Protein AF-A0A9E1ZLP1-F1 (afdb_monomer)

pLDDT: mean 84.16, std 8.79, range [36.72, 95.31]

Secondary structure (DSSP, 8-state):
------GGGSHHHHHHHHHHHHHHHHHHHHHTTGGG--SPPP-PPPSS-BTTBSSGGGGTT-GGGTPPPTTSS--HHHHHHHH-HHHHHHHH-TTSHHHHHHHS-TT--HHHHS--SS-TTS-S----GGG--GGGGT--SSS-SB-TTSPBP-HHHHHTT-TT---THHHHHHHHHH-HHHHHHHHHHH-S-GGGT--SS-TTSTT--GGGSSS---GGGGG--GGGT-SS--SHHHHHTS--SHHHHHGGG-TTTTTT-S-GGGT-BTTBSSS----GGGSSS---GGGGG--HHHHSGGG--TT----HHHHHGGG-TTTTTT-S-GGGT--SS-SSS----GGGSSS---GGGGG--HHHHSGGG--TT---SHHHHS---TTTTTTSTT-GGGT-BTTBSSS----SPPSS-TTSS--S---HHHH-SS-TT---STTTSSSSHHHHHHHHHHTT----S-HHHH-TTS------

Mean predicted aligned error: 16.93 Å

Foldseek 3Di:
DDDDDDPCPPPVNVVVVVVVVCVVVVCCVPQQCVVVQLAQWAQDADPDFFPNHRGPNVCPSVPVLQCDDPPDPDHSQNSVCNRVVVVVVLCVVCLHPSVLVCVVDVPDDQCVQQPTRPDHHDDRGDDPPVPDQCVSVQAHQQLPQADPVRHGDDCCLQANPDSVDGDLCSVLVRVCVVPVVCSVVCCVFQNSPCSLPHRNNPCVHPVPQPCVDPQHQDAPSVPDDLCLQRGNHHHPVSSNVGDRFPCVNCVVVPPVNQPVHRRLVQFADNNGRPGTDHQCVPDPDHQDAPRPPDDPCLQCPPVNDPPRDPFPCVNCVVVPPVVCPPHRPLVQFADSNDRVRGDHQQVPPPAHQDAPRVPDDPCLQCPPVNPPPGDPQPCVNDPDDPQQHPPPPRPQVCFADSNDSPPTDDPDDDQEPPPPPDPDDDDCCLQRVRHNVHGDPCSPPPNDPVVVCVVCVVVVHDDCPPVCVVCVHVDDDDDD

Structure (mmCIF, N/CA/C/O backbone):
data_AF-A0A9E1ZLP1-F1
#
_entry.id   AF-A0A9E1ZLP1-F1
#
loop_
_atom_site.group_PDB
_atom_site.id
_atom_site.type_symbol
_atom_site.label_atom_id
_atom_site.label_alt_id
_atom_site.label_comp_id
_atom_site.label_asym_id
_atom_site.label_entity_id
_atom_site.label_seq_id
_atom_site.pdbx_PDB_ins_code
_atom_site.Cartn_x
_atom_site.Cartn_y
_atom_site.Cartn_z
_atom_site.occupancy
_atom_site.B_iso_or_equiv
_atom_site.auth_seq_id
_atom_site.auth_comp_id
_atom_site.auth_asym_id
_atom_site.auth_atom_id
_atom_site.pdbx_PDB_model_num
ATOM 1 N N . MET A 1 1 ? -16.311 -53.933 -72.762 1.00 41.81 1 MET A N 1
ATOM 2 C CA . MET A 1 1 ? -14.989 -53.705 -72.139 1.00 41.81 1 MET A CA 1
ATOM 3 C C . MET A 1 1 ? -14.036 -53.140 -73.185 1.00 41.81 1 MET A C 1
ATOM 5 O O . MET A 1 1 ? -13.603 -53.881 -74.055 1.00 41.81 1 MET A O 1
ATOM 9 N N . LYS A 1 2 ? -13.759 -51.832 -73.154 1.00 45.62 2 LYS A N 1
ATOM 10 C CA . LYS A 1 2 ? -12.650 -51.216 -73.899 1.00 45.62 2 LYS A CA 1
ATOM 11 C C . LYS A 1 2 ? -11.618 -50.796 -72.857 1.00 45.62 2 LYS A C 1
ATOM 13 O O . LYS A 1 2 ? -11.904 -49.941 -72.029 1.00 45.62 2 LYS A O 1
ATOM 18 N N . SER A 1 3 ? -10.476 -51.474 -72.835 1.00 52.62 3 SER A N 1
ATOM 19 C CA . SER A 1 3 ? -9.369 -51.171 -71.935 1.00 52.62 3 SER A CA 1
ATOM 20 C C . SER A 1 3 ? -8.649 -49.915 -72.424 1.00 52.62 3 SER A C 1
ATOM 22 O O . SER A 1 3 ? -8.017 -49.912 -73.481 1.00 52.62 3 SER A O 1
ATOM 24 N N . HIS A 1 4 ? -8.745 -48.834 -71.653 1.00 54.66 4 HIS A N 1
ATOM 25 C CA . HIS A 1 4 ? -7.872 -47.680 -71.816 1.00 54.66 4 HIS A CA 1
ATOM 26 C C . HIS A 1 4 ? -6.463 -48.091 -71.381 1.00 54.66 4 HIS A C 1
ATOM 28 O O . HIS A 1 4 ? -6.197 -48.312 -70.202 1.00 54.66 4 HIS A O 1
ATOM 34 N N . ARG A 1 5 ? -5.563 -48.260 -72.351 1.00 57.19 5 ARG A N 1
ATOM 35 C CA . ARG A 1 5 ? -4.137 -48.451 -72.088 1.00 57.19 5 ARG A CA 1
ATOM 36 C C . ARG A 1 5 ? -3.563 -47.114 -71.616 1.00 57.19 5 ARG A C 1
ATOM 38 O O . ARG A 1 5 ? -3.596 -46.144 -72.366 1.00 57.19 5 ARG A O 1
ATOM 45 N N . PHE A 1 6 ? -3.063 -47.074 -70.382 1.00 54.38 6 PHE A N 1
ATOM 46 C CA . PHE A 1 6 ? -2.318 -45.946 -69.821 1.00 54.38 6 PHE A CA 1
ATOM 47 C C . PHE A 1 6 ? -1.164 -45.561 -70.762 1.00 54.38 6 PHE A C 1
ATOM 49 O O . PHE A 1 6 ? -0.212 -46.324 -70.927 1.00 54.38 6 PHE A O 1
ATOM 56 N N . GLY A 1 7 ? -1.255 -44.389 -71.397 1.00 56.44 7 GLY A N 1
ATOM 57 C CA . GLY A 1 7 ? -0.299 -43.925 -72.412 1.00 56.44 7 GLY A CA 1
ATOM 58 C C . GLY A 1 7 ? 1.152 -43.815 -71.920 1.00 56.44 7 GLY A C 1
ATOM 59 O O . GLY A 1 7 ? 2.077 -43.955 -72.719 1.00 56.44 7 GLY A O 1
ATOM 60 N N . CYS A 1 8 ? 1.364 -43.663 -70.609 1.00 58.97 8 CYS A N 1
ATOM 61 C CA . CYS A 1 8 ? 2.685 -43.464 -70.005 1.00 58.97 8 CYS A CA 1
ATOM 62 C C . CYS A 1 8 ? 3.486 -44.759 -69.752 1.00 58.97 8 CYS A C 1
ATOM 64 O O . CYS A 1 8 ? 4.681 -44.681 -69.498 1.00 58.97 8 CYS A O 1
ATOM 66 N N . LEU A 1 9 ? 2.867 -45.945 -69.848 1.00 63.47 9 LEU A N 1
ATOM 67 C CA . LEU A 1 9 ? 3.525 -47.252 -69.632 1.00 63.47 9 LEU A CA 1
ATOM 68 C C . LEU A 1 9 ? 3.616 -48.087 -70.921 1.00 63.47 9 LEU A C 1
ATOM 70 O O . LEU A 1 9 ? 3.747 -49.310 -70.889 1.00 63.47 9 LEU A O 1
ATOM 74 N N . SER A 1 10 ? 3.523 -47.438 -72.083 1.00 77.88 10 SER A N 1
ATOM 75 C CA . SER A 1 10 ? 3.850 -48.095 -73.348 1.00 77.88 10 SER A CA 1
ATOM 76 C C . SER A 1 10 ? 5.354 -48.387 -73.404 1.00 77.88 10 SER A C 1
ATOM 78 O O . SER A 1 10 ? 6.158 -47.601 -72.905 1.00 77.88 10 SER A O 1
ATOM 80 N N . ALA A 1 11 ? 5.758 -49.493 -74.038 1.00 76.62 11 ALA A N 1
ATOM 81 C CA . ALA A 1 11 ? 7.177 -49.816 -74.224 1.00 76.62 11 ALA A CA 1
ATOM 82 C C . ALA A 1 11 ? 7.944 -48.649 -74.878 1.00 76.62 11 ALA A C 1
ATOM 84 O O . ALA A 1 11 ? 9.062 -48.338 -74.487 1.00 76.62 11 ALA A O 1
ATOM 85 N N . THR A 1 12 ? 7.299 -47.932 -75.801 1.00 80.25 12 THR A N 1
ATOM 86 C CA . THR A 1 12 ? 7.811 -46.697 -76.408 1.00 80.25 12 THR A CA 1
ATOM 87 C C . THR A 1 12 ? 7.956 -45.548 -75.410 1.00 80.25 12 THR A C 1
ATOM 89 O O . THR A 1 12 ? 8.957 -44.841 -75.462 1.00 80.25 12 THR A O 1
ATOM 92 N N . GLY A 1 13 ? 7.015 -45.368 -74.478 1.00 79.44 13 GLY A N 1
ATOM 93 C CA . GLY A 1 13 ? 7.112 -44.359 -73.418 1.00 79.44 13 GLY A CA 1
ATOM 94 C C . GLY A 1 13 ? 8.262 -44.639 -72.450 1.00 79.44 13 GLY A C 1
ATOM 95 O O . GLY A 1 13 ? 9.016 -43.729 -72.124 1.00 79.44 13 GLY A O 1
ATOM 96 N N . ILE A 1 14 ? 8.464 -45.908 -72.078 1.00 82.25 14 ILE A N 1
ATOM 97 C CA . ILE A 1 14 ? 9.577 -46.330 -71.213 1.00 82.25 14 ILE A CA 1
ATOM 98 C C . ILE A 1 14 ? 10.919 -46.144 -71.928 1.00 82.25 14 ILE A C 1
ATOM 100 O O . ILE A 1 14 ? 11.838 -45.568 -71.354 1.00 82.25 14 ILE A O 1
ATOM 104 N N . ILE A 1 15 ?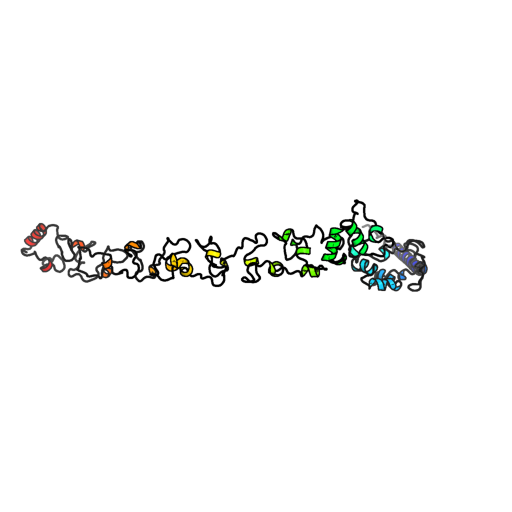 11.030 -46.564 -73.194 1.00 84.81 15 ILE A N 1
ATOM 105 C CA . ILE A 1 15 ? 12.251 -46.369 -73.993 1.00 84.81 15 ILE A CA 1
ATOM 106 C C . ILE A 1 15 ? 12.565 -44.876 -74.142 1.00 84.81 15 ILE A C 1
ATOM 108 O O . ILE A 1 15 ? 13.711 -44.477 -73.961 1.00 84.81 15 ILE A O 1
ATOM 112 N N . THR A 1 16 ? 11.557 -44.043 -74.412 1.00 84.19 16 THR A N 1
ATOM 113 C CA . THR A 1 16 ? 11.743 -42.589 -74.521 1.00 84.19 16 THR A CA 1
ATOM 114 C C . THR A 1 16 ? 12.180 -41.991 -73.185 1.00 84.19 16 THR A C 1
ATOM 116 O O . THR A 1 16 ? 13.126 -41.217 -73.160 1.00 84.19 16 THR A O 1
ATOM 119 N N . ALA A 1 17 ? 11.571 -42.385 -72.063 1.00 84.31 17 ALA A N 1
ATOM 120 C CA . ALA A 1 17 ? 11.978 -41.913 -70.741 1.00 84.31 17 ALA A CA 1
ATOM 121 C C . ALA A 1 17 ? 13.421 -42.316 -70.403 1.00 84.31 17 ALA A C 1
ATOM 123 O O . ALA A 1 17 ? 14.189 -41.481 -69.934 1.00 84.31 17 ALA A O 1
ATOM 124 N N . ILE A 1 18 ? 13.810 -43.563 -70.692 1.00 87.56 18 ILE A N 1
ATOM 125 C CA . ILE A 1 18 ? 15.179 -44.046 -70.476 1.00 87.56 18 ILE A CA 1
ATOM 126 C C . ILE A 1 18 ? 16.162 -43.275 -71.357 1.00 87.56 18 ILE A C 1
ATOM 128 O O . ILE A 1 18 ? 17.185 -42.839 -70.840 1.00 87.56 18 ILE A O 1
ATOM 132 N N . LEU A 1 19 ? 15.856 -43.064 -72.643 1.00 88.50 19 LEU A N 1
ATOM 133 C CA . LEU A 1 19 ? 16.696 -42.294 -73.571 1.00 88.50 19 LEU A CA 1
ATOM 134 C C . LEU A 1 19 ? 16.848 -40.836 -73.135 1.00 88.50 19 LEU A C 1
ATOM 136 O O . LEU A 1 19 ? 17.957 -40.312 -73.131 1.00 88.50 19 LEU A O 1
ATOM 140 N N . THR A 1 20 ? 15.761 -40.187 -72.720 1.00 84.94 20 THR A N 1
ATOM 141 C CA . THR A 1 20 ? 15.807 -38.818 -72.196 1.00 84.94 20 THR A CA 1
ATOM 142 C C . THR A 1 20 ? 16.623 -38.757 -70.908 1.00 84.94 20 THR A C 1
ATOM 144 O O . THR A 1 20 ? 17.462 -37.875 -70.766 1.00 84.94 20 THR A O 1
ATOM 147 N N . LEU A 1 21 ? 16.454 -39.720 -69.995 1.00 85.62 21 LEU A N 1
ATOM 148 C CA . LEU A 1 21 ? 17.241 -39.796 -68.765 1.00 85.62 21 LEU A CA 1
ATOM 149 C C . LEU A 1 21 ? 18.727 -40.034 -69.067 1.00 85.62 21 LEU A C 1
ATOM 151 O O . LEU A 1 21 ? 19.573 -39.376 -68.478 1.00 85.62 21 LEU A O 1
ATOM 155 N N . THR A 1 22 ? 19.060 -40.921 -70.011 1.00 85.25 22 THR A N 1
ATOM 156 C CA . THR A 1 22 ? 20.459 -41.163 -70.411 1.00 85.25 22 THR A CA 1
ATOM 157 C C . THR A 1 22 ? 21.069 -39.964 -71.123 1.00 85.25 22 THR A C 1
ATOM 159 O O . THR A 1 22 ? 22.241 -39.683 -70.897 1.00 85.25 22 THR A O 1
ATOM 162 N N . LEU A 1 23 ? 20.300 -39.222 -71.925 1.00 83.56 23 LEU A N 1
ATOM 163 C CA . LEU A 1 23 ? 20.751 -37.967 -72.527 1.00 83.56 23 LEU A CA 1
ATOM 164 C C . LEU A 1 23 ? 20.983 -36.885 -71.473 1.00 83.56 23 LEU A C 1
ATOM 166 O O . LEU A 1 23 ? 22.025 -36.242 -71.505 1.00 83.56 23 LEU A O 1
ATOM 170 N N . ILE A 1 24 ? 20.063 -36.711 -70.520 1.00 79.56 24 ILE A N 1
ATOM 171 C CA . ILE A 1 24 ? 20.215 -35.741 -69.428 1.00 79.56 24 ILE A CA 1
ATOM 172 C C . ILE A 1 24 ? 21.408 -36.117 -68.548 1.00 79.56 24 ILE A C 1
ATOM 174 O O . ILE A 1 24 ? 22.248 -35.269 -68.278 1.00 79.56 24 ILE A O 1
ATOM 178 N N . VAL A 1 25 ? 21.531 -37.381 -68.135 1.00 79.19 25 VAL A N 1
ATOM 179 C CA . VAL A 1 25 ? 22.658 -37.858 -67.316 1.00 79.19 25 VAL A CA 1
ATOM 180 C C . VAL A 1 25 ? 23.974 -37.746 -68.087 1.00 79.19 25 VAL A C 1
ATOM 182 O O . VAL A 1 25 ? 24.951 -37.240 -67.546 1.00 79.19 25 VAL A O 1
ATOM 185 N N . GLY A 1 26 ? 24.005 -38.144 -69.361 1.00 79.06 26 GLY A N 1
ATOM 186 C CA . GLY A 1 26 ? 25.183 -38.022 -70.220 1.00 79.06 26 GLY A CA 1
ATOM 187 C C . GLY A 1 26 ? 25.609 -36.568 -70.441 1.00 79.06 26 GLY A C 1
ATOM 188 O O . GLY A 1 26 ? 26.796 -36.252 -70.382 1.00 79.06 26 GLY A O 1
ATOM 189 N N . PHE A 1 27 ? 24.649 -35.663 -70.632 1.00 71.75 27 PHE A N 1
ATOM 190 C CA . PHE A 1 27 ? 24.911 -34.230 -70.736 1.00 71.75 27 PHE A CA 1
ATOM 191 C C . PHE A 1 27 ? 25.410 -33.653 -69.406 1.00 71.75 27 PHE A C 1
ATOM 193 O O . PHE A 1 27 ? 26.437 -32.983 -69.378 1.00 71.75 27 PHE A O 1
ATOM 200 N N . SER A 1 28 ? 24.757 -33.975 -68.286 1.00 67.06 28 SER A N 1
ATOM 201 C CA . SER A 1 28 ? 25.177 -33.544 -66.947 1.00 67.06 28 SER A CA 1
ATOM 202 C C . SER A 1 28 ? 26.586 -34.022 -66.584 1.00 67.06 28 SER A C 1
ATOM 204 O O . SER A 1 28 ? 27.339 -33.255 -65.992 1.00 67.06 28 SER A O 1
ATOM 206 N N . LEU A 1 29 ? 26.970 -35.243 -66.978 1.00 67.75 29 LEU A N 1
ATOM 207 C CA . LEU A 1 29 ? 28.311 -35.798 -66.750 1.00 67.75 29 LEU A CA 1
ATOM 208 C C . LEU A 1 29 ? 29.397 -35.177 -67.645 1.00 67.75 29 LEU A C 1
ATOM 210 O O . LEU A 1 29 ? 30.563 -35.188 -67.266 1.00 67.75 29 LEU A O 1
ATOM 214 N N . THR A 1 30 ? 29.045 -34.656 -68.826 1.00 67.44 30 THR A N 1
ATOM 215 C CA . THR A 1 30 ? 30.018 -34.098 -69.791 1.00 67.44 30 THR A CA 1
ATOM 216 C C . THR A 1 30 ? 30.122 -32.575 -69.760 1.00 67.44 30 THR A C 1
ATOM 218 O O . THR A 1 30 ? 31.155 -32.040 -70.146 1.00 67.44 30 THR A O 1
ATOM 221 N N . GLN A 1 31 ? 29.074 -31.878 -69.317 1.00 63.88 31 GLN A N 1
ATOM 222 C CA . GLN A 1 31 ? 28.976 -30.412 -69.321 1.00 63.88 31 GLN A CA 1
ATOM 223 C C . GLN A 1 31 ? 28.779 -29.817 -67.916 1.00 63.88 31 GLN A C 1
ATOM 225 O O . GLN A 1 31 ? 28.519 -28.625 -67.803 1.00 63.88 31 GLN A O 1
ATOM 230 N N . GLY A 1 32 ? 28.872 -30.617 -66.846 1.00 58.94 32 GLY A N 1
ATOM 231 C CA . GLY A 1 32 ? 28.961 -30.117 -65.467 1.00 58.94 32 GLY A CA 1
ATOM 232 C C . GLY A 1 32 ? 27.756 -29.295 -65.001 1.00 58.94 32 GLY A C 1
ATOM 233 O O . GLY A 1 32 ? 27.904 -28.148 -64.600 1.00 58.94 32 GLY A O 1
ATOM 234 N N . GLY A 1 33 ? 26.539 -29.843 -65.094 1.00 61.47 33 GLY A N 1
ATOM 235 C CA . GLY A 1 33 ? 25.326 -29.213 -64.538 1.00 61.47 33 GLY A CA 1
ATOM 236 C C . GLY A 1 33 ? 24.881 -27.881 -65.173 1.00 61.47 33 GLY A C 1
ATOM 237 O O . GLY A 1 33 ? 23.817 -27.377 -64.819 1.00 61.47 33 GLY A O 1
ATOM 238 N N . VAL A 1 34 ? 25.619 -27.341 -66.155 1.00 63.88 34 VAL A N 1
ATOM 239 C CA . VAL A 1 34 ? 25.383 -26.026 -66.792 1.00 63.88 34 VAL A CA 1
ATOM 240 C C . VAL A 1 34 ? 23.977 -25.884 -67.392 1.00 63.88 34 VAL A C 1
ATOM 242 O O . VAL A 1 34 ? 23.460 -24.773 -67.481 1.00 63.88 34 VAL A O 1
ATOM 245 N N . LEU A 1 35 ? 23.315 -26.998 -67.730 1.00 65.56 35 LEU A N 1
ATOM 246 C CA . LEU A 1 35 ? 21.925 -27.024 -68.206 1.00 65.56 35 LEU A CA 1
ATOM 247 C C . LEU A 1 35 ? 20.932 -26.365 -67.229 1.00 65.56 35 LEU A C 1
ATOM 249 O O . LEU A 1 35 ? 19.900 -25.861 -67.663 1.00 65.56 35 LEU A O 1
ATOM 253 N N . PHE A 1 36 ? 21.243 -26.371 -65.930 1.00 69.31 36 PHE A N 1
ATOM 254 C CA . PHE A 1 36 ? 20.402 -25.824 -64.862 1.00 69.31 36 PHE A CA 1
ATOM 255 C C . PHE A 1 36 ? 20.994 -24.558 -64.230 1.00 69.31 36 PHE A C 1
ATOM 257 O O . PHE A 1 36 ? 20.526 -24.123 -63.180 1.00 69.31 36 PHE A O 1
ATOM 264 N N . SER A 1 37 ? 22.025 -23.969 -64.848 1.00 75.00 37 SER A N 1
ATOM 265 C CA . SER A 1 37 ? 22.655 -22.762 -64.322 1.00 75.00 37 SER A CA 1
ATOM 266 C C . SER A 1 37 ? 21.728 -21.549 -64.483 1.00 75.00 37 SER A C 1
ATOM 268 O O . SER A 1 37 ? 21.319 -21.247 -65.608 1.00 75.00 37 SER A O 1
ATOM 270 N N . PRO A 1 38 ? 21.422 -20.812 -63.399 1.00 75.38 38 PRO A N 1
ATOM 271 C CA . PRO A 1 38 ? 20.594 -19.609 -63.466 1.00 75.38 38 PRO A CA 1
ATOM 272 C C . PRO A 1 38 ? 21.308 -18.411 -64.119 1.00 75.38 38 PRO A C 1
ATOM 274 O O . PRO A 1 38 ? 20.663 -17.407 -64.411 1.00 75.38 38 PRO A O 1
ATOM 277 N N . GLY A 1 39 ? 22.615 -18.511 -64.391 1.00 83.56 39 GLY A N 1
ATOM 278 C CA . GLY A 1 39 ? 23.404 -17.467 -65.044 1.00 83.56 39 GLY A CA 1
ATOM 279 C C . GLY A 1 39 ? 24.908 -17.617 -64.803 1.00 83.56 39 GLY A C 1
ATOM 280 O O . GLY A 1 39 ? 25.359 -18.540 -64.121 1.00 83.56 39 GLY A O 1
ATOM 281 N N . LYS A 1 40 ? 25.706 -16.716 -65.391 1.00 88.75 40 LYS A N 1
ATOM 282 C CA . LYS A 1 40 ? 27.167 -16.692 -65.193 1.00 88.75 40 LYS A CA 1
ATOM 283 C C . LYS A 1 40 ? 27.509 -16.235 -63.774 1.00 88.75 40 LYS A C 1
ATOM 285 O O . LYS A 1 40 ? 26.892 -15.287 -63.290 1.00 88.75 40 LYS A O 1
ATOM 290 N N . LEU A 1 41 ? 28.519 -16.872 -63.183 1.00 90.44 41 LEU A N 1
ATOM 291 C CA . LEU A 1 41 ? 29.097 -16.452 -61.909 1.00 90.44 41 LEU A CA 1
ATOM 292 C C . LEU A 1 41 ? 29.825 -15.108 -62.039 1.00 90.44 41 LEU A C 1
ATOM 294 O O . LEU A 1 41 ? 30.311 -14.766 -63.124 1.00 90.44 41 LEU A O 1
ATOM 298 N N . ASN A 1 42 ? 29.897 -14.368 -60.936 1.00 91.88 42 ASN A N 1
ATOM 299 C CA . ASN A 1 42 ? 30.624 -13.103 -60.851 1.00 91.88 42 ASN A CA 1
ATOM 300 C C . ASN A 1 42 ? 32.144 -13.291 -61.083 1.00 91.88 42 ASN A C 1
ATOM 302 O O . ASN A 1 42 ? 32.745 -14.265 -60.632 1.00 91.88 42 ASN A O 1
ATOM 306 N N . ALA A 1 43 ? 32.771 -12.350 -61.797 1.00 92.00 43 ALA A N 1
ATOM 307 C CA . ALA A 1 43 ? 34.192 -12.360 -62.161 1.00 92.00 43 ALA A CA 1
ATOM 308 C C . ALA A 1 43 ? 35.007 -11.229 -61.498 1.00 92.00 43 ALA A C 1
ATOM 310 O O . ALA A 1 43 ? 36.146 -10.970 -61.899 1.00 92.00 43 ALA A O 1
ATOM 311 N N . GLU A 1 44 ? 34.431 -10.546 -60.509 1.00 89.12 44 GLU A N 1
ATOM 312 C CA . GLU A 1 44 ? 35.103 -9.529 -59.707 1.00 89.12 44 GLU A CA 1
ATOM 313 C C . GLU A 1 44 ? 36.243 -10.180 -58.919 1.00 89.12 44 GLU A C 1
ATOM 315 O O . GLU A 1 44 ? 36.064 -11.194 -58.244 1.00 89.12 44 GLU A O 1
ATOM 320 N N . LYS A 1 45 ? 37.452 -9.633 -59.070 1.00 87.56 45 LYS A N 1
ATOM 321 C CA . LYS A 1 45 ? 38.660 -10.211 -58.481 1.00 87.56 45 LYS A CA 1
ATOM 322 C C . LYS A 1 45 ? 38.945 -9.572 -57.135 1.00 87.56 45 LYS A C 1
ATOM 324 O O . LYS A 1 45 ? 39.220 -8.377 -57.079 1.00 87.56 45 LYS A O 1
ATOM 329 N N . GLY A 1 46 ? 38.968 -10.388 -56.088 1.00 80.75 46 GLY A N 1
ATOM 330 C CA . GLY A 1 46 ? 39.496 -9.985 -54.792 1.00 80.75 46 GLY A CA 1
ATOM 331 C C . GLY A 1 46 ? 41.009 -9.752 -54.839 1.00 80.75 46 GLY A C 1
ATOM 332 O O . GLY A 1 46 ? 41.730 -10.340 -55.654 1.00 80.75 46 GLY A O 1
ATOM 333 N N . GLU A 1 47 ? 41.507 -8.904 -53.938 1.00 80.06 47 GLU A N 1
ATOM 334 C CA . GLU A 1 47 ? 42.949 -8.689 -53.752 1.00 80.06 47 GLU A CA 1
ATOM 335 C C . GLU A 1 47 ? 43.650 -9.961 -53.247 1.00 80.06 47 GLU A C 1
ATOM 337 O O . GLU A 1 47 ? 44.773 -10.276 -53.654 1.00 80.06 47 GLU A O 1
ATOM 342 N N . GLN A 1 48 ? 42.946 -10.731 -52.414 1.00 82.62 48 GLN A N 1
ATOM 343 C CA . GLN A 1 48 ? 43.382 -12.007 -51.861 1.00 82.62 48 GLN A CA 1
ATOM 344 C C . GLN A 1 48 ? 42.651 -13.179 -52.528 1.00 82.62 48 GLN A C 1
ATOM 346 O O . GLN A 1 48 ? 41.479 -13.082 -52.887 1.00 82.62 48 GLN A O 1
ATOM 351 N N . ALA A 1 49 ? 43.362 -14.299 -52.691 1.00 85.00 49 ALA A N 1
ATOM 352 C CA . ALA A 1 49 ? 42.750 -15.558 -53.093 1.00 85.00 49 ALA A CA 1
ATOM 353 C C . ALA A 1 49 ? 42.169 -16.263 -51.862 1.00 85.00 49 ALA A C 1
ATOM 355 O O . ALA A 1 49 ? 42.894 -16.531 -50.903 1.00 85.00 49 ALA A O 1
ATOM 356 N N . TRP A 1 50 ? 40.887 -16.596 -51.925 1.00 82.31 50 TRP A N 1
ATOM 357 C CA . TRP A 1 50 ? 40.137 -17.275 -50.874 1.00 82.31 50 TRP A CA 1
ATOM 358 C C . TRP A 1 50 ? 39.759 -18.665 -51.385 1.00 82.31 50 TRP A C 1
ATOM 360 O O . TRP A 1 50 ? 39.309 -18.806 -52.520 1.00 82.31 50 TRP A O 1
ATOM 370 N N . GLY A 1 51 ? 40.045 -19.721 -50.615 1.00 82.50 51 GLY A N 1
ATOM 371 C CA . GLY A 1 51 ? 39.810 -21.103 -51.068 1.00 82.50 51 GLY A CA 1
ATOM 372 C C . GLY A 1 51 ? 40.552 -21.508 -52.354 1.00 82.50 51 GLY A C 1
ATOM 373 O O . GLY A 1 51 ? 40.162 -22.463 -53.017 1.00 82.50 51 GLY A O 1
ATOM 374 N N . GLY A 1 52 ? 41.615 -20.785 -52.728 1.00 86.81 52 GLY A N 1
ATOM 375 C CA . GLY A 1 52 ? 42.407 -21.053 -53.933 1.00 86.81 52 GLY A CA 1
ATOM 376 C C . GLY A 1 52 ? 41.938 -20.343 -55.208 1.00 86.81 52 GLY A C 1
ATOM 377 O O . GLY A 1 52 ? 42.596 -20.500 -56.235 1.00 86.81 52 GLY A O 1
ATOM 378 N N . VAL A 1 53 ? 40.879 -19.526 -55.150 1.00 89.38 53 VAL A N 1
ATOM 379 C CA . VAL A 1 53 ? 40.386 -18.722 -56.284 1.00 89.38 53 VAL A CA 1
ATOM 380 C C . VAL A 1 53 ? 40.320 -17.235 -55.950 1.00 89.38 53 VAL A C 1
ATOM 382 O O . VAL A 1 53 ? 40.267 -16.854 -54.782 1.00 89.38 53 VAL A O 1
ATOM 385 N N . ARG A 1 54 ? 40.361 -16.370 -56.971 1.00 89.94 54 ARG A N 1
ATOM 386 C CA . ARG A 1 54 ? 40.251 -14.905 -56.793 1.00 89.94 54 ARG A CA 1
ATOM 387 C C . ARG A 1 54 ? 38.897 -14.330 -57.194 1.00 89.94 54 ARG A C 1
ATOM 389 O O . ARG A 1 54 ? 38.639 -13.167 -56.904 1.00 89.94 54 ARG A O 1
ATOM 396 N N . SER A 1 55 ? 38.062 -15.117 -57.862 1.00 91.56 55 SER A N 1
ATOM 397 C CA . SER A 1 55 ? 36.704 -14.755 -58.276 1.00 91.56 55 SER A CA 1
ATOM 398 C C . SER A 1 55 ? 35.842 -16.012 -58.392 1.00 91.56 55 SER A C 1
ATOM 400 O O . SER A 1 55 ? 36.360 -17.091 -58.692 1.00 91.56 55 SER A O 1
ATOM 402 N N . HIS A 1 56 ? 34.526 -15.895 -58.207 1.00 91.88 56 HIS A N 1
ATOM 403 C CA . HIS A 1 56 ? 33.620 -17.044 -58.340 1.00 91.88 56 HIS A CA 1
ATOM 404 C C . HIS A 1 56 ? 33.580 -17.604 -59.776 1.00 91.88 56 HIS A C 1
ATOM 406 O O . HIS A 1 56 ? 33.347 -18.792 -59.982 1.00 91.88 56 HIS A O 1
ATOM 412 N N . ALA A 1 57 ? 33.903 -16.802 -60.792 1.00 91.38 57 ALA A N 1
ATOM 413 C CA . ALA A 1 57 ? 34.017 -17.257 -62.176 1.00 91.38 57 ALA A CA 1
ATOM 414 C C . ALA A 1 57 ? 35.103 -18.332 -62.396 1.00 91.38 57 ALA A C 1
ATOM 416 O O . ALA A 1 57 ? 34.991 -19.109 -63.345 1.00 91.38 57 ALA A O 1
ATOM 417 N N . GLU A 1 58 ? 36.127 -18.412 -61.537 1.00 91.25 58 GLU A N 1
ATOM 418 C CA . GLU A 1 58 ? 37.205 -19.413 -61.633 1.00 91.25 58 GLU A CA 1
ATOM 419 C C . GLU A 1 58 ? 36.745 -20.833 -61.266 1.00 91.25 58 GLU A C 1
ATOM 421 O O . GLU A 1 58 ? 37.340 -21.800 -61.737 1.00 91.25 58 GLU A O 1
ATOM 426 N N . ILE A 1 59 ? 35.654 -20.961 -60.502 1.00 88.62 59 ILE A N 1
ATOM 427 C CA . ILE A 1 59 ? 35.001 -22.239 -60.160 1.00 88.62 59 ILE A CA 1
ATOM 428 C C . ILE A 1 59 ? 33.749 -22.510 -61.011 1.00 88.62 59 ILE A C 1
ATOM 430 O O . ILE A 1 59 ? 32.927 -23.368 -60.689 1.00 88.62 59 ILE A O 1
ATOM 434 N N . SER A 1 60 ? 33.580 -21.790 -62.125 1.00 83.94 60 SER A N 1
ATOM 435 C CA . SER A 1 60 ? 32.451 -21.992 -63.037 1.00 83.94 60 SER A CA 1
ATOM 436 C C . SER A 1 60 ? 32.389 -23.438 -63.547 1.00 83.94 60 SER A C 1
ATOM 438 O O . SER A 1 60 ? 33.334 -23.940 -64.154 1.00 83.94 60 SER A O 1
ATOM 440 N N . GLY A 1 61 ? 31.249 -24.098 -63.324 1.00 79.12 61 GLY A N 1
ATOM 441 C CA . GLY A 1 61 ? 31.026 -25.509 -63.661 1.00 79.12 61 GLY A CA 1
ATOM 442 C C . GLY A 1 61 ? 31.227 -26.481 -62.494 1.00 79.12 61 GLY A C 1
ATOM 443 O O . GLY A 1 61 ? 30.766 -27.617 -62.585 1.00 79.12 61 GLY A O 1
ATOM 444 N N . ASP A 1 62 ? 31.820 -26.042 -61.380 1.00 86.75 62 ASP A N 1
ATOM 445 C CA . ASP A 1 62 ? 31.850 -26.798 -60.126 1.00 86.75 62 ASP A CA 1
ATOM 446 C C . ASP A 1 62 ? 30.714 -26.346 -59.196 1.00 86.75 62 ASP A C 1
ATOM 448 O O . ASP A 1 62 ? 30.907 -25.633 -58.214 1.00 86.75 62 ASP A O 1
ATOM 452 N N . CYS A 1 63 ? 29.481 -26.750 -59.517 1.00 85.44 63 CYS A N 1
ATOM 453 C CA . CYS A 1 63 ? 28.301 -26.376 -58.728 1.00 85.44 63 CYS A CA 1
ATOM 454 C C . CYS A 1 63 ? 28.408 -26.833 -57.265 1.00 85.44 63 CYS A C 1
ATOM 456 O O . CYS A 1 63 ? 27.835 -26.199 -56.378 1.00 85.44 63 CYS A O 1
ATOM 458 N N . ALA A 1 64 ? 29.125 -27.936 -57.022 1.00 87.38 64 ALA A N 1
ATOM 459 C CA . ALA A 1 64 ? 29.303 -28.488 -55.691 1.00 87.38 64 ALA A CA 1
ATOM 460 C C . ALA A 1 64 ? 30.164 -27.575 -54.811 1.00 87.38 64 ALA A C 1
ATOM 462 O O . ALA A 1 64 ? 30.015 -27.632 -53.599 1.00 87.38 64 ALA A O 1
ATOM 463 N N . ALA A 1 65 ? 30.995 -26.689 -55.363 1.00 88.50 65 ALA A N 1
ATOM 464 C CA . ALA A 1 65 ? 31.773 -25.748 -54.557 1.00 88.50 65 ALA A CA 1
ATOM 465 C C . ALA A 1 65 ? 30.890 -24.889 -53.626 1.00 88.50 65 ALA A C 1
ATOM 467 O O . ALA A 1 65 ? 31.265 -24.653 -52.482 1.00 88.50 65 ALA A O 1
ATOM 468 N N . CYS A 1 66 ? 29.686 -24.503 -54.069 1.00 88.38 66 CYS A N 1
ATOM 469 C CA . CYS A 1 66 ? 28.759 -23.673 -53.285 1.00 88.38 66 CYS A CA 1
ATOM 470 C C . CYS A 1 66 ? 27.464 -24.404 -52.896 1.00 88.38 66 CYS A C 1
ATOM 472 O O . CYS A 1 66 ? 26.909 -24.163 -51.826 1.00 88.38 66 CYS A O 1
ATOM 474 N N . HIS A 1 67 ? 26.954 -25.310 -53.735 1.00 88.94 67 HIS A N 1
ATOM 475 C CA . HIS A 1 67 ? 25.701 -26.010 -53.459 1.00 88.94 67 HIS A CA 1
ATOM 476 C C . HIS A 1 67 ? 25.940 -27.316 -52.708 1.00 88.94 67 HIS A C 1
ATOM 478 O O . HIS A 1 67 ? 26.543 -28.258 -53.226 1.00 88.94 67 HIS A O 1
ATOM 484 N N . ALA A 1 68 ? 25.389 -27.396 -51.499 1.00 88.25 68 ALA A N 1
ATOM 485 C CA . ALA A 1 68 ? 25.347 -28.639 -50.753 1.00 88.25 68 ALA A CA 1
ATOM 486 C C . ALA A 1 68 ? 24.326 -29.625 -51.356 1.00 88.25 68 ALA A C 1
ATOM 488 O O . ALA A 1 68 ? 23.278 -29.211 -51.866 1.00 88.25 68 ALA A O 1
ATOM 489 N N . PRO A 1 69 ? 24.608 -30.939 -51.313 1.00 84.69 69 PRO A N 1
ATOM 490 C CA . PRO A 1 69 ? 23.662 -31.947 -51.768 1.00 84.69 69 PRO A CA 1
ATOM 491 C C . PRO A 1 69 ? 22.409 -31.960 -50.874 1.00 84.69 69 PRO A C 1
ATOM 493 O O . PRO A 1 69 ? 22.538 -31.866 -49.655 1.00 84.69 69 PRO A O 1
ATOM 496 N N . PRO A 1 70 ? 21.200 -32.180 -51.425 1.00 79.88 70 PRO A N 1
ATOM 497 C CA . PRO A 1 70 ? 19.950 -32.105 -50.657 1.00 79.88 70 PRO A CA 1
ATOM 498 C C . PRO A 1 70 ? 19.784 -33.209 -49.596 1.00 79.88 70 PRO A C 1
ATOM 500 O O . PRO A 1 70 ? 18.877 -33.141 -48.775 1.00 79.88 70 PRO A O 1
ATOM 503 N N . TRP A 1 71 ? 20.639 -34.234 -49.609 1.00 84.00 71 TRP A N 1
ATOM 504 C CA . TRP A 1 71 ? 20.712 -35.297 -48.596 1.00 84.00 71 TRP A CA 1
ATOM 505 C C . TRP A 1 71 ? 21.843 -35.086 -47.572 1.00 84.00 71 TRP A C 1
ATOM 507 O O . TRP A 1 71 ? 22.044 -35.929 -46.698 1.00 84.00 71 TRP A O 1
ATOM 517 N N . GLY A 1 72 ? 22.621 -34.008 -47.707 1.00 84.69 72 GLY A N 1
ATOM 518 C CA . GLY A 1 72 ? 23.677 -33.627 -46.773 1.00 84.69 72 GLY A CA 1
ATOM 519 C C . GLY A 1 72 ? 23.146 -32.803 -45.600 1.00 84.69 72 GLY A C 1
ATOM 520 O O . GLY A 1 72 ? 22.036 -32.282 -45.644 1.00 84.69 72 GLY A O 1
ATOM 521 N N . ARG A 1 73 ? 23.953 -32.692 -44.538 1.00 86.06 73 ARG A N 1
ATOM 522 C CA . ARG A 1 73 ? 23.678 -31.790 -43.402 1.00 86.06 73 ARG A CA 1
ATOM 523 C C . ARG A 1 73 ? 24.242 -30.382 -43.598 1.00 86.06 73 ARG A C 1
ATOM 525 O O . ARG A 1 73 ? 23.859 -29.486 -42.862 1.00 86.06 73 ARG A O 1
ATOM 532 N N . GLU A 1 74 ? 25.151 -30.216 -44.554 1.00 88.94 74 GLU A N 1
ATOM 533 C CA . GLU A 1 74 ? 25.738 -28.923 -44.897 1.00 88.94 74 GLU A CA 1
ATOM 534 C C . GLU A 1 74 ? 24.742 -28.069 -45.679 1.00 88.94 74 GLU A C 1
ATOM 536 O O . GLU A 1 74 ? 23.984 -28.564 -46.516 1.00 88.94 74 GLU A O 1
ATOM 541 N N . THR A 1 75 ? 24.799 -26.771 -45.443 1.00 89.88 75 THR A N 1
ATOM 542 C CA . THR A 1 75 ? 24.087 -25.738 -46.180 1.00 89.88 75 THR A CA 1
ATOM 543 C C . THR A 1 75 ? 25.017 -25.058 -47.186 1.00 89.88 75 THR A C 1
ATOM 545 O O . THR A 1 75 ? 26.230 -25.269 -47.210 1.00 89.88 75 THR A O 1
ATOM 548 N N . MET A 1 76 ? 24.450 -24.210 -48.044 1.00 89.69 76 MET A N 1
ATOM 549 C CA . MET A 1 76 ? 25.249 -23.326 -48.898 1.00 89.69 76 MET A CA 1
ATOM 550 C C . MET A 1 76 ? 26.096 -22.349 -48.066 1.00 89.69 76 MET A C 1
ATOM 552 O O . MET A 1 76 ? 27.236 -22.085 -48.431 1.00 89.69 76 MET A O 1
ATOM 556 N N . GLY A 1 77 ? 25.568 -21.856 -46.937 1.00 90.44 77 GLY A N 1
ATOM 557 C CA . GLY A 1 77 ? 26.298 -20.960 -46.036 1.00 90.44 77 GLY A CA 1
ATOM 558 C C . GLY A 1 77 ? 27.552 -21.617 -45.461 1.00 90.44 77 GLY A C 1
ATOM 559 O O . GLY A 1 77 ? 28.626 -21.022 -45.520 1.00 90.44 77 GLY A O 1
ATOM 560 N N . ASP A 1 78 ? 27.439 -22.881 -45.036 1.00 90.81 78 ASP A N 1
ATOM 561 C CA . ASP A 1 78 ? 28.576 -23.667 -44.534 1.00 90.81 78 ASP A CA 1
ATOM 562 C C . ASP A 1 78 ? 29.693 -23.783 -45.579 1.00 90.81 78 ASP A C 1
ATOM 564 O O . ASP A 1 78 ? 30.870 -23.754 -45.236 1.00 90.81 78 ASP A O 1
ATOM 568 N N . ARG A 1 79 ? 29.343 -23.867 -46.871 1.00 91.81 79 ARG A N 1
ATOM 569 C CA . ARG A 1 79 ? 30.318 -23.926 -47.973 1.00 91.81 79 ARG A CA 1
ATOM 570 C C 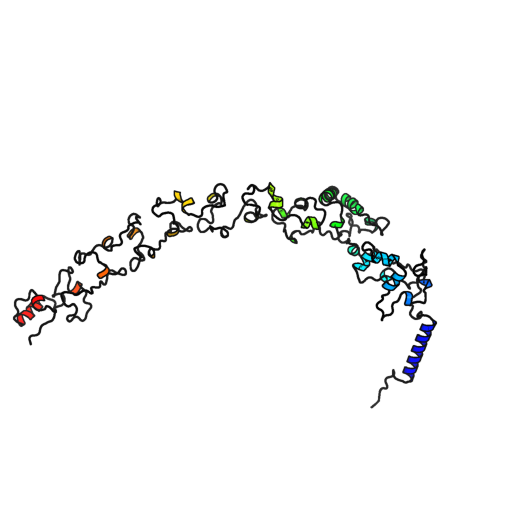. ARG A 1 79 ? 30.947 -22.569 -48.278 1.00 91.81 79 ARG A C 1
ATOM 572 O O . ARG A 1 79 ? 32.144 -22.517 -48.557 1.00 91.81 79 ARG A O 1
ATOM 579 N N . CYS A 1 80 ? 30.186 -21.477 -48.190 1.00 91.81 80 CYS A N 1
ATOM 580 C CA . CYS A 1 80 ? 30.712 -20.125 -48.398 1.00 91.81 80 CYS A CA 1
ATOM 581 C C . CYS A 1 80 ? 31.862 -19.811 -47.427 1.00 91.81 80 CYS A C 1
ATOM 583 O O . CYS A 1 80 ? 32.921 -19.337 -47.844 1.00 91.81 80 CYS A O 1
ATOM 585 N N . VAL A 1 81 ? 31.689 -20.128 -46.141 1.00 92.12 81 VAL A N 1
ATOM 586 C CA . VAL A 1 81 ? 32.664 -19.784 -45.090 1.00 92.12 81 VAL A CA 1
ATOM 587 C C . VAL A 1 81 ? 33.932 -20.648 -45.102 1.00 92.12 81 VAL A C 1
ATOM 589 O O . VAL A 1 81 ? 34.928 -20.268 -44.495 1.00 92.12 81 VAL A O 1
ATOM 592 N N . VAL A 1 82 ? 33.954 -21.763 -45.849 1.00 92.00 82 VAL A N 1
ATOM 593 C CA . VAL A 1 82 ? 35.184 -22.550 -46.082 1.00 92.00 82 VAL A CA 1
ATOM 594 C C . VAL A 1 82 ? 36.226 -21.731 -46.844 1.00 92.00 82 VAL A C 1
ATOM 596 O O . VAL A 1 82 ? 37.420 -21.835 -46.568 1.00 92.00 82 VAL A O 1
ATOM 599 N N . CYS A 1 83 ? 35.785 -20.920 -47.808 1.00 91.75 83 CYS A N 1
ATOM 600 C CA . CYS A 1 83 ? 36.669 -20.029 -48.557 1.00 91.75 83 CYS A CA 1
ATOM 601 C C . CYS A 1 83 ? 36.763 -18.659 -47.876 1.00 91.75 83 CYS A C 1
ATOM 603 O O . CYS A 1 83 ? 37.860 -18.125 -47.738 1.00 91.75 83 CYS A O 1
ATOM 605 N N . HIS A 1 84 ? 35.633 -18.122 -47.408 1.00 91.69 84 HIS A N 1
ATOM 606 C CA . HIS A 1 84 ? 35.542 -16.842 -46.702 1.00 91.69 84 HIS A CA 1
ATOM 607 C C . HIS A 1 84 ? 35.809 -16.999 -45.199 1.00 91.69 84 HIS A C 1
ATOM 609 O O . HIS A 1 84 ? 34.935 -16.757 -44.366 1.00 91.69 84 HIS A O 1
ATOM 615 N N . THR A 1 85 ? 37.026 -17.417 -44.846 1.00 89.81 85 THR A N 1
ATOM 616 C CA . THR A 1 85 ? 37.393 -17.709 -43.450 1.00 89.81 85 THR A CA 1
ATOM 617 C C . THR A 1 85 ? 37.335 -16.476 -42.549 1.00 89.81 85 THR A C 1
ATOM 619 O O . THR A 1 85 ? 37.021 -16.607 -41.374 1.00 89.81 85 THR A O 1
ATOM 622 N N . ASN A 1 86 ? 37.555 -15.276 -43.093 1.00 89.12 86 ASN A N 1
ATOM 623 C CA . ASN A 1 86 ? 37.377 -14.018 -42.364 1.00 89.12 86 ASN A CA 1
ATOM 624 C C . ASN A 1 86 ? 35.917 -13.815 -41.920 1.00 89.12 86 ASN A C 1
ATOM 626 O O . ASN A 1 86 ? 35.665 -13.395 -40.800 1.00 89.12 86 ASN A O 1
ATOM 630 N N . ILE A 1 87 ? 34.948 -14.178 -42.766 1.00 89.31 87 ILE A N 1
ATOM 631 C CA . ILE A 1 87 ? 33.527 -14.125 -42.403 1.00 89.31 87 ILE A CA 1
ATOM 632 C C . ILE A 1 87 ? 33.191 -15.239 -41.407 1.00 89.31 87 ILE A C 1
ATOM 634 O O . ILE A 1 87 ? 32.385 -15.034 -40.507 1.00 89.31 87 ILE A O 1
ATOM 638 N N . ALA A 1 88 ? 33.842 -16.402 -41.515 1.00 89.81 88 ALA A N 1
ATOM 639 C CA . ALA A 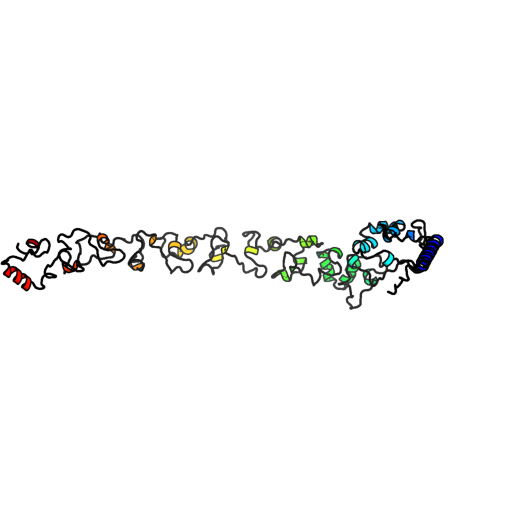1 88 ? 33.721 -17.466 -40.517 1.00 89.81 88 ALA A CA 1
ATOM 640 C C . ALA A 1 88 ? 34.171 -17.004 -39.117 1.00 89.81 88 ALA A C 1
ATOM 642 O O . ALA A 1 88 ? 33.576 -17.406 -38.117 1.00 89.81 88 ALA A O 1
ATOM 643 N N . GLU A 1 89 ? 35.219 -16.178 -39.048 1.00 89.31 89 GLU A N 1
ATOM 644 C CA . GLU A 1 89 ? 35.696 -15.538 -37.818 1.00 89.31 89 GLU A CA 1
ATOM 645 C C . GLU A 1 89 ? 34.727 -14.448 -37.342 1.00 89.31 89 GLU A C 1
ATOM 647 O O . GLU A 1 89 ? 34.362 -14.432 -36.169 1.00 89.31 89 GLU A O 1
ATOM 652 N N . GLU A 1 90 ? 34.240 -13.587 -38.243 1.00 88.31 90 GLU A N 1
ATOM 653 C CA . GLU A 1 90 ? 33.243 -12.563 -37.910 1.00 88.31 90 GLU A CA 1
ATOM 654 C C . GLU A 1 90 ? 31.971 -13.180 -37.320 1.00 88.31 90 GLU A C 1
ATOM 656 O O . GLU A 1 90 ? 31.510 -12.729 -36.279 1.00 88.31 90 GLU A O 1
ATOM 661 N N . LEU A 1 91 ? 31.440 -14.259 -37.897 1.00 86.56 91 LEU A N 1
ATOM 662 C CA . LEU A 1 91 ? 30.244 -14.931 -37.377 1.00 86.56 91 LEU A CA 1
ATOM 663 C C . LEU A 1 91 ? 30.411 -15.455 -35.938 1.00 86.56 91 LEU A C 1
ATOM 665 O O . LEU A 1 91 ? 29.416 -15.586 -35.226 1.00 86.56 91 LEU A O 1
ATOM 669 N N . GLN A 1 92 ? 31.646 -15.720 -35.497 1.00 86.00 92 GLN A N 1
ATOM 670 C CA . GLN A 1 92 ? 31.963 -16.114 -34.118 1.00 86.00 92 GLN A CA 1
ATOM 671 C C . GLN A 1 92 ? 32.148 -14.913 -33.179 1.00 86.00 92 GLN A C 1
ATOM 673 O O . GLN A 1 92 ? 32.051 -15.075 -31.964 1.00 86.00 92 GLN A O 1
ATOM 678 N N . ASN A 1 93 ? 32.415 -13.723 -33.721 1.00 84.56 93 ASN A N 1
ATOM 679 C CA . ASN A 1 93 ? 32.502 -12.482 -32.964 1.00 84.56 93 ASN A CA 1
ATOM 680 C C . ASN A 1 93 ? 31.121 -11.821 -32.881 1.00 84.56 93 ASN A C 1
ATOM 682 O O . ASN A 1 93 ? 30.650 -11.252 -33.863 1.00 84.56 93 ASN A O 1
ATOM 686 N N . THR A 1 94 ? 30.510 -11.848 -31.697 1.00 78.25 94 THR A N 1
ATOM 687 C CA . THR A 1 94 ? 29.174 -11.291 -31.423 1.00 78.25 94 THR A CA 1
ATOM 688 C C . THR A 1 94 ? 29.044 -9.794 -31.697 1.00 78.25 94 THR A C 1
ATOM 690 O O . THR A 1 94 ? 27.929 -9.308 -31.833 1.00 78.25 94 THR A O 1
ATOM 693 N N . GLU A 1 95 ? 30.156 -9.067 -31.800 1.00 74.94 95 GLU A N 1
ATOM 694 C CA . GLU A 1 95 ? 30.179 -7.636 -32.125 1.00 74.94 95 GLU A CA 1
ATOM 695 C C . GLU A 1 95 ? 30.265 -7.369 -33.637 1.00 74.94 95 GLU A C 1
ATOM 697 O O . GLU A 1 95 ? 30.150 -6.227 -34.080 1.00 74.94 95 GLU A O 1
ATOM 702 N N . SER A 1 96 ? 30.489 -8.400 -34.460 1.00 81.94 96 SER A N 1
ATOM 703 C CA . SER A 1 96 ? 30.566 -8.217 -35.908 1.00 81.94 96 SER A CA 1
ATOM 704 C C . SER A 1 96 ? 29.177 -8.041 -36.522 1.00 81.94 96 SER A C 1
ATOM 706 O O . SER A 1 96 ? 28.207 -8.686 -36.121 1.00 81.94 96 SER A O 1
ATOM 708 N N . LEU A 1 97 ? 29.096 -7.235 -37.584 1.00 79.19 97 LEU A N 1
ATOM 709 C CA . LEU A 1 97 ? 27.856 -7.015 -38.331 1.00 79.19 97 LEU A CA 1
ATOM 710 C C . LEU A 1 97 ? 27.223 -8.333 -38.810 1.00 79.19 97 LEU A C 1
ATOM 712 O O . LEU A 1 97 ? 26.010 -8.511 -38.721 1.00 79.19 97 LEU A O 1
ATOM 716 N N . HIS A 1 98 ? 28.038 -9.270 -39.305 1.00 84.81 98 HIS A N 1
ATOM 717 C CA . HIS A 1 98 ? 27.541 -10.568 -39.751 1.00 84.81 98 HIS A CA 1
ATOM 718 C C . HIS A 1 98 ? 27.018 -11.402 -38.576 1.00 84.81 98 HIS A C 1
ATOM 720 O O . HIS A 1 98 ? 25.966 -12.018 -38.696 1.00 84.81 98 HIS A O 1
ATOM 726 N N . SER A 1 99 ? 27.683 -11.412 -37.422 1.00 82.75 99 SER A N 1
ATOM 727 C CA . SER A 1 99 ? 27.148 -12.137 -36.265 1.00 82.75 99 SER A CA 1
ATOM 728 C C . SER A 1 99 ? 25.813 -11.539 -35.819 1.00 82.75 99 SER A C 1
ATOM 730 O O . SER A 1 99 ? 24.818 -12.250 -35.741 1.00 82.75 99 SER A O 1
ATOM 732 N N . VAL A 1 100 ? 25.740 -10.219 -35.665 1.00 77.31 100 VAL A N 1
ATOM 733 C CA . VAL A 1 100 ? 24.533 -9.501 -35.234 1.00 77.31 100 VAL A CA 1
ATOM 734 C C . VAL A 1 100 ? 23.327 -9.775 -36.151 1.00 77.31 100 VAL A C 1
ATOM 736 O O . VAL A 1 100 ? 22.248 -10.130 -35.676 1.00 77.31 100 VAL A O 1
ATOM 739 N N . LEU A 1 101 ? 23.516 -9.714 -37.474 1.00 77.88 101 LEU A N 1
ATOM 740 C CA . LEU A 1 101 ? 22.439 -9.932 -38.450 1.00 77.88 101 LEU A CA 1
ATOM 741 C C . LEU A 1 101 ? 21.967 -11.391 -38.552 1.00 77.88 101 LEU A C 1
ATOM 743 O O . LEU A 1 101 ? 20.795 -11.629 -38.848 1.00 77.88 101 LEU A O 1
ATOM 747 N N . PHE A 1 102 ? 22.857 -12.366 -38.340 1.00 76.06 102 PHE A N 1
ATOM 748 C CA . PHE A 1 102 ? 22.550 -13.790 -38.530 1.00 76.06 102 PHE A CA 1
ATOM 749 C C . PHE A 1 102 ? 22.252 -14.541 -37.217 1.00 76.06 102 PHE A C 1
ATOM 751 O O . PHE A 1 102 ? 21.548 -15.550 -37.247 1.00 76.06 102 PHE A O 1
ATOM 758 N N . VAL A 1 103 ? 22.731 -14.061 -36.061 1.00 64.69 103 VAL A N 1
ATOM 759 C CA . VAL A 1 103 ? 22.477 -14.672 -34.741 1.00 64.69 103 VAL A CA 1
ATOM 760 C C . VAL A 1 103 ? 21.073 -14.344 -34.241 1.00 64.69 103 VAL A C 1
ATOM 762 O O . VAL A 1 103 ? 20.385 -15.232 -33.739 1.00 64.69 103 VAL A O 1
ATOM 765 N N . GLN A 1 104 ? 20.612 -13.101 -34.411 1.00 57.22 104 GLN A N 1
ATOM 766 C CA . GLN A 1 104 ? 19.276 -12.694 -33.962 1.00 57.22 104 GLN A CA 1
ATOM 767 C C . GLN A 1 104 ? 18.164 -13.008 -34.978 1.00 57.22 104 GLN A C 1
ATOM 769 O O . GLN A 1 104 ? 16.986 -13.012 -34.622 1.00 57.22 104 GLN A O 1
ATOM 774 N N . ASN A 1 105 ? 18.508 -13.324 -36.235 1.00 60.19 105 ASN A N 1
ATOM 775 C CA . ASN A 1 105 ? 17.535 -13.617 -37.286 1.00 60.19 105 ASN A CA 1
ATOM 776 C C . ASN A 1 105 ? 17.945 -14.823 -38.151 1.00 60.19 105 ASN A C 1
ATOM 778 O O . ASN A 1 105 ? 18.713 -14.717 -39.105 1.00 60.19 105 ASN A O 1
ATOM 782 N N . THR A 1 106 ? 17.345 -15.980 -37.863 1.00 63.19 106 THR A N 1
ATOM 783 C CA . THR A 1 106 ? 17.633 -17.259 -38.544 1.00 63.19 106 THR A CA 1
ATOM 784 C C . THR A 1 106 ? 17.071 -17.367 -39.967 1.00 63.19 106 THR A C 1
ATOM 786 O O . THR A 1 106 ? 17.242 -18.400 -40.617 1.00 63.19 106 THR A O 1
ATOM 789 N N . THR A 1 107 ? 16.383 -16.336 -40.468 1.00 69.50 107 THR A N 1
ATOM 790 C CA . THR A 1 107 ? 15.751 -16.370 -41.798 1.00 69.50 107 THR A CA 1
ATOM 791 C C . THR A 1 107 ? 16.637 -15.828 -42.916 1.00 69.50 107 THR A C 1
ATOM 793 O O . THR A 1 107 ? 16.413 -16.179 -44.077 1.00 69.50 107 THR A O 1
ATOM 796 N N . PHE A 1 108 ? 17.655 -15.024 -42.592 1.00 77.56 108 PHE A N 1
ATOM 797 C CA . PHE A 1 108 ? 18.586 -14.498 -43.585 1.00 77.56 108 PHE A CA 1
ATOM 798 C C . PHE A 1 108 ? 19.614 -15.547 -44.009 1.00 77.56 108 PHE A C 1
ATOM 800 O O . PHE A 1 108 ? 20.120 -16.334 -43.210 1.00 77.56 108 PHE A O 1
ATOM 807 N N . THR A 1 109 ? 19.972 -15.529 -45.291 1.00 84.38 109 THR A N 1
ATOM 808 C CA . THR A 1 109 ? 21.044 -16.343 -45.868 1.00 84.38 109 THR A CA 1
ATOM 809 C C . THR A 1 109 ? 22.056 -15.457 -46.589 1.00 84.38 109 THR A C 1
ATOM 811 O O . THR A 1 109 ? 21.723 -14.371 -47.060 1.00 84.38 109 THR A O 1
ATOM 814 N N . CYS A 1 110 ? 23.302 -15.922 -46.736 1.00 87.50 110 CYS A N 1
ATOM 815 C CA . CYS A 1 110 ? 24.370 -15.137 -47.369 1.00 87.50 110 CYS A CA 1
ATOM 816 C C . CYS A 1 110 ? 23.955 -14.588 -48.746 1.00 87.50 110 CYS A C 1
ATOM 818 O O . CYS A 1 110 ? 24.268 -13.450 -49.065 1.00 87.50 110 CYS A O 1
ATOM 820 N N . LYS A 1 111 ? 23.202 -15.367 -49.538 1.00 86.94 111 LYS A N 1
ATOM 821 C CA . LYS A 1 111 ? 22.753 -15.005 -50.896 1.00 86.94 111 LYS A CA 1
ATOM 822 C C . LYS A 1 111 ? 21.735 -13.860 -50.953 1.00 86.94 111 LYS A C 1
ATOM 824 O O . LYS A 1 111 ? 21.520 -13.319 -52.037 1.00 86.94 111 LYS A O 1
ATOM 829 N N . ASP A 1 112 ? 21.080 -13.532 -49.841 1.00 83.00 112 ASP A N 1
ATOM 830 C CA . ASP A 1 112 ? 20.062 -12.480 -49.815 1.00 83.00 112 ASP A CA 1
ATOM 831 C C . ASP A 1 112 ? 20.722 -11.101 -49.942 1.00 83.00 112 ASP A C 1
ATOM 833 O O . ASP A 1 112 ? 20.225 -10.245 -50.675 1.00 83.00 112 ASP A O 1
ATOM 837 N N . CYS A 1 113 ? 21.905 -10.947 -49.339 1.00 83.19 113 CYS A N 1
ATOM 838 C CA . CYS A 1 113 ? 22.769 -9.776 -49.489 1.00 83.19 113 CYS A CA 1
ATOM 839 C C . CYS A 1 113 ? 23.884 -9.998 -50.518 1.00 83.19 113 CYS A C 1
ATOM 841 O O . CYS A 1 113 ? 24.307 -9.040 -51.160 1.00 83.19 113 CYS A O 1
ATOM 843 N N . HIS A 1 114 ? 24.337 -11.243 -50.707 1.00 89.44 114 HIS A N 1
ATOM 844 C CA . HIS A 1 114 ? 25.419 -11.607 -51.623 1.00 89.44 114 HIS A CA 1
ATOM 845 C C . HIS A 1 114 ? 24.970 -12.476 -52.813 1.00 89.44 114 HIS A C 1
ATOM 847 O O . HIS A 1 114 ? 25.370 -13.642 -52.911 1.00 89.44 114 HIS A O 1
ATOM 853 N N . PRO A 1 115 ? 24.092 -11.988 -53.710 1.00 88.19 115 PRO A N 1
ATOM 854 C CA . PRO A 1 115 ? 23.575 -12.812 -54.792 1.00 88.19 115 PRO A CA 1
ATOM 855 C C . PRO A 1 115 ? 24.596 -13.032 -55.914 1.00 88.19 115 PRO A C 1
ATOM 857 O O . PRO A 1 115 ? 25.063 -12.089 -56.550 1.00 88.19 115 PRO A O 1
ATOM 860 N N . ASP A 1 116 ? 24.827 -14.300 -56.252 1.00 88.69 116 ASP A N 1
ATOM 861 C CA . ASP A 1 116 ? 25.585 -14.704 -57.440 1.00 88.69 116 ASP A CA 1
ATOM 862 C C . ASP A 1 116 ? 24.660 -15.101 -58.614 1.00 88.69 116 ASP A C 1
ATOM 864 O O . ASP A 1 116 ? 23.434 -14.985 -58.542 1.00 88.69 116 ASP A O 1
ATOM 868 N N . HIS A 1 117 ? 25.246 -15.554 -59.725 1.00 90.19 117 HIS A N 1
ATOM 869 C CA . HIS A 1 117 ? 24.608 -15.934 -60.987 1.00 90.19 117 HIS A CA 1
ATOM 870 C C . HIS A 1 117 ? 23.940 -14.791 -61.760 1.00 90.19 117 HIS A C 1
ATOM 872 O O . HIS A 1 117 ? 23.203 -15.028 -62.717 1.00 90.19 117 HIS A O 1
ATOM 878 N N . ARG A 1 118 ? 24.212 -13.535 -61.396 1.00 90.00 118 ARG A N 1
ATOM 879 C CA . ARG A 1 118 ? 23.633 -12.351 -62.057 1.00 90.00 118 ARG A CA 1
ATOM 880 C C . ARG A 1 118 ? 24.488 -11.798 -63.200 1.00 90.00 118 ARG A C 1
ATOM 882 O O . ARG A 1 118 ? 24.111 -10.802 -63.812 1.00 90.00 118 ARG A O 1
ATOM 889 N N . GLY A 1 119 ? 25.599 -12.457 -63.527 1.00 88.19 119 GLY A N 1
ATOM 890 C CA . GLY A 1 119 ? 26.535 -12.040 -64.567 1.00 88.19 119 GLY A CA 1
ATOM 891 C C . GLY A 1 119 ? 27.932 -11.754 -64.022 1.00 88.19 119 GLY A C 1
ATOM 892 O O . GLY A 1 119 ? 28.114 -11.523 -62.832 1.00 88.19 119 GLY A O 1
ATOM 893 N N . ALA A 1 120 ? 28.915 -11.744 -64.924 1.00 89.19 120 ALA A N 1
ATOM 894 C CA . ALA A 1 120 ? 30.327 -11.569 -64.578 1.00 89.19 120 ALA A CA 1
ATOM 895 C C . ALA A 1 120 ? 30.622 -10.217 -63.900 1.00 89.19 120 ALA A C 1
ATOM 897 O O . ALA A 1 120 ? 31.489 -10.155 -63.038 1.00 89.19 120 ALA A O 1
ATOM 898 N N . ASP A 1 121 ? 29.871 -9.173 -64.254 1.00 90.19 121 ASP A N 1
ATOM 899 C CA . ASP A 1 121 ? 30.076 -7.802 -63.769 1.00 90.19 121 ASP A CA 1
ATOM 900 C C . ASP A 1 121 ? 29.018 -7.369 -62.731 1.00 90.19 121 ASP A C 1
ATOM 902 O O . ASP A 1 121 ? 28.922 -6.193 -62.380 1.00 90.19 121 ASP A O 1
ATOM 906 N N . ALA A 1 122 ? 28.155 -8.288 -62.280 1.00 87.56 122 ALA A N 1
ATOM 907 C CA . ALA A 1 122 ? 27.107 -7.964 -61.315 1.00 87.56 122 ALA A CA 1
ATOM 908 C C . ALA A 1 122 ? 27.706 -7.764 -59.919 1.00 87.56 122 ALA A C 1
ATOM 910 O O . ALA A 1 122 ? 28.486 -8.599 -59.480 1.00 87.56 122 ALA A O 1
ATOM 911 N N . LYS A 1 123 ? 27.308 -6.709 -59.198 1.00 85.00 123 LYS A N 1
ATOM 912 C CA . LYS A 1 123 ? 27.764 -6.491 -57.816 1.00 85.00 123 LYS A CA 1
ATOM 913 C C . LYS A 1 123 ? 27.411 -7.689 -56.941 1.00 85.00 123 LYS A C 1
ATOM 915 O O . LYS A 1 123 ? 26.241 -8.072 -56.895 1.00 85.00 123 LYS A O 1
ATOM 920 N N . LEU A 1 124 ? 28.409 -8.220 -56.236 1.00 84.19 124 LEU A N 1
ATOM 921 C CA . LEU A 1 124 ? 28.201 -9.323 -55.306 1.00 84.19 124 LEU A CA 1
ATOM 922 C C . LEU A 1 124 ? 27.400 -8.881 -54.093 1.00 84.19 124 LEU A C 1
ATOM 924 O O . LEU A 1 124 ? 26.496 -9.601 -53.728 1.00 84.19 124 LEU A O 1
ATOM 928 N N . THR A 1 125 ? 27.655 -7.706 -53.517 1.00 85.62 125 THR A N 1
ATOM 929 C CA . THR A 1 125 ? 26.926 -7.226 -52.331 1.00 85.62 125 THR A CA 1
ATOM 930 C C . THR A 1 125 ? 25.834 -6.230 -52.711 1.00 85.62 125 THR A C 1
ATOM 932 O O . THR A 1 125 ? 26.110 -5.181 -53.299 1.00 85.62 125 THR A O 1
ATOM 935 N N . LEU A 1 126 ? 24.594 -6.539 -52.341 1.00 80.19 126 LEU A N 1
ATOM 936 C CA . LEU A 1 126 ? 23.422 -5.680 -52.459 1.00 80.19 126 LEU A CA 1
ATOM 937 C C . LEU A 1 126 ? 22.803 -5.496 -51.072 1.00 80.19 126 LEU A C 1
ATOM 939 O O . LEU A 1 126 ? 22.032 -6.333 -50.614 1.00 80.19 126 LEU A O 1
ATOM 943 N N . LEU A 1 127 ? 23.136 -4.385 -50.421 1.00 72.19 127 LEU A N 1
ATOM 944 C CA . LEU A 1 127 ? 22.508 -3.973 -49.171 1.00 72.19 127 LEU A CA 1
ATOM 945 C C . LEU A 1 127 ? 21.413 -2.951 -49.494 1.00 72.19 127 LEU A C 1
ATOM 947 O O . LEU A 1 127 ? 21.710 -1.867 -50.001 1.00 72.19 127 LEU A O 1
ATOM 951 N N . ASP A 1 128 ? 20.148 -3.298 -49.249 1.00 72.81 128 ASP A N 1
ATOM 952 C CA . ASP A 1 128 ? 19.057 -2.322 -49.314 1.00 72.81 128 ASP A CA 1
ATOM 953 C C . ASP A 1 128 ? 19.092 -1.464 -48.048 1.00 72.81 128 ASP A C 1
ATOM 955 O O . ASP A 1 128 ? 18.509 -1.806 -47.020 1.00 72.81 128 ASP A O 1
ATOM 959 N N . LEU A 1 129 ? 19.811 -0.347 -48.133 1.00 68.62 129 LEU A N 1
ATOM 960 C CA . LEU A 1 129 ? 20.004 0.588 -47.025 1.00 68.62 129 LEU A CA 1
ATOM 961 C C . LEU A 1 129 ? 18.687 1.190 -46.510 1.00 68.62 129 LEU A C 1
ATOM 963 O O . LEU A 1 129 ? 18.632 1.623 -45.367 1.00 68.62 129 LEU A O 1
ATOM 967 N N . ASN A 1 130 ? 17.615 1.173 -47.311 1.00 66.19 130 ASN A N 1
ATOM 968 C CA . ASN A 1 130 ? 16.301 1.662 -46.882 1.00 66.19 130 ASN A CA 1
ATOM 969 C C . ASN A 1 130 ? 15.509 0.626 -46.072 1.00 66.19 130 ASN A C 1
ATOM 971 O O . ASN A 1 130 ? 14.436 0.938 -45.561 1.00 66.19 130 ASN A O 1
ATOM 975 N N . ARG A 1 131 ? 15.983 -0.622 -46.007 1.00 72.69 131 ARG A N 1
ATOM 976 C CA . ARG A 1 131 ? 15.324 -1.735 -45.308 1.00 72.69 131 ARG A CA 1
ATOM 977 C C . ARG A 1 131 ? 16.243 -2.416 -44.300 1.00 72.69 131 ARG A C 1
ATOM 979 O O . ARG A 1 131 ? 15.990 -3.556 -43.919 1.00 72.69 131 ARG A O 1
ATOM 986 N N . PHE A 1 132 ? 17.321 -1.746 -43.908 1.00 78.06 132 PHE A N 1
ATOM 987 C CA . PHE A 1 132 ? 18.254 -2.282 -42.931 1.00 78.06 132 PHE A CA 1
ATOM 988 C C . PHE A 1 132 ? 17.586 -2.371 -41.540 1.00 78.06 132 PHE A C 1
ATOM 990 O O . PHE A 1 132 ? 17.077 -1.350 -41.065 1.00 78.06 132 PHE A O 1
ATOM 997 N N . PRO A 1 133 ? 17.566 -3.555 -40.895 1.00 78.00 133 PRO A N 1
ATOM 998 C CA . PRO A 1 133 ? 16.896 -3.762 -39.611 1.00 78.00 133 PRO A CA 1
ATOM 999 C C . PRO A 1 133 ? 17.785 -3.279 -38.457 1.00 78.00 133 PRO A C 1
ATOM 1001 O O . PRO A 1 133 ? 18.577 -4.045 -37.910 1.00 78.00 133 PRO A O 1
ATOM 1004 N N . HIS A 1 134 ? 17.687 -1.999 -38.100 1.00 83.88 134 HIS A N 1
ATOM 1005 C CA . HIS A 1 134 ? 18.519 -1.395 -37.049 1.00 83.88 134 HIS A CA 1
ATOM 1006 C C . HIS A 1 134 ? 18.235 -1.999 -35.660 1.00 83.88 134 HIS A C 1
ATOM 1008 O O . HIS A 1 134 ? 19.134 -2.110 -34.826 1.00 83.88 134 HIS A O 1
ATOM 1014 N N . GLU A 1 135 ? 17.022 -2.506 -35.441 1.00 81.88 135 GLU A N 1
ATOM 1015 C CA . GLU A 1 135 ? 16.657 -3.257 -34.242 1.00 81.88 135 GLU A CA 1
ATOM 1016 C C . GLU A 1 135 ? 17.539 -4.497 -34.038 1.00 81.88 135 GLU A C 1
ATOM 1018 O O . GLU A 1 135 ? 17.884 -4.822 -32.905 1.00 81.88 135 GLU A O 1
ATOM 1023 N N . ALA A 1 136 ? 17.991 -5.141 -35.123 1.00 77.62 136 ALA A N 1
ATOM 1024 C CA . ALA A 1 136 ? 18.910 -6.272 -35.031 1.00 77.62 136 ALA A CA 1
ATOM 1025 C C . ALA A 1 136 ? 20.279 -5.841 -34.494 1.00 77.62 136 ALA A C 1
ATOM 1027 O O . ALA A 1 136 ? 20.974 -6.649 -33.895 1.00 77.62 136 ALA A O 1
ATOM 1028 N N . THR A 1 137 ? 20.653 -4.570 -34.679 1.00 78.62 137 THR A N 1
ATOM 1029 C CA . THR A 1 137 ? 21.895 -3.978 -34.162 1.00 78.62 137 THR A CA 1
ATOM 1030 C C . THR A 1 137 ? 21.758 -3.376 -32.762 1.00 78.62 137 THR A C 1
ATOM 1032 O O . THR A 1 137 ? 22.696 -2.746 -32.286 1.00 78.62 137 THR A O 1
ATOM 1035 N N . GLY A 1 138 ? 20.621 -3.587 -32.089 1.00 79.88 138 GLY A N 1
ATOM 1036 C CA . GLY A 1 138 ? 20.386 -3.131 -30.716 1.00 79.88 138 GLY A CA 1
ATOM 1037 C C . GLY A 1 138 ? 19.877 -1.692 -30.587 1.00 79.88 138 GLY A C 1
ATOM 1038 O O . GLY A 1 138 ? 19.763 -1.203 -29.470 1.00 79.88 138 GLY A O 1
ATOM 1039 N N . PHE A 1 139 ? 19.552 -1.020 -31.697 1.00 87.44 139 PHE A N 1
ATOM 1040 C CA . PHE A 1 139 ? 18.971 0.324 -31.675 1.00 87.44 139 PHE A CA 1
ATOM 1041 C C . PHE A 1 139 ? 17.896 0.470 -32.753 1.00 87.44 139 PHE A C 1
ATOM 1043 O O . PHE A 1 139 ? 18.188 0.502 -33.943 1.00 87.44 139 PHE A O 1
ATOM 1050 N N . ALA A 1 140 ? 16.634 0.553 -32.359 1.00 89.06 140 ALA A N 1
ATOM 1051 C CA . ALA A 1 140 ? 15.511 0.699 -33.267 1.00 89.06 140 ALA A CA 1
ATOM 1052 C C . ALA A 1 140 ? 15.305 2.166 -33.690 1.00 89.06 140 ALA A C 1
ATOM 1054 O O . ALA A 1 140 ? 15.588 3.101 -32.953 1.00 89.06 140 ALA A O 1
ATOM 1055 N N . LEU A 1 141 ? 14.753 2.405 -34.881 1.00 88.81 141 LEU A N 1
ATOM 1056 C CA . LEU A 1 141 ? 14.503 3.771 -35.373 1.00 88.81 141 LEU A CA 1
ATOM 1057 C C . LEU A 1 141 ? 13.093 4.290 -35.045 1.00 88.81 141 LEU A C 1
ATOM 1059 O O . LEU A 1 141 ? 12.616 5.233 -35.672 1.00 88.81 141 LEU A O 1
ATOM 1063 N N . ASN A 1 142 ? 12.396 3.678 -34.084 1.00 89.06 142 ASN A N 1
ATOM 1064 C CA . ASN A 1 142 ? 10.999 3.981 -33.761 1.00 89.06 142 ASN A CA 1
ATOM 1065 C C . ASN A 1 142 ? 10.810 5.435 -33.309 1.00 89.06 142 ASN A C 1
ATOM 1067 O O . ASN A 1 142 ? 9.956 6.128 -33.861 1.00 89.06 142 ASN A O 1
ATOM 1071 N N . ALA A 1 143 ? 11.634 5.902 -32.368 1.00 88.75 143 ALA A N 1
ATOM 1072 C CA . ALA A 1 143 ? 11.647 7.294 -31.915 1.00 88.75 143 ALA A CA 1
ATOM 1073 C C . ALA A 1 143 ? 12.455 8.221 -32.850 1.00 88.75 143 ALA A C 1
ATOM 1075 O O . ALA A 1 143 ? 12.331 9.441 -32.789 1.00 88.75 143 ALA A O 1
ATOM 1076 N N . HIS A 1 144 ? 13.230 7.652 -33.779 1.00 90.56 144 HIS A N 1
ATOM 1077 C CA . HIS A 1 144 ? 14.173 8.363 -34.651 1.00 90.56 144 HIS A CA 1
ATOM 1078 C C . HIS A 1 144 ? 13.734 8.346 -36.123 1.00 90.56 144 HIS A C 1
ATOM 1080 O O . HIS A 1 144 ? 14.523 8.107 -37.035 1.00 90.56 144 HIS A O 1
ATOM 1086 N N . GLN A 1 145 ? 12.448 8.610 -36.379 1.00 88.88 145 GLN A N 1
ATOM 1087 C CA . GLN A 1 145 ? 11.905 8.651 -37.746 1.00 88.88 145 GLN A CA 1
ATOM 1088 C C . GLN A 1 145 ? 12.043 10.022 -38.415 1.00 88.88 145 GLN A C 1
ATOM 1090 O O . GLN A 1 145 ? 12.108 10.108 -39.644 1.00 88.88 145 GLN A O 1
ATOM 1095 N N . LYS A 1 146 ? 12.047 11.103 -37.626 1.00 90.94 146 LYS A N 1
ATOM 1096 C CA . LYS A 1 146 ? 12.064 12.485 -38.120 1.00 90.94 146 LYS A CA 1
ATOM 1097 C C . LYS A 1 146 ? 12.915 13.388 -37.241 1.00 90.94 146 LYS A C 1
ATOM 1099 O O . LYS A 1 146 ? 12.896 13.261 -36.024 1.00 90.94 146 LYS A O 1
ATOM 1104 N N . MET A 1 147 ? 13.579 14.342 -37.876 1.00 88.81 147 MET A N 1
ATOM 1105 C CA . MET A 1 147 ? 14.272 15.444 -37.220 1.00 88.81 147 MET A CA 1
ATOM 1106 C C . MET A 1 147 ? 13.267 16.444 -36.619 1.00 88.81 147 MET A C 1
ATOM 1108 O O . MET A 1 147 ? 12.075 16.431 -36.940 1.00 88.81 147 MET A O 1
ATOM 1112 N N . ASN A 1 148 ? 13.754 17.365 -35.785 1.00 85.75 148 ASN A N 1
ATOM 1113 C CA . ASN A 1 148 ? 12.942 18.407 -35.136 1.00 85.75 148 ASN A CA 1
ATOM 1114 C C . ASN A 1 148 ? 12.174 19.322 -36.112 1.00 85.75 148 ASN A C 1
ATOM 1116 O O . ASN A 1 148 ? 11.129 19.870 -35.770 1.00 85.75 148 ASN A O 1
ATOM 1120 N N . ASN A 1 149 ? 12.671 19.470 -37.338 1.00 87.25 149 ASN A N 1
ATOM 1121 C CA . ASN A 1 149 ? 12.054 20.236 -38.417 1.00 87.25 149 ASN A CA 1
ATOM 1122 C C . ASN A 1 149 ? 10.968 19.440 -39.177 1.00 87.25 149 ASN A C 1
ATOM 1124 O O . ASN A 1 149 ? 10.345 19.973 -40.097 1.00 87.25 149 ASN A O 1
ATOM 1128 N N . GLY A 1 150 ? 10.732 18.179 -38.799 1.00 88.56 150 GLY A N 1
ATOM 1129 C CA . GLY A 1 150 ? 9.749 17.277 -39.396 1.00 88.56 150 GLY A CA 1
ATOM 1130 C C . GLY A 1 150 ? 10.230 16.523 -40.640 1.00 88.56 150 GLY A C 1
ATOM 1131 O O . GLY A 1 150 ? 9.468 15.712 -41.176 1.00 88.56 150 GLY A O 1
ATOM 1132 N N . GLU A 1 151 ? 11.460 16.757 -41.103 1.00 91.50 151 GLU A N 1
ATOM 1133 C CA . GLU A 1 151 ? 12.061 16.010 -42.210 1.00 91.50 151 GLU A CA 1
ATOM 1134 C C . GLU A 1 151 ? 12.502 14.609 -41.753 1.00 91.50 151 GLU A C 1
ATOM 1136 O O . GLU A 1 151 ? 12.898 14.432 -40.600 1.00 91.50 151 GLU A O 1
ATOM 1141 N N . PRO A 1 152 ? 12.427 13.586 -42.624 1.00 89.19 152 PRO A N 1
ATOM 1142 C CA . PRO A 1 152 ? 12.871 12.240 -42.279 1.00 89.19 152 PRO A CA 1
ATOM 1143 C C . PRO A 1 152 ? 14.389 12.194 -42.075 1.00 89.19 152 PRO A C 1
ATOM 1145 O O . PRO A 1 152 ? 15.134 12.865 -42.791 1.00 89.19 152 PRO A O 1
ATOM 1148 N N . PHE A 1 153 ? 14.845 11.360 -41.140 1.00 88.75 153 PHE A N 1
ATOM 1149 C CA . PHE A 1 153 ? 16.274 11.098 -40.979 1.00 88.75 153 PHE A CA 1
ATOM 1150 C C . PHE A 1 153 ? 16.861 10.419 -42.225 1.00 88.75 153 PHE A C 1
ATOM 1152 O O . PHE A 1 153 ? 16.249 9.536 -42.830 1.00 88.75 153 PHE A O 1
ATOM 1159 N N . SER A 1 154 ? 18.076 10.824 -42.590 1.00 86.94 154 SER A N 1
ATOM 1160 C CA . SER A 1 154 ? 18.928 10.130 -43.556 1.00 86.94 154 SER A CA 1
ATOM 1161 C C . SER A 1 154 ? 20.076 9.418 -42.837 1.00 86.94 154 SER A C 1
ATOM 1163 O O . SER A 1 154 ? 20.449 9.801 -41.730 1.00 86.94 154 SER A O 1
ATOM 1165 N N . CYS A 1 155 ? 20.683 8.411 -43.471 1.00 85.75 155 CYS A N 1
ATOM 1166 C CA . CYS A 1 155 ? 21.771 7.635 -42.862 1.00 85.75 155 CYS A CA 1
ATOM 1167 C C . CYS A 1 155 ? 22.947 8.524 -42.413 1.00 85.75 155 CYS A C 1
ATOM 1169 O O . CYS A 1 155 ? 23.563 8.274 -41.379 1.00 85.75 155 CYS A O 1
ATOM 1171 N N . GLU A 1 156 ? 23.239 9.582 -43.177 1.00 86.69 156 GLU A N 1
ATOM 1172 C CA . GLU A 1 156 ? 24.345 10.505 -42.899 1.00 86.69 156 GLU A CA 1
ATOM 1173 C C . GLU A 1 156 ? 24.117 11.341 -41.635 1.00 86.69 156 GLU A C 1
ATOM 1175 O O . GLU A 1 156 ? 25.083 11.815 -41.042 1.00 86.69 156 GLU A O 1
ATOM 1180 N N . ASN A 1 157 ? 22.866 11.503 -41.193 1.00 88.19 157 ASN A N 1
ATOM 1181 C CA . ASN A 1 157 ? 22.561 12.252 -39.977 1.00 88.19 157 ASN A CA 1
ATOM 1182 C C . ASN A 1 157 ? 23.026 11.532 -38.705 1.00 88.19 157 ASN A C 1
ATOM 1184 O O . ASN A 1 157 ? 23.279 12.202 -37.712 1.00 88.19 157 ASN A O 1
ATOM 1188 N N . CYS A 1 158 ? 23.156 10.202 -38.744 1.00 87.81 158 CYS A N 1
ATOM 1189 C CA . CYS A 1 158 ? 23.585 9.397 -37.596 1.00 87.81 158 CYS A CA 1
ATOM 1190 C C . CYS A 1 158 ? 24.981 8.789 -37.799 1.00 87.81 158 CYS A C 1
ATOM 1192 O O . CYS A 1 158 ? 25.759 8.706 -36.857 1.00 87.81 158 CYS A O 1
ATOM 1194 N N . HIS A 1 159 ? 25.324 8.382 -39.025 1.00 87.19 159 HIS A N 1
ATOM 1195 C CA . HIS A 1 159 ? 26.599 7.717 -39.323 1.00 87.19 159 HIS A CA 1
ATOM 1196 C C . HIS A 1 159 ? 27.645 8.622 -39.997 1.00 87.19 159 HIS A C 1
ATOM 1198 O O . HIS A 1 159 ? 28.789 8.218 -40.228 1.00 87.19 159 HIS A O 1
ATOM 1204 N N . GLY A 1 160 ? 27.278 9.847 -40.380 1.00 84.56 160 GLY A N 1
ATOM 1205 C CA . GLY A 1 160 ? 28.148 10.706 -41.178 1.00 84.56 160 GLY A CA 1
ATOM 1206 C C . GLY A 1 160 ? 28.470 10.090 -42.547 1.00 84.56 160 GLY A C 1
ATOM 1207 O O . GLY A 1 160 ? 27.602 9.561 -43.234 1.00 84.56 160 GLY A O 1
ATOM 1208 N N . LYS A 1 161 ? 29.735 10.175 -42.977 1.00 80.19 161 LYS A N 1
ATOM 1209 C CA . LYS A 1 161 ? 30.162 9.739 -44.325 1.00 80.19 161 LYS A CA 1
ATOM 1210 C C . LYS A 1 161 ? 30.418 8.236 -44.454 1.00 80.19 161 LYS A C 1
ATOM 1212 O O . LYS A 1 161 ? 30.481 7.738 -45.575 1.00 80.19 161 LYS A O 1
ATOM 1217 N N . ASP A 1 162 ? 30.641 7.546 -43.339 1.00 80.88 162 ASP A N 1
ATOM 1218 C CA . ASP A 1 162 ? 30.977 6.123 -43.306 1.00 80.88 162 ASP A CA 1
ATOM 1219 C C . ASP A 1 162 ? 29.912 5.369 -42.510 1.00 80.88 162 ASP A C 1
ATOM 1221 O O . ASP A 1 162 ? 30.006 5.225 -41.297 1.00 80.88 162 ASP A O 1
ATOM 1225 N N . ILE A 1 163 ? 28.908 4.864 -43.229 1.00 76.88 163 ILE A N 1
ATOM 1226 C CA . ILE A 1 163 ? 27.770 4.116 -42.674 1.00 76.88 163 ILE A CA 1
ATOM 1227 C C . ILE A 1 163 ? 28.157 2.818 -41.956 1.00 76.88 163 ILE A C 1
ATOM 1229 O O . ILE A 1 163 ? 27.319 2.210 -41.302 1.00 76.88 163 ILE A O 1
ATOM 1233 N N . THR A 1 164 ? 29.408 2.369 -42.085 1.00 73.31 164 THR A N 1
ATOM 1234 C CA . THR A 1 164 ? 29.899 1.168 -41.395 1.00 73.31 164 THR A CA 1
ATOM 1235 C C . THR A 1 164 ? 30.436 1.466 -39.997 1.00 73.31 164 THR A C 1
ATOM 1237 O O . THR A 1 164 ? 30.796 0.545 -39.267 1.00 73.31 164 THR A O 1
ATOM 1240 N N . LYS A 1 165 ? 30.492 2.745 -39.617 1.00 74.25 165 LYS A N 1
ATOM 1241 C CA . LYS A 1 165 ? 30.918 3.207 -38.298 1.00 74.25 165 LYS A CA 1
ATOM 1242 C C . LYS A 1 165 ? 29.813 4.029 -37.658 1.00 74.25 165 LYS A C 1
ATOM 1244 O O . LYS A 1 165 ? 28.992 4.641 -38.338 1.00 74.25 165 LYS A O 1
ATOM 1249 N N . PHE A 1 166 ? 29.807 4.036 -36.336 1.00 83.62 166 PHE A N 1
ATOM 1250 C CA . PHE A 1 166 ? 28.884 4.829 -35.546 1.00 83.62 166 PHE A CA 1
ATOM 1251 C C . PHE A 1 166 ? 29.642 5.437 -34.368 1.00 83.62 166 PHE A C 1
ATOM 1253 O O . PHE A 1 166 ? 30.377 4.730 -33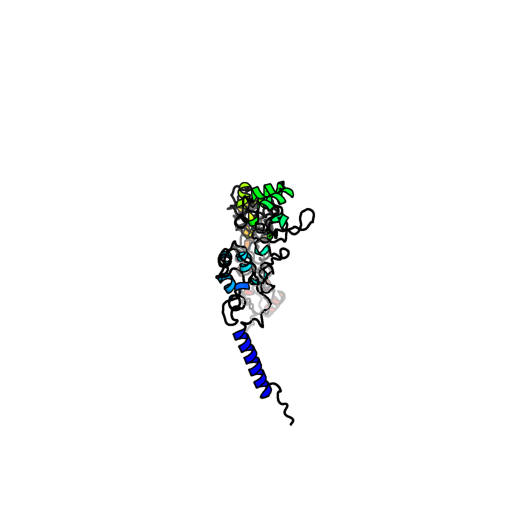.680 1.00 83.62 166 PHE A O 1
ATOM 1260 N N . ASP A 1 167 ? 29.501 6.749 -34.188 1.00 87.12 167 ASP A N 1
ATOM 1261 C CA . ASP A 1 167 ? 30.020 7.477 -33.032 1.00 87.12 167 ASP A CA 1
ATOM 1262 C C . ASP A 1 167 ? 28.837 7.894 -32.162 1.00 87.12 167 ASP A C 1
ATOM 1264 O O . ASP A 1 167 ? 28.005 8.710 -32.574 1.00 87.12 167 ASP A O 1
ATOM 1268 N N . VAL A 1 168 ? 28.775 7.327 -30.957 1.00 85.94 168 VAL A N 1
ATOM 1269 C CA . VAL A 1 168 ? 27.703 7.577 -29.990 1.00 85.94 168 VAL A CA 1
ATOM 1270 C C . VAL A 1 168 ? 27.618 9.052 -29.583 1.00 85.94 168 VAL A C 1
ATOM 1272 O O . VAL A 1 168 ? 26.524 9.522 -29.276 1.00 85.94 168 VAL A O 1
ATOM 1275 N N . ASN A 1 169 ? 28.713 9.823 -29.679 1.00 89.25 169 ASN A N 1
ATOM 1276 C CA . ASN A 1 169 ? 28.706 11.261 -29.382 1.00 89.25 169 ASN A CA 1
ATOM 1277 C C . ASN A 1 169 ? 27.758 12.060 -30.287 1.00 89.25 169 ASN A C 1
ATOM 1279 O O . ASN A 1 169 ? 27.295 13.128 -29.890 1.00 89.25 169 ASN A O 1
ATOM 1283 N N . THR A 1 170 ? 27.410 11.531 -31.466 1.00 91.06 170 THR A N 1
ATOM 1284 C CA . THR A 1 170 ? 26.392 12.124 -32.348 1.00 91.06 170 THR A CA 1
ATOM 1285 C C . THR A 1 170 ? 25.055 12.313 -31.622 1.00 91.06 170 THR A C 1
ATOM 1287 O O . THR A 1 170 ? 24.354 13.296 -31.866 1.00 91.06 170 THR A O 1
ATOM 1290 N N . CYS A 1 171 ? 24.717 11.403 -30.699 1.00 91.44 171 CYS A N 1
ATOM 1291 C CA . CYS A 1 171 ? 23.512 11.501 -29.879 1.00 91.44 171 CYS A CA 1
ATOM 1292 C C . CYS A 1 171 ? 23.580 12.740 -28.975 1.00 91.44 171 CYS A C 1
ATOM 1294 O O . CYS A 1 171 ? 22.665 13.558 -28.993 1.00 91.44 171 CYS A O 1
ATOM 1296 N N . GLU A 1 172 ? 24.683 12.917 -28.237 1.00 92.38 172 GLU A N 1
ATOM 1297 C CA . GLU A 1 172 ? 24.877 14.063 -27.338 1.00 92.38 172 GLU A CA 1
ATOM 1298 C C . GLU A 1 172 ? 24.804 15.387 -28.098 1.00 92.38 172 GLU A C 1
ATOM 1300 O O . GLU A 1 172 ? 24.064 16.277 -27.690 1.00 92.38 172 GLU A O 1
ATOM 1305 N N . GLU A 1 173 ? 25.548 15.528 -29.198 1.00 91.38 173 GLU A N 1
ATOM 1306 C CA . GLU A 1 173 ? 25.594 16.782 -29.957 1.00 91.38 173 GLU A CA 1
ATOM 1307 C C . GLU A 1 173 ? 24.204 17.180 -30.466 1.00 91.38 173 GLU A C 1
ATOM 1309 O O . GLU A 1 173 ? 23.772 18.315 -30.267 1.00 91.38 173 GLU A O 1
ATOM 1314 N N . CYS A 1 174 ? 23.467 16.231 -31.051 1.00 92.00 174 CYS A N 1
ATOM 1315 C CA . CYS A 1 174 ? 22.137 16.500 -31.582 1.00 92.00 174 CYS A CA 1
ATOM 1316 C C . CYS A 1 174 ? 21.107 16.767 -30.473 1.00 92.00 174 CYS A C 1
ATOM 1318 O O . CYS A 1 174 ? 20.381 17.757 -30.545 1.00 92.00 174 CYS A O 1
ATOM 1320 N N . HIS A 1 175 ? 21.052 15.939 -29.424 1.00 93.12 175 HIS A N 1
ATOM 1321 C CA . HIS A 1 175 ? 20.087 16.127 -28.333 1.00 93.12 175 HIS A CA 1
ATOM 1322 C C . HIS A 1 175 ? 20.364 17.395 -27.520 1.00 93.12 175 HIS A C 1
ATOM 1324 O O . HIS A 1 175 ? 19.428 18.081 -27.108 1.00 93.12 175 HIS A O 1
ATOM 1330 N N . ARG A 1 176 ? 21.633 17.783 -27.371 1.00 93.81 176 ARG A N 1
ATOM 1331 C CA . ARG A 1 176 ? 22.014 19.048 -26.740 1.00 93.81 176 ARG A CA 1
ATOM 1332 C C . ARG A 1 176 ? 21.566 20.268 -27.548 1.00 93.81 176 ARG A C 1
ATOM 1334 O O . ARG A 1 176 ? 21.250 21.292 -26.947 1.00 93.81 176 ARG A O 1
ATOM 1341 N N . ASP A 1 177 ? 21.517 20.173 -28.875 1.00 93.38 177 ASP A N 1
ATOM 1342 C CA . ASP A 1 177 ? 20.959 21.231 -29.726 1.00 93.38 177 ASP A CA 1
ATOM 1343 C C . ASP A 1 177 ? 19.425 21.328 -29.611 1.00 93.38 177 ASP A C 1
ATOM 1345 O O . ASP A 1 177 ? 18.861 22.402 -29.834 1.00 93.38 177 ASP A O 1
ATOM 1349 N N . LEU A 1 178 ? 18.744 20.232 -29.248 1.00 92.31 178 LEU A N 1
ATOM 1350 C CA . LEU A 1 178 ? 17.301 20.222 -28.982 1.00 92.31 178 LEU A CA 1
ATOM 1351 C C . LEU A 1 178 ? 16.973 20.820 -27.615 1.00 92.31 178 LEU A C 1
ATOM 1353 O O . LEU A 1 178 ? 16.131 21.712 -27.519 1.00 92.31 178 LEU A O 1
ATOM 1357 N N . ASP A 1 179 ? 17.648 20.337 -26.574 1.00 94.62 179 ASP A N 1
ATOM 1358 C CA . ASP A 1 179 ? 17.521 20.846 -25.215 1.00 94.62 179 ASP A CA 1
ATOM 1359 C C . ASP A 1 179 ? 18.844 20.689 -24.461 1.00 94.62 179 ASP A C 1
ATOM 1361 O O . ASP A 1 179 ? 19.175 19.639 -23.899 1.00 94.62 179 ASP A O 1
ATOM 1365 N N . GLN A 1 180 ? 19.617 21.773 -24.444 1.00 95.31 180 GLN A N 1
ATOM 1366 C CA . GLN A 1 180 ? 20.921 21.801 -23.796 1.00 95.31 180 GLN A CA 1
ATOM 1367 C C . GLN A 1 180 ? 20.819 21.610 -22.281 1.00 95.31 180 GLN A C 1
ATOM 1369 O O . GLN A 1 180 ? 21.687 20.966 -21.692 1.00 95.31 180 GLN A O 1
ATOM 1374 N N . VAL A 1 181 ? 19.800 22.198 -21.648 1.00 95.19 181 VAL A N 1
ATOM 1375 C CA . VAL A 1 181 ? 19.665 22.188 -20.187 1.00 95.19 181 VAL A CA 1
ATOM 1376 C C . VAL A 1 181 ? 19.291 20.789 -19.726 1.00 95.19 181 VAL A C 1
ATOM 1378 O O . VAL A 1 181 ? 19.948 20.251 -18.835 1.00 95.19 181 VAL A O 1
ATOM 1381 N N . PHE A 1 182 ? 18.294 20.184 -20.372 1.00 92.25 182 PHE A N 1
ATOM 1382 C CA . PHE A 1 182 ? 17.884 18.818 -20.084 1.00 92.25 182 PHE A CA 1
ATOM 1383 C C . PHE A 1 182 ? 19.021 17.828 -20.334 1.00 92.25 182 PHE A C 1
ATOM 1385 O O . PHE A 1 182 ? 19.349 17.052 -19.444 1.00 92.25 182 PHE A O 1
ATOM 1392 N N . THR A 1 183 ? 19.668 17.886 -21.503 1.00 92.81 183 THR A N 1
ATOM 1393 C CA . THR A 1 183 ? 20.692 16.899 -21.884 1.00 92.81 183 THR A CA 1
ATOM 1394 C C . THR A 1 183 ? 21.871 16.899 -20.912 1.00 92.81 183 THR A C 1
ATOM 1396 O O . THR A 1 183 ? 22.302 15.834 -20.479 1.00 92.81 183 THR A O 1
ATOM 1399 N N . ILE A 1 184 ? 22.366 18.076 -20.511 1.00 92.88 184 ILE A N 1
ATOM 1400 C CA . ILE A 1 184 ? 23.478 18.171 -19.552 1.00 92.88 184 ILE A CA 1
ATOM 1401 C C . ILE A 1 184 ? 23.064 17.614 -18.185 1.00 92.88 184 ILE A C 1
ATOM 1403 O O . ILE A 1 184 ? 23.781 16.788 -17.629 1.00 92.88 184 ILE A O 1
ATOM 1407 N N . ALA A 1 185 ? 21.899 18.012 -17.664 1.00 91.50 185 ALA A N 1
ATOM 1408 C CA . ALA A 1 185 ? 21.423 17.537 -16.365 1.00 91.50 185 ALA A CA 1
ATOM 1409 C C . ALA A 1 185 ? 21.154 16.021 -16.363 1.00 91.50 185 ALA A C 1
ATOM 1411 O O . ALA A 1 185 ? 21.481 15.329 -15.400 1.00 91.50 185 ALA A O 1
ATOM 1412 N N . HIS A 1 186 ? 20.594 15.498 -17.455 1.00 91.19 186 HIS A N 1
ATOM 1413 C CA . HIS A 1 186 ? 20.330 14.076 -17.630 1.00 91.19 186 HIS A CA 1
ATOM 1414 C C . HIS A 1 186 ? 21.635 13.269 -17.645 1.00 91.19 186 HIS A C 1
ATOM 1416 O O . HIS A 1 186 ? 21.751 12.301 -16.901 1.00 91.19 186 HIS A O 1
ATOM 1422 N N . GLN A 1 187 ? 22.650 13.716 -18.392 1.00 91.81 187 GLN A N 1
ATOM 1423 C CA . GLN A 1 187 ? 23.962 13.059 -18.438 1.00 91.81 187 GLN A CA 1
ATOM 1424 C C . GLN A 1 187 ? 24.725 13.118 -17.108 1.00 91.81 187 GLN A C 1
ATOM 1426 O O . GLN A 1 187 ? 25.421 12.168 -16.754 1.00 91.81 187 GLN A O 1
ATOM 1431 N N . GLU A 1 188 ? 24.623 14.226 -16.371 1.00 90.69 188 GLU A N 1
ATOM 1432 C CA . GLU A 1 188 ? 25.225 14.337 -15.036 1.00 90.69 188 GLU A CA 1
ATOM 1433 C C . GLU A 1 188 ? 24.550 13.408 -14.020 1.00 90.69 188 GLU A C 1
ATOM 1435 O O . GLU A 1 188 ? 25.207 12.955 -13.086 1.00 90.69 188 GLU A O 1
ATOM 1440 N N . THR A 1 189 ? 23.264 13.101 -14.219 1.00 89.25 189 THR A N 1
ATOM 1441 C CA . THR A 1 189 ? 22.489 12.231 -13.325 1.00 89.25 189 THR A CA 1
ATOM 1442 C C . THR A 1 189 ? 22.638 10.746 -13.673 1.00 89.25 189 THR A C 1
ATOM 1444 O O . THR A 1 189 ? 22.856 9.944 -12.773 1.00 89.25 189 THR A O 1
ATOM 1447 N N . PHE A 1 190 ? 22.541 10.385 -14.959 1.00 90.25 190 PHE A N 1
ATOM 1448 C CA . PHE A 1 190 ? 22.402 8.999 -15.443 1.00 90.25 190 PHE A CA 1
ATOM 1449 C C . PHE A 1 190 ? 23.573 8.517 -16.319 1.00 90.25 190 PHE A C 1
ATOM 1451 O O . PHE A 1 190 ? 23.500 7.457 -16.937 1.00 90.25 190 PHE A O 1
ATOM 1458 N N . SER A 1 191 ? 24.684 9.261 -16.350 1.00 89.88 191 SER A N 1
ATOM 1459 C CA . SER A 1 191 ? 25.864 9.000 -17.190 1.00 89.88 191 SER A CA 1
ATOM 1460 C C . SER A 1 191 ? 25.704 9.359 -18.681 1.00 89.88 191 SER A C 1
ATOM 1462 O O . SER A 1 191 ? 24.644 9.754 -19.165 1.00 89.88 191 SER A O 1
ATOM 1464 N N . LYS A 1 192 ? 26.819 9.285 -19.422 1.00 89.94 192 LYS A N 1
ATOM 1465 C CA . LYS A 1 192 ? 26.894 9.543 -20.871 1.00 89.94 192 LYS A CA 1
ATOM 1466 C C . LYS A 1 192 ? 26.685 8.296 -21.734 1.00 89.94 192 LYS A C 1
ATOM 1468 O O . LYS A 1 192 ? 26.664 8.407 -22.957 1.00 89.94 192 LYS A O 1
ATOM 1473 N N . GLU A 1 193 ? 26.538 7.126 -21.125 1.00 89.88 193 GLU A N 1
ATOM 1474 C CA . GLU A 1 193 ? 26.378 5.852 -21.829 1.00 89.88 193 GLU A CA 1
ATOM 1475 C C . GLU A 1 193 ? 24.935 5.679 -22.337 1.00 89.88 193 GLU A C 1
ATOM 1477 O O . GLU A 1 193 ? 24.151 4.897 -21.803 1.00 89.88 193 GLU A O 1
ATOM 1482 N N . CYS A 1 194 ? 24.563 6.424 -23.386 1.00 89.12 194 CYS A N 1
ATOM 1483 C CA . CYS A 1 194 ? 23.180 6.524 -23.874 1.00 89.12 194 CYS A CA 1
ATOM 1484 C C . CYS A 1 194 ? 22.525 5.161 -24.150 1.00 89.12 194 CYS A C 1
ATOM 1486 O O . CYS A 1 194 ? 21.354 4.958 -23.838 1.00 89.12 194 CYS A O 1
ATOM 1488 N N . LEU A 1 195 ? 23.285 4.225 -24.729 1.00 87.88 195 LEU A N 1
ATOM 1489 C CA . LEU A 1 195 ? 22.787 2.923 -25.185 1.00 87.88 195 LEU A CA 1
ATOM 1490 C C . LEU A 1 195 ? 22.538 1.919 -24.050 1.00 87.88 195 LEU A C 1
ATOM 1492 O O . LEU A 1 195 ? 22.035 0.830 -24.311 1.00 87.88 195 LEU A O 1
ATOM 1496 N N . VAL A 1 196 ? 22.868 2.263 -22.800 1.00 87.44 196 VAL A N 1
ATOM 1497 C CA . VAL A 1 196 ? 22.521 1.434 -21.634 1.00 87.44 196 VAL A CA 1
ATOM 1498 C C . VAL A 1 196 ? 21.009 1.439 -21.392 1.00 87.44 196 VAL A C 1
ATOM 1500 O O . VAL A 1 196 ? 20.452 0.424 -20.977 1.00 87.44 196 VAL A O 1
ATOM 1503 N N . CYS A 1 197 ? 20.345 2.557 -21.703 1.00 87.06 197 CYS A N 1
ATOM 1504 C CA . CYS A 1 197 ? 18.903 2.728 -21.515 1.00 87.06 197 CYS A CA 1
ATOM 1505 C C . CYS A 1 197 ? 18.168 3.002 -22.835 1.00 87.06 197 CYS A C 1
ATOM 1507 O O . CYS A 1 197 ? 17.065 2.499 -23.041 1.00 87.06 197 CYS A O 1
ATOM 1509 N N . HIS A 1 198 ? 18.753 3.779 -23.750 1.00 89.12 198 HIS A N 1
ATOM 1510 C CA . HIS A 1 198 ? 18.097 4.144 -25.004 1.00 89.12 198 HIS A CA 1
ATOM 1511 C C . HIS A 1 198 ? 18.385 3.126 -26.109 1.00 89.12 198 HIS A C 1
ATOM 1513 O O . HIS A 1 198 ? 19.444 3.124 -26.732 1.00 89.12 198 HIS A O 1
ATOM 1519 N N . ASP A 1 199 ? 17.370 2.325 -26.409 1.00 87.44 199 ASP A N 1
ATOM 1520 C CA . ASP A 1 199 ? 17.328 1.355 -27.506 1.00 87.44 199 ASP A CA 1
ATOM 1521 C C . ASP A 1 199 ? 16.668 1.920 -28.777 1.00 87.44 199 ASP A C 1
ATOM 1523 O O . ASP A 1 199 ? 16.368 1.181 -29.712 1.00 87.44 199 ASP A O 1
ATOM 1527 N N . GLY A 1 200 ? 16.369 3.222 -28.797 1.00 88.31 200 GLY A N 1
ATOM 1528 C CA . GLY A 1 200 ? 15.705 3.907 -29.904 1.00 88.31 200 GLY A CA 1
ATOM 1529 C C . GLY A 1 200 ? 14.193 3.645 -30.037 1.00 88.31 200 GLY A C 1
ATOM 1530 O O . GLY A 1 200 ? 13.541 4.242 -30.902 1.00 88.31 200 GLY A O 1
ATOM 1531 N N . VAL A 1 201 ? 13.610 2.831 -29.148 1.00 86.62 201 VAL A N 1
ATOM 1532 C CA . VAL A 1 201 ? 12.158 2.767 -28.897 1.00 86.62 201 VAL A CA 1
ATOM 1533 C C . VAL A 1 201 ? 11.714 3.878 -27.939 1.00 86.62 201 VAL A C 1
ATOM 1535 O O . VAL A 1 201 ? 10.574 4.322 -28.035 1.00 86.62 201 VAL A O 1
ATOM 1538 N N . ASP A 1 202 ? 12.639 4.372 -27.106 1.00 76.81 202 ASP A N 1
ATOM 1539 C CA . ASP A 1 202 ? 12.442 5.435 -26.103 1.00 76.81 202 ASP A CA 1
ATOM 1540 C C . ASP A 1 202 ? 11.511 5.037 -24.944 1.00 76.81 202 ASP A C 1
ATOM 1542 O O . ASP A 1 202 ? 10.697 5.813 -24.451 1.00 76.81 202 ASP A O 1
ATOM 1546 N N . ILE A 1 203 ? 11.638 3.788 -24.482 1.00 78.56 203 ILE A N 1
ATOM 1547 C CA . ILE A 1 203 ? 10.798 3.230 -23.407 1.00 78.56 203 ILE A CA 1
ATOM 1548 C C . ILE A 1 203 ? 10.996 3.918 -22.048 1.00 78.56 203 ILE A C 1
ATOM 1550 O O . ILE A 1 203 ? 10.094 3.859 -21.222 1.00 78.56 203 ILE A O 1
ATOM 1554 N N . TYR A 1 204 ? 12.144 4.569 -21.832 1.00 79.94 204 TYR A N 1
ATOM 1555 C CA . TYR A 1 204 ? 12.475 5.350 -20.630 1.00 79.94 204 TYR A CA 1
ATOM 1556 C C . TYR A 1 204 ? 12.207 6.857 -20.807 1.00 79.94 204 TYR A C 1
ATOM 1558 O O . TYR A 1 204 ? 12.651 7.667 -19.996 1.00 79.94 204 TYR A O 1
ATOM 1566 N N . GLY A 1 205 ? 11.515 7.238 -21.886 1.00 76.69 205 GLY A N 1
ATOM 1567 C CA . GLY A 1 205 ? 11.106 8.608 -22.179 1.00 76.69 205 GLY A CA 1
ATOM 1568 C C . GLY A 1 205 ? 9.751 8.974 -21.564 1.00 76.69 205 GLY A C 1
ATOM 1569 O O . GLY A 1 205 ? 9.339 8.450 -20.532 1.00 76.69 205 GLY A O 1
ATOM 1570 N N . GLY A 1 206 ? 9.018 9.879 -22.218 1.00 72.75 206 GLY A N 1
ATOM 1571 C CA . GLY A 1 206 ? 7.755 10.431 -21.695 1.00 72.75 206 GLY A CA 1
ATOM 1572 C C . GLY A 1 206 ? 6.592 9.437 -21.562 1.00 72.75 206 GLY A C 1
ATOM 1573 O O . GLY A 1 206 ? 5.600 9.754 -20.916 1.00 72.75 206 GLY A O 1
ATOM 1574 N N . GLU A 1 207 ? 6.714 8.250 -22.157 1.00 78.38 207 GLU A N 1
ATOM 1575 C CA . GLU A 1 207 ? 5.721 7.167 -22.086 1.00 78.38 207 GLU A CA 1
ATOM 1576 C C . GLU A 1 207 ? 6.117 6.079 -21.068 1.00 78.38 207 GLU A C 1
ATOM 1578 O O . GLU A 1 207 ? 5.487 5.019 -21.010 1.00 78.38 207 GLU A O 1
ATOM 1583 N N . PHE A 1 208 ? 7.180 6.302 -20.286 1.00 86.25 208 PHE A N 1
ATOM 1584 C CA . PHE A 1 208 ? 7.589 5.371 -19.244 1.00 86.25 208 PHE A CA 1
ATOM 1585 C C . PHE A 1 208 ? 6.517 5.282 -18.151 1.00 86.25 208 PHE A C 1
ATOM 1587 O O . PHE A 1 208 ? 6.142 6.282 -17.541 1.00 86.25 208 PHE A O 1
ATOM 1594 N N . ASP A 1 209 ? 6.048 4.063 -17.886 1.00 87.31 209 ASP A N 1
ATOM 1595 C CA . ASP A 1 209 ? 5.043 3.776 -16.864 1.00 87.31 209 ASP A CA 1
ATOM 1596 C C . ASP A 1 209 ? 5.676 3.015 -15.694 1.00 87.31 209 ASP A C 1
ATOM 1598 O O . ASP A 1 209 ? 5.937 1.809 -15.781 1.00 87.31 209 ASP A O 1
ATOM 1602 N N . HIS A 1 210 ? 5.909 3.735 -14.594 1.00 90.44 210 HIS A N 1
ATOM 1603 C CA . HIS A 1 210 ? 6.493 3.183 -13.372 1.00 90.44 210 HIS A CA 1
ATOM 1604 C C . HIS A 1 210 ? 5.541 2.212 -12.650 1.00 90.44 210 HIS A C 1
ATOM 1606 O O . HIS A 1 210 ? 5.992 1.297 -11.965 1.00 90.44 210 HIS A O 1
ATOM 1612 N N . ASN A 1 211 ? 4.223 2.321 -12.859 1.00 89.56 211 ASN A N 1
ATOM 1613 C CA . ASN A 1 211 ? 3.229 1.471 -12.188 1.00 89.56 211 ASN A CA 1
ATOM 1614 C C . ASN A 1 211 ? 3.213 0.026 -12.713 1.00 89.56 211 ASN A C 1
ATOM 1616 O O . ASN A 1 211 ? 2.418 -0.805 -12.276 1.00 89.56 211 ASN A O 1
ATOM 1620 N N . ARG A 1 212 ? 4.100 -0.291 -13.659 1.00 88.31 212 ARG A N 1
ATOM 1621 C CA . ARG A 1 212 ? 4.363 -1.652 -14.135 1.00 88.31 212 ARG A CA 1
ATOM 1622 C C . ARG A 1 212 ? 5.362 -2.412 -13.259 1.00 88.31 212 ARG A C 1
ATOM 1624 O O . ARG A 1 212 ? 5.563 -3.602 -13.506 1.00 88.31 212 ARG A O 1
ATOM 1631 N N . PHE A 1 213 ? 5.994 -1.742 -12.299 1.00 88.44 213 PHE A N 1
ATOM 1632 C CA . PHE A 1 213 ? 7.014 -2.294 -11.408 1.00 88.44 213 PHE A CA 1
ATOM 1633 C C . PHE A 1 213 ? 6.502 -2.410 -9.965 1.00 88.44 213 PHE A C 1
ATOM 1635 O O . PHE A 1 213 ? 5.364 -2.057 -9.670 1.00 88.44 213 PHE A O 1
ATOM 1642 N N . GLU A 1 214 ? 7.337 -2.963 -9.082 1.00 86.75 214 GLU A N 1
ATOM 1643 C CA . GLU A 1 214 ? 6.963 -3.321 -7.704 1.00 86.75 214 GLU A CA 1
ATOM 1644 C C . GLU A 1 214 ? 6.596 -2.118 -6.829 1.00 86.75 214 GLU A C 1
ATOM 1646 O O . GLU A 1 214 ? 5.719 -2.245 -5.980 1.00 86.75 214 GLU A O 1
ATOM 1651 N N . PHE A 1 215 ? 7.209 -0.958 -7.074 1.00 88.50 215 PHE A N 1
ATOM 1652 C CA . PHE A 1 215 ? 6.889 0.290 -6.387 1.00 88.50 215 PHE A CA 1
ATOM 1653 C C . PHE A 1 215 ? 6.009 1.178 -7.285 1.00 88.50 215 PHE A C 1
ATOM 1655 O O . PHE A 1 215 ? 6.538 1.870 -8.161 1.00 88.50 215 PHE A O 1
ATOM 1662 N N . PRO A 1 216 ? 4.671 1.154 -7.148 1.00 89.81 216 PRO A N 1
ATOM 1663 C CA . PRO A 1 216 ? 3.801 2.069 -7.876 1.00 89.81 216 PRO A CA 1
ATOM 1664 C C . PRO A 1 216 ? 3.959 3.497 -7.338 1.00 89.81 216 PRO A C 1
ATOM 1666 O O . PRO A 1 216 ? 4.044 3.722 -6.132 1.00 89.81 216 PRO A O 1
ATOM 1669 N N . LEU A 1 217 ? 3.986 4.482 -8.238 1.00 90.56 217 LEU A N 1
ATOM 1670 C CA . LEU A 1 217 ? 4.069 5.887 -7.849 1.00 90.56 217 LEU A CA 1
ATOM 1671 C C . LEU A 1 217 ? 2.664 6.402 -7.522 1.00 90.56 217 LEU A C 1
ATOM 1673 O O . LEU A 1 217 ? 1.882 6.743 -8.412 1.00 90.56 217 LEU A O 1
ATOM 1677 N N . GLU A 1 218 ? 2.356 6.456 -6.230 1.00 89.25 218 GLU A N 1
ATOM 1678 C CA . GLU A 1 218 ? 1.076 6.919 -5.693 1.00 89.25 218 GLU A CA 1
ATOM 1679 C C . GLU A 1 218 ? 1.234 8.198 -4.858 1.00 89.25 218 GLU A C 1
ATOM 1681 O O . GLU A 1 218 ? 2.320 8.524 -4.368 1.00 89.25 218 GLU A O 1
ATOM 1686 N N . GLY A 1 219 ? 0.132 8.935 -4.691 1.00 89.88 219 GLY A N 1
ATOM 1687 C CA . GLY A 1 219 ? 0.119 10.183 -3.926 1.00 89.88 219 GLY A CA 1
ATOM 1688 C C . GLY A 1 219 ? 1.103 11.216 -4.481 1.00 89.88 219 GLY A C 1
ATOM 1689 O O . GLY A 1 219 ? 1.175 11.436 -5.692 1.00 89.88 219 GLY A O 1
ATOM 1690 N N . GLU A 1 220 ? 1.882 11.830 -3.593 1.00 88.62 220 GLU A N 1
ATOM 1691 C CA . GLU A 1 220 ? 2.872 12.851 -3.960 1.00 88.62 220 GLU A CA 1
ATOM 1692 C C . GLU A 1 220 ? 4.059 12.294 -4.776 1.00 88.62 220 GLU A C 1
ATOM 1694 O O . GLU A 1 220 ? 4.718 13.045 -5.499 1.00 88.62 220 GLU A O 1
ATOM 1699 N N . HIS A 1 221 ? 4.298 10.974 -4.766 1.00 91.75 221 HIS A N 1
ATOM 1700 C CA . HIS A 1 221 ? 5.356 10.354 -5.576 1.00 91.75 221 HIS A CA 1
ATOM 1701 C C . HIS A 1 221 ? 5.039 10.342 -7.080 1.00 91.75 221 HIS A C 1
ATOM 1703 O O . HIS A 1 221 ? 5.956 10.295 -7.900 1.00 91.75 221 HIS A O 1
ATOM 1709 N N . ALA A 1 222 ? 3.760 10.432 -7.464 1.00 90.81 222 ALA A N 1
ATOM 1710 C CA . ALA A 1 222 ? 3.305 10.304 -8.853 1.00 90.81 222 ALA A CA 1
ATOM 1711 C C . ALA A 1 222 ? 3.865 11.375 -9.808 1.00 90.81 222 ALA A C 1
ATOM 1713 O O . ALA A 1 222 ? 3.936 11.150 -11.014 1.00 90.81 222 ALA A O 1
ATOM 1714 N N . ASN A 1 223 ? 4.261 12.540 -9.283 1.00 86.81 223 ASN A N 1
ATOM 1715 C CA . ASN A 1 223 ? 4.743 13.672 -10.082 1.00 86.81 223 ASN A CA 1
ATOM 1716 C C . ASN A 1 223 ? 6.258 13.910 -9.957 1.00 86.81 223 ASN A C 1
ATOM 1718 O O . ASN A 1 223 ? 6.761 14.941 -10.415 1.00 86.81 223 ASN A O 1
ATOM 1722 N N . LEU A 1 224 ? 6.993 12.996 -9.319 1.00 89.38 224 LEU A N 1
ATOM 1723 C CA . LEU A 1 224 ? 8.436 13.129 -9.152 1.00 89.38 224 LEU A CA 1
ATOM 1724 C C . LEU A 1 224 ? 9.186 12.805 -10.448 1.00 89.38 224 LEU A C 1
ATOM 1726 O O . LEU A 1 224 ? 8.810 11.935 -11.229 1.00 89.38 224 LEU A O 1
ATOM 1730 N N . THR A 1 225 ? 10.295 13.509 -10.671 1.00 89.06 225 THR A N 1
ATOM 1731 C CA . THR A 1 225 ? 11.248 13.154 -11.727 1.00 89.06 225 THR A CA 1
ATOM 1732 C C . THR A 1 225 ? 12.111 11.982 -11.272 1.00 89.06 225 THR A C 1
ATOM 1734 O O . THR A 1 225 ? 12.460 11.919 -10.097 1.00 89.06 225 THR A O 1
ATOM 1737 N N . CYS A 1 226 ? 12.565 11.129 -12.195 1.00 88.81 226 CYS A N 1
ATOM 1738 C CA . CYS A 1 226 ? 13.387 9.944 -11.898 1.00 88.81 226 CYS A CA 1
ATOM 1739 C C . CYS A 1 226 ? 14.559 10.243 -10.940 1.00 88.81 226 CYS A C 1
ATOM 1741 O O . CYS A 1 226 ? 14.791 9.514 -9.984 1.00 88.81 226 CYS A O 1
ATOM 1743 N N . SER A 1 227 ? 15.241 11.376 -11.140 1.00 88.44 227 SER A N 1
ATOM 1744 C CA . SER A 1 227 ? 16.390 11.827 -10.336 1.00 88.44 227 SER A CA 1
ATOM 1745 C C . SER A 1 227 ? 16.083 12.149 -8.868 1.00 88.44 227 SER A C 1
ATOM 1747 O O . SER A 1 227 ? 17.003 12.384 -8.088 1.00 88.44 227 SER A O 1
ATOM 1749 N N . LYS A 1 228 ? 14.803 12.222 -8.486 1.00 89.06 228 LYS A N 1
ATOM 1750 C CA . LYS A 1 228 ? 14.377 12.414 -7.093 1.00 89.06 228 LYS A CA 1
ATOM 1751 C C . LYS A 1 228 ? 14.417 11.127 -6.282 1.00 89.06 228 LYS A C 1
ATOM 1753 O O . LYS A 1 228 ? 14.448 11.224 -5.063 1.00 89.06 228 LYS A O 1
ATOM 1758 N N . CYS A 1 229 ? 14.430 9.977 -6.948 1.00 89.69 229 CYS A N 1
ATOM 1759 C CA . CYS A 1 229 ? 14.488 8.660 -6.318 1.00 89.69 229 CYS A CA 1
ATOM 1760 C C . CYS A 1 229 ? 15.789 7.931 -6.688 1.00 89.69 229 CYS A C 1
ATOM 1762 O O . CYS A 1 229 ? 16.411 7.296 -5.844 1.00 89.69 229 CYS A O 1
ATOM 1764 N N . HIS A 1 230 ? 16.227 8.079 -7.938 1.00 90.31 230 HIS A N 1
ATOM 1765 C CA . HIS A 1 230 ? 17.398 7.412 -8.497 1.00 90.31 230 HIS A CA 1
ATOM 1766 C C . HIS A 1 230 ? 18.633 8.314 -8.427 1.00 90.31 230 HIS A C 1
ATOM 1768 O O . HIS A 1 230 ? 18.815 9.225 -9.244 1.00 90.31 230 HIS A O 1
ATOM 1774 N N . PHE A 1 231 ? 19.476 8.087 -7.417 1.00 84.44 231 PHE A N 1
ATOM 1775 C CA . PHE A 1 231 ? 20.602 8.959 -7.078 1.00 84.44 231 PHE A CA 1
ATOM 1776 C C . PHE A 1 231 ? 21.923 8.447 -7.653 1.00 84.44 231 PHE A C 1
ATOM 1778 O O . PHE A 1 231 ? 22.709 7.798 -6.967 1.00 84.44 231 PHE A O 1
ATOM 1785 N N . GLY A 1 232 ? 22.200 8.817 -8.904 1.00 81.44 232 GLY A N 1
ATOM 1786 C CA . GLY A 1 232 ? 23.444 8.433 -9.577 1.00 81.44 232 GLY A CA 1
ATOM 1787 C C . GLY A 1 232 ? 23.427 7.011 -10.133 1.00 81.44 232 GLY A C 1
ATOM 1788 O O . GLY A 1 232 ? 24.494 6.461 -10.398 1.00 81.44 232 GLY A O 1
ATOM 1789 N N . ASP A 1 233 ? 22.237 6.437 -10.312 1.00 89.69 233 ASP A N 1
ATOM 1790 C CA . ASP A 1 233 ? 22.049 5.174 -11.015 1.00 89.69 233 ASP A CA 1
ATOM 1791 C C . ASP A 1 233 ? 22.377 5.377 -12.501 1.00 89.69 233 ASP A C 1
ATOM 1793 O O . ASP A 1 233 ? 21.860 6.277 -13.159 1.00 89.69 233 ASP A O 1
ATOM 1797 N N . THR A 1 234 ? 23.263 4.550 -13.041 1.00 88.81 234 THR A N 1
ATOM 1798 C CA . THR A 1 234 ? 23.785 4.651 -14.414 1.00 88.81 234 THR A CA 1
ATOM 1799 C C . THR A 1 234 ? 23.380 3.479 -15.299 1.00 88.81 234 THR A C 1
ATOM 1801 O O . THR A 1 234 ? 23.708 3.446 -16.486 1.00 88.81 234 THR A O 1
ATOM 1804 N N . SER A 1 235 ? 22.660 2.510 -14.735 1.00 88.38 235 SER A N 1
ATOM 1805 C CA . SER A 1 235 ? 22.176 1.328 -15.438 1.00 88.38 235 SER A CA 1
ATOM 1806 C C . SER A 1 235 ? 20.769 0.943 -15.001 1.00 88.38 235 SER A C 1
ATOM 1808 O O . SER A 1 235 ? 20.308 1.289 -13.916 1.00 88.38 235 SER A O 1
ATOM 1810 N N . THR A 1 236 ? 20.083 0.178 -15.847 1.00 86.88 236 THR A N 1
ATOM 1811 C CA . THR A 1 236 ? 18.743 -0.343 -15.545 1.00 86.88 236 THR A CA 1
ATOM 1812 C C . THR A 1 236 ? 18.734 -1.280 -14.337 1.00 86.88 236 THR A C 1
ATOM 1814 O O . THR A 1 236 ? 17.750 -1.305 -13.605 1.00 86.88 236 THR A O 1
ATOM 1817 N N . GLU A 1 237 ? 19.828 -2.007 -14.098 1.00 89.44 237 GLU A N 1
ATOM 1818 C CA . GLU A 1 237 ? 20.006 -2.856 -12.915 1.00 89.44 237 GLU A CA 1
ATOM 1819 C C . GLU A 1 237 ? 20.106 -2.019 -11.632 1.00 89.44 237 GLU A C 1
ATOM 1821 O O . GLU A 1 237 ? 19.453 -2.340 -10.643 1.00 89.44 237 GLU A O 1
ATOM 1826 N N . GLU A 1 238 ? 20.856 -0.914 -11.660 1.00 90.44 238 GLU A N 1
ATOM 1827 C CA . GLU A 1 238 ? 20.966 0.012 -10.523 1.00 90.44 238 GLU A CA 1
ATOM 1828 C C . GLU A 1 238 ? 19.621 0.686 -10.209 1.00 90.44 238 GLU A C 1
ATOM 1830 O O . GLU A 1 238 ? 19.204 0.684 -9.052 1.00 90.44 238 GLU A O 1
ATOM 1835 N N . LEU A 1 239 ? 18.885 1.143 -11.233 1.00 88.69 239 LEU A N 1
ATOM 1836 C CA . LEU A 1 239 ? 17.534 1.706 -11.069 1.00 88.69 239 LEU A CA 1
ATOM 1837 C C . LEU A 1 239 ? 16.559 0.710 -10.419 1.00 88.69 239 LEU A C 1
ATOM 1839 O O . LEU A 1 239 ? 15.715 1.086 -9.613 1.00 88.69 239 LEU A O 1
ATOM 1843 N N . GLN A 1 240 ? 16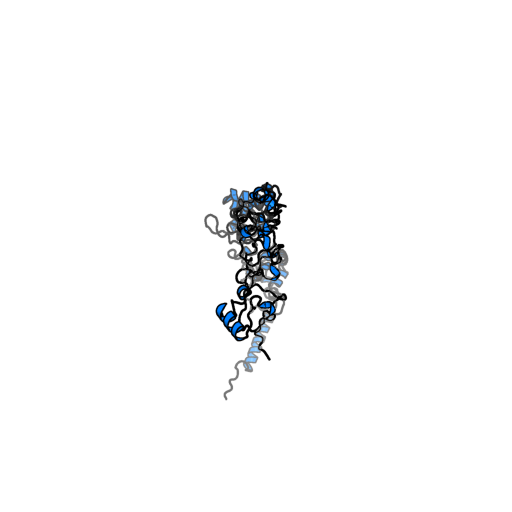.655 -0.575 -10.770 1.00 89.00 240 GLN A N 1
ATOM 1844 C CA . GLN A 1 240 ? 15.814 -1.624 -10.184 1.00 89.00 240 GLN A CA 1
ATOM 1845 C C . GLN A 1 240 ? 16.219 -1.983 -8.752 1.00 89.00 240 GLN A C 1
ATOM 1847 O O . GLN A 1 240 ? 15.400 -2.508 -8.000 1.00 89.00 240 GLN A O 1
ATOM 1852 N N . ALA A 1 241 ? 17.467 -1.712 -8.375 1.00 90.31 241 ALA A N 1
ATOM 1853 C CA . ALA A 1 241 ? 17.991 -1.966 -7.041 1.00 90.31 241 ALA A CA 1
ATOM 1854 C C . ALA A 1 241 ? 17.734 -0.810 -6.057 1.00 90.31 241 ALA A C 1
ATOM 1856 O O . ALA A 1 241 ? 18.106 -0.923 -4.885 1.00 90.31 241 ALA A O 1
ATOM 1857 N N . THR A 1 242 ? 17.119 0.292 -6.504 1.00 90.38 242 THR A N 1
ATOM 1858 C CA . THR A 1 242 ? 16.772 1.420 -5.636 1.00 90.38 242 THR A CA 1
ATOM 1859 C C . THR A 1 242 ? 15.875 0.950 -4.478 1.00 90.38 242 THR A C 1
ATOM 1861 O O . THR A 1 242 ? 14.871 0.275 -4.722 1.00 90.38 242 THR A O 1
ATOM 1864 N N . PRO A 1 243 ? 16.216 1.276 -3.214 1.00 90.00 243 PRO A N 1
ATOM 1865 C CA . PRO A 1 243 ? 15.419 0.881 -2.057 1.00 90.00 243 PRO A CA 1
ATOM 1866 C C . PRO A 1 243 ? 13.973 1.375 -2.148 1.00 90.00 243 PRO A C 1
ATOM 1868 O O . PRO A 1 243 ? 13.732 2.533 -2.475 1.00 90.00 243 PRO A O 1
ATOM 1871 N N . GLN A 1 244 ? 13.030 0.494 -1.820 1.00 88.94 244 GLN A N 1
ATOM 1872 C CA . GLN A 1 244 ? 11.588 0.763 -1.894 1.00 88.94 244 GLN A CA 1
ATOM 1873 C C . GLN A 1 244 ? 10.961 1.049 -0.523 1.00 88.94 244 GLN A C 1
ATOM 1875 O O . GLN A 1 244 ? 9.808 1.464 -0.437 1.00 88.94 244 GLN A O 1
ATOM 1880 N N . GLU A 1 245 ? 11.714 0.840 0.555 1.00 90.69 245 GLU A N 1
ATOM 1881 C CA . GLU A 1 245 ? 11.201 1.038 1.906 1.00 90.69 245 GLU A CA 1
ATOM 1882 C C . GLU A 1 245 ? 11.146 2.522 2.249 1.00 90.69 245 GLU A C 1
ATOM 1884 O O . GLU A 1 245 ? 12.142 3.230 2.082 1.00 90.69 245 GLU A O 1
ATOM 1889 N N . CYS A 1 246 ? 10.015 2.981 2.795 1.00 91.62 246 CYS A N 1
ATOM 1890 C CA . CYS A 1 246 ? 9.784 4.394 3.110 1.00 91.62 246 CYS A CA 1
ATOM 1891 C C . CYS A 1 246 ? 10.956 5.001 3.892 1.00 91.62 246 CYS A C 1
ATOM 1893 O O . CYS A 1 246 ? 11.479 6.049 3.522 1.00 91.62 246 CYS A O 1
ATOM 1895 N N . TYR A 1 247 ? 11.422 4.298 4.929 1.0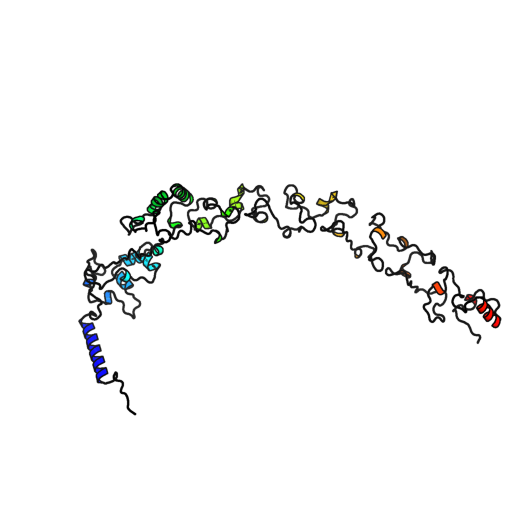0 92.56 247 TYR A N 1
ATOM 1896 C CA . TYR A 1 247 ? 12.508 4.758 5.792 1.00 92.56 247 TYR A CA 1
ATOM 1897 C C . TYR A 1 247 ? 13.848 4.928 5.062 1.00 92.56 247 TYR A C 1
ATOM 1899 O O . TYR A 1 247 ? 14.647 5.779 5.441 1.00 92.56 247 TYR A O 1
ATOM 1907 N N . ALA A 1 248 ? 14.110 4.174 3.988 1.00 91.56 248 ALA A N 1
ATOM 1908 C CA . ALA A 1 248 ? 15.357 4.301 3.235 1.00 91.56 248 ALA A CA 1
ATOM 1909 C C . ALA A 1 248 ? 15.500 5.681 2.566 1.00 91.56 248 ALA A C 1
ATOM 1911 O O . ALA A 1 248 ? 16.621 6.168 2.410 1.00 91.56 248 ALA A O 1
ATOM 1912 N N . CYS A 1 249 ? 14.378 6.318 2.215 1.00 90.75 249 CYS A N 1
ATOM 1913 C CA . CYS A 1 249 ? 14.336 7.653 1.618 1.00 90.75 249 CYS A CA 1
ATOM 1914 C C . CYS A 1 249 ? 13.944 8.743 2.626 1.00 90.75 249 CYS A C 1
ATOM 1916 O O . CYS A 1 249 ? 14.518 9.827 2.596 1.00 90.75 249 CYS A O 1
ATOM 1918 N N . HIS A 1 250 ? 13.022 8.440 3.541 1.00 92.50 250 HIS A N 1
ATOM 1919 C CA . HIS A 1 250 ? 12.409 9.399 4.467 1.00 92.50 250 HIS A CA 1
ATOM 1920 C C . HIS A 1 250 ? 12.990 9.361 5.883 1.00 92.50 250 HIS A C 1
ATOM 1922 O O . HIS A 1 250 ? 12.379 9.858 6.823 1.00 92.50 250 HIS A O 1
ATOM 1928 N N . LYS A 1 251 ? 14.185 8.792 6.069 1.00 92.50 251 LYS A N 1
ATOM 1929 C CA . LYS A 1 251 ? 14.841 8.734 7.383 1.00 92.50 251 LYS A CA 1
ATOM 1930 C C . LYS A 1 251 ? 14.965 10.100 8.064 1.00 92.50 251 LYS A C 1
ATOM 1932 O O . LYS A 1 251 ? 14.801 10.196 9.274 1.00 92.50 251 LYS A O 1
ATOM 1937 N N . GLU A 1 252 ? 15.320 11.128 7.301 1.00 92.00 252 GLU A N 1
ATOM 1938 C CA . GLU A 1 252 ? 15.507 12.486 7.828 1.00 92.00 252 GLU A CA 1
ATOM 1939 C C . GLU A 1 252 ? 14.178 13.249 7.968 1.00 92.00 252 GLU A C 1
ATOM 1941 O O . GLU A 1 252 ? 14.156 14.304 8.596 1.00 92.00 252 GLU A O 1
ATOM 1946 N N . ASP A 1 253 ? 13.089 12.709 7.409 1.00 91.19 253 ASP A N 1
ATOM 1947 C CA . ASP A 1 253 ? 11.733 13.260 7.504 1.00 91.19 253 ASP A CA 1
ATOM 1948 C C . ASP A 1 253 ? 10.943 12.644 8.682 1.00 91.19 253 ASP A C 1
ATOM 1950 O O . ASP A 1 253 ? 9.789 13.002 8.913 1.00 91.19 253 ASP A O 1
ATOM 1954 N N . ASP A 1 254 ? 11.532 11.695 9.423 1.00 91.44 254 ASP A N 1
ATOM 1955 C CA . ASP A 1 254 ? 10.874 11.029 10.548 1.00 91.44 254 ASP A CA 1
ATOM 1956 C C . ASP A 1 254 ? 10.806 11.927 11.794 1.00 91.44 254 ASP A C 1
ATOM 1958 O O . ASP A 1 254 ? 11.712 11.961 12.633 1.00 91.44 254 ASP A O 1
ATOM 1962 N N . GLU A 1 255 ? 9.674 12.611 11.946 1.00 89.19 255 GLU A N 1
ATOM 1963 C CA . GLU A 1 255 ? 9.342 13.446 13.107 1.00 89.19 255 GLU A CA 1
ATOM 1964 C C . GLU A 1 255 ? 9.294 12.656 14.432 1.00 89.19 255 GLU A C 1
ATOM 1966 O O . GLU A 1 255 ? 9.432 13.235 15.514 1.00 89.19 255 GLU A O 1
ATOM 1971 N N . HIS A 1 256 ? 9.156 11.327 14.377 1.00 86.00 256 HIS A N 1
ATOM 1972 C CA . HIS A 1 256 ? 9.098 10.462 15.558 1.00 86.00 256 HIS A CA 1
ATOM 1973 C C . HIS A 1 256 ? 10.479 10.030 16.058 1.00 86.00 256 HIS A C 1
ATOM 1975 O O . HIS A 1 256 ? 10.574 9.310 17.049 1.00 86.00 256 HIS A O 1
ATOM 1981 N N . ASN A 1 257 ? 11.565 10.448 15.398 1.00 85.50 257 ASN A N 1
ATOM 1982 C CA . ASN A 1 257 ? 12.938 10.131 15.799 1.00 85.50 257 ASN A CA 1
ATOM 1983 C C . ASN A 1 257 ? 13.204 8.617 15.982 1.00 85.50 257 ASN A C 1
ATOM 1985 O O . ASN A 1 257 ? 14.011 8.217 16.827 1.00 85.50 257 ASN A O 1
ATOM 1989 N N . GLY A 1 258 ? 12.537 7.768 15.198 1.00 85.50 258 GLY A N 1
ATOM 1990 C CA . GLY A 1 258 ? 12.672 6.314 15.218 1.00 85.50 258 GLY A CA 1
ATOM 1991 C C . GLY A 1 258 ? 11.887 5.587 16.312 1.00 85.50 258 GLY A C 1
ATOM 1992 O O . GLY A 1 258 ? 12.068 4.377 16.459 1.00 85.50 258 GLY A O 1
ATOM 1993 N N . GLU A 1 259 ? 11.024 6.268 17.075 1.00 82.31 259 GLU A N 1
ATOM 1994 C CA . GLU A 1 259 ? 10.253 5.654 18.172 1.00 82.31 259 GLU A CA 1
ATOM 1995 C C . GLU A 1 259 ? 9.311 4.530 17.699 1.00 82.31 259 GLU A C 1
ATOM 1997 O O . GLU A 1 259 ? 9.128 3.547 18.417 1.00 82.31 259 GLU A O 1
ATOM 2002 N N . PHE A 1 260 ? 8.789 4.614 16.469 1.00 80.56 260 PHE A N 1
ATOM 2003 C CA . PHE A 1 260 ? 7.869 3.622 15.883 1.00 80.56 260 PHE A CA 1
ATOM 2004 C C . PHE A 1 260 ? 8.535 2.635 14.913 1.00 80.56 260 PHE A C 1
ATOM 2006 O O . PHE A 1 260 ? 7.859 1.859 14.234 1.00 80.56 260 PHE A O 1
ATOM 2013 N N . GLY A 1 261 ? 9.868 2.631 14.849 1.00 87.19 261 GLY A N 1
ATOM 2014 C CA . GLY A 1 261 ? 10.613 1.836 13.877 1.00 87.19 261 GLY A CA 1
ATOM 2015 C C . GLY A 1 261 ? 10.456 2.345 12.439 1.00 87.19 261 GLY A C 1
ATOM 2016 O O . GLY A 1 261 ? 10.108 3.492 12.194 1.00 87.19 261 GLY A O 1
ATOM 2017 N N . GLU A 1 262 ? 10.755 1.482 11.469 1.00 92.38 262 GLU A N 1
ATOM 2018 C CA . GLU A 1 262 ? 10.922 1.873 10.056 1.00 92.38 262 GLU A CA 1
ATOM 2019 C C . GLU A 1 262 ? 9.667 1.609 9.198 1.00 92.38 262 GLU A C 1
ATOM 2021 O O . GLU A 1 262 ? 9.631 1.901 8.004 1.00 92.38 262 GLU A O 1
ATOM 2026 N N . SER A 1 263 ? 8.618 1.033 9.793 1.00 90.38 263 SER A N 1
ATOM 2027 C CA . SER A 1 263 ? 7.391 0.618 9.100 1.00 90.38 263 SER A CA 1
ATOM 2028 C C . SER A 1 263 ? 6.329 1.719 9.097 1.00 90.38 263 SER A C 1
ATOM 2030 O O . SER A 1 263 ? 5.228 1.538 9.612 1.00 90.38 263 SER A O 1
ATOM 2032 N N . CYS A 1 264 ? 6.648 2.860 8.481 1.00 90.75 264 CYS A N 1
ATOM 2033 C CA . CYS A 1 264 ? 5.772 4.039 8.433 1.00 90.75 264 CYS A CA 1
ATOM 2034 C C . CYS A 1 264 ? 4.375 3.721 7.864 1.00 90.75 264 CYS A C 1
ATOM 2036 O O . CYS A 1 264 ? 3.377 4.267 8.326 1.00 90.75 264 CYS A O 1
ATOM 2038 N N . GLY A 1 265 ? 4.308 2.794 6.897 1.00 89.62 265 GLY A N 1
ATOM 2039 C CA . GLY A 1 265 ? 3.081 2.372 6.208 1.00 89.62 265 GLY A CA 1
ATOM 2040 C C . GLY A 1 265 ? 2.037 1.662 7.078 1.00 89.62 265 GLY A C 1
ATOM 2041 O O . GLY A 1 265 ? 0.956 1.346 6.593 1.00 89.62 265 GLY A O 1
ATOM 2042 N N . ILE A 1 266 ? 2.349 1.393 8.350 1.00 87.69 266 ILE A N 1
ATOM 2043 C CA . ILE A 1 266 ? 1.366 0.911 9.330 1.00 87.69 266 ILE A CA 1
ATOM 2044 C C . ILE A 1 266 ? 0.379 2.026 9.698 1.00 87.69 266 ILE A C 1
ATOM 2046 O O . ILE A 1 266 ? -0.787 1.734 9.958 1.00 87.69 266 ILE A O 1
ATOM 2050 N N . CYS A 1 267 ? 0.849 3.278 9.703 1.00 88.56 267 CYS A N 1
ATOM 2051 C CA . CYS A 1 267 ? 0.065 4.440 10.113 1.00 88.56 267 CYS A CA 1
ATOM 2052 C C . CYS A 1 267 ? -0.155 5.440 8.972 1.00 88.56 267 CYS A C 1
ATOM 2054 O O . CYS A 1 267 ? -1.224 6.030 8.866 1.00 88.56 267 CYS A O 1
ATOM 2056 N N . HIS A 1 268 ? 0.842 5.640 8.113 1.00 91.50 268 HIS A N 1
ATOM 2057 C CA . HIS A 1 268 ? 0.807 6.663 7.072 1.00 91.50 268 HIS A CA 1
ATOM 2058 C C . HIS A 1 268 ? 0.559 6.061 5.692 1.00 91.50 268 HIS A C 1
ATOM 2060 O O . HIS A 1 268 ? 1.062 4.985 5.368 1.00 91.50 268 HIS A O 1
ATOM 2066 N N . ILE A 1 269 ? -0.150 6.801 4.840 1.00 90.94 269 ILE A N 1
ATOM 2067 C CA . ILE A 1 269 ? -0.318 6.463 3.424 1.00 90.94 269 ILE A CA 1
ATOM 2068 C C . ILE A 1 269 ? 0.269 7.568 2.531 1.00 90.94 269 ILE A C 1
ATOM 2070 O O . ILE A 1 269 ? 0.154 8.747 2.872 1.00 90.94 269 ILE A O 1
ATOM 2074 N N . PRO A 1 270 ? 0.849 7.242 1.357 1.00 90.19 270 PRO A N 1
ATOM 2075 C CA . PRO A 1 270 ? 1.487 8.241 0.488 1.00 90.19 270 PRO A CA 1
ATOM 2076 C C . PRO A 1 270 ? 0.563 9.361 -0.018 1.00 90.19 270 PRO A C 1
ATOM 2078 O O . PRO A 1 270 ? 1.042 10.404 -0.458 1.00 90.19 270 PRO A O 1
ATOM 2081 N N . SER A 1 271 ? -0.755 9.141 -0.016 1.00 89.69 271 SER A N 1
ATOM 2082 C CA . SER A 1 271 ? -1.751 10.108 -0.492 1.00 89.69 271 SER A CA 1
ATOM 2083 C C . SER A 1 271 ? -2.275 11.067 0.578 1.00 89.69 271 SER A C 1
ATOM 2085 O O . SER A 1 271 ? -2.923 12.045 0.220 1.00 89.69 271 SER A O 1
ATOM 2087 N N . ASP A 1 272 ? -2.057 10.772 1.861 1.00 89.75 272 ASP A N 1
ATOM 2088 C CA . ASP A 1 272 ? -2.525 11.587 2.988 1.00 89.75 272 ASP A CA 1
ATOM 2089 C C . ASP A 1 272 ? -1.587 11.399 4.187 1.00 89.75 272 ASP A C 1
ATOM 2091 O O . ASP A 1 272 ? -1.920 10.760 5.180 1.00 89.75 272 ASP A O 1
ATOM 2095 N N . TRP A 1 273 ? -0.351 11.881 4.041 1.00 89.31 273 TRP A N 1
ATOM 2096 C CA . TRP A 1 273 ? 0.713 11.616 5.012 1.00 89.31 273 TRP A CA 1
ATOM 2097 C C . TRP A 1 273 ? 0.443 12.243 6.386 1.00 89.31 273 TRP A C 1
ATOM 2099 O O . TRP A 1 273 ? 0.766 11.644 7.407 1.00 89.31 273 TRP A O 1
ATOM 2109 N N . GLU A 1 274 ? -0.170 13.427 6.411 1.00 88.06 274 GLU A N 1
ATOM 2110 C CA . GLU A 1 274 ? -0.435 14.189 7.639 1.00 88.06 274 GLU A CA 1
ATOM 2111 C C . GLU A 1 274 ? -1.486 13.518 8.536 1.00 88.06 274 GLU A C 1
ATOM 2113 O O . GLU A 1 274 ? -1.432 13.657 9.756 1.00 88.06 274 GLU A O 1
ATOM 2118 N N . ASN A 1 275 ? -2.429 12.768 7.955 1.00 86.75 275 ASN A N 1
ATOM 2119 C CA . ASN A 1 275 ? -3.459 12.063 8.713 1.00 86.75 275 ASN A CA 1
ATOM 2120 C C . ASN A 1 275 ? -3.083 10.589 8.875 1.00 86.75 275 ASN A C 1
ATOM 2122 O O . ASN A 1 275 ? -3.426 9.741 8.049 1.00 86.75 275 ASN A O 1
ATOM 2126 N N . ALA A 1 276 ? -2.393 10.282 9.971 1.00 87.75 276 ALA A N 1
ATOM 2127 C CA . ALA A 1 276 ? -2.107 8.907 10.349 1.00 87.75 276 ALA A CA 1
ATOM 2128 C C . ALA A 1 276 ? -3.397 8.148 10.706 1.00 87.75 276 ALA A C 1
ATOM 2130 O O . ALA A 1 276 ? -4.276 8.658 11.399 1.00 87.75 276 ALA A O 1
ATOM 2131 N N . THR A 1 277 ? -3.488 6.894 10.274 1.00 86.44 277 THR A N 1
ATOM 2132 C CA . THR A 1 277 ? -4.581 5.981 10.616 1.00 86.44 277 THR A CA 1
ATOM 2133 C C . THR A 1 277 ? -4.016 4.653 11.083 1.00 86.44 277 THR A C 1
ATOM 2135 O O . THR A 1 277 ? -3.188 4.075 10.389 1.00 86.44 277 THR A O 1
ATOM 2138 N N . PHE A 1 278 ? -4.499 4.125 12.206 1.00 87.50 278 PHE A N 1
ATOM 2139 C CA . PHE A 1 278 ? -4.080 2.820 12.714 1.00 87.50 278 PHE A CA 1
ATOM 2140 C C . PHE A 1 278 ? -5.286 1.915 12.977 1.00 87.50 278 PHE A C 1
ATOM 2142 O O . PHE A 1 278 ? -6.241 2.308 13.654 1.00 87.50 278 PHE A O 1
ATOM 2149 N N . ASP A 1 279 ? -5.231 0.683 12.465 1.00 88.38 279 ASP A N 1
ATOM 2150 C CA . ASP A 1 279 ? -6.265 -0.319 12.717 1.00 88.38 279 ASP A CA 1
ATOM 2151 C C . ASP A 1 279 ? -6.093 -0.943 14.110 1.00 88.38 279 ASP A C 1
ATOM 2153 O O . ASP A 1 279 ? -5.317 -1.880 14.321 1.00 88.38 279 ASP A O 1
ATOM 2157 N N . HIS A 1 280 ? -6.870 -0.443 15.071 1.00 90.75 280 HIS A N 1
ATOM 2158 C CA . HIS A 1 280 ? -6.869 -0.937 16.447 1.00 90.75 280 HIS A CA 1
ATOM 2159 C C . HIS A 1 280 ? -7.372 -2.378 16.595 1.00 90.75 280 HIS A C 1
ATOM 2161 O O . HIS A 1 280 ? -7.108 -2.987 17.635 1.00 90.75 280 HIS A O 1
ATOM 2167 N N . ALA A 1 281 ? -8.015 -2.971 15.579 1.00 90.69 281 ALA A N 1
ATOM 2168 C CA . ALA A 1 281 ? -8.344 -4.399 15.589 1.00 90.69 281 ALA A CA 1
ATOM 2169 C C . ALA A 1 281 ? -7.089 -5.292 15.571 1.00 90.69 281 ALA A C 1
ATOM 2171 O O . ALA A 1 281 ? -7.163 -6.475 15.907 1.00 90.69 281 ALA A O 1
ATOM 2172 N N . LEU A 1 282 ? -5.931 -4.732 15.204 1.00 86.25 282 LEU A N 1
ATOM 2173 C CA . LEU A 1 282 ? -4.630 -5.398 15.266 1.00 86.25 282 LEU A CA 1
ATOM 2174 C C . LEU A 1 282 ? -3.963 -5.284 16.649 1.00 86.25 282 LEU A C 1
ATOM 2176 O O . LEU A 1 282 ? -2.901 -5.869 16.864 1.00 86.25 282 LEU A O 1
ATOM 2180 N N . SER A 1 283 ? -4.564 -4.540 17.582 1.00 86.69 283 SER A N 1
ATOM 2181 C CA . SER A 1 283 ? -4.037 -4.310 18.928 1.00 86.69 283 SER A CA 1
ATOM 2182 C C . SER A 1 283 ? -4.722 -5.184 19.989 1.00 86.69 283 SER A C 1
ATOM 2184 O O . SER A 1 283 ? -5.692 -5.893 19.724 1.00 86.69 283 SER A O 1
ATOM 2186 N N . GLY A 1 284 ? -4.217 -5.126 21.226 1.00 86.56 284 GLY A N 1
ATOM 2187 C CA . GLY A 1 284 ? -4.857 -5.764 22.383 1.00 86.56 284 GLY A CA 1
ATOM 2188 C C . GLY A 1 284 ? -6.124 -5.054 22.875 1.00 86.56 284 GLY A C 1
ATOM 2189 O O . GLY A 1 284 ? -6.801 -5.593 23.747 1.00 86.56 284 GLY A O 1
ATOM 2190 N N . PHE A 1 285 ? -6.444 -3.875 22.333 1.00 89.62 285 PHE A N 1
ATOM 2191 C CA . PHE A 1 285 ? -7.611 -3.078 22.697 1.00 89.62 285 PHE A CA 1
ATOM 2192 C C . PHE A 1 285 ? -8.342 -2.589 21.435 1.00 89.62 285 PHE A C 1
ATOM 2194 O O . PHE A 1 285 ? -8.080 -1.490 20.941 1.00 89.62 285 PHE A O 1
ATOM 2201 N N . PRO A 1 286 ? -9.243 -3.411 20.869 1.00 91.69 286 PRO A N 1
ATOM 2202 C CA . PRO A 1 286 ? -10.103 -2.979 19.776 1.00 91.69 286 PRO A CA 1
ATOM 2203 C C . PRO A 1 286 ? -10.994 -1.816 20.225 1.00 91.69 286 PRO A C 1
ATOM 2205 O O . PRO A 1 286 ? -11.675 -1.910 21.247 1.00 91.69 286 PRO A O 1
ATOM 2208 N N . LEU A 1 287 ? -11.003 -0.723 19.460 1.00 91.56 287 LEU A N 1
ATOM 2209 C CA . LEU A 1 287 ? -11.873 0.415 19.751 1.00 91.56 287 LEU A CA 1
ATOM 2210 C C . LEU A 1 287 ? -13.326 0.048 19.432 1.00 91.56 287 LEU A C 1
ATOM 2212 O O . LEU A 1 287 ? -13.680 -0.233 18.287 1.00 91.56 287 LEU A O 1
ATOM 2216 N N . GLU A 1 288 ? -14.173 0.069 20.458 1.00 90.88 288 GLU A N 1
ATOM 2217 C CA . GLU A 1 288 ? -15.602 -0.225 20.370 1.00 90.88 288 GLU A CA 1
ATOM 2218 C C . GLU A 1 288 ? -16.428 0.850 21.086 1.00 90.88 288 GLU A C 1
ATOM 2220 O O . GLU A 1 288 ? -15.945 1.566 21.970 1.00 90.88 288 GLU A O 1
ATOM 2225 N N . GLY A 1 289 ? -17.707 0.951 20.716 1.00 91.62 289 GLY A N 1
ATOM 2226 C CA . GLY A 1 289 ? -18.638 1.873 21.358 1.00 91.62 289 GLY A CA 1
ATOM 2227 C C . GLY A 1 289 ? -18.180 3.326 21.236 1.00 91.62 289 GLY A C 1
ATOM 2228 O O . GLY A 1 289 ? -17.944 3.818 20.135 1.00 91.62 289 GLY A O 1
ATOM 2229 N N . LYS A 1 290 ? -18.076 4.019 22.371 1.00 91.25 290 LYS A N 1
ATOM 2230 C CA . LYS A 1 290 ? -17.677 5.432 22.429 1.00 91.25 290 LYS A CA 1
ATOM 2231 C C . LYS A 1 290 ? -16.188 5.678 22.191 1.00 91.25 290 LYS A C 1
ATOM 2233 O O . LYS A 1 290 ? -15.829 6.816 21.916 1.00 91.25 290 LYS A O 1
ATOM 2238 N N . HIS A 1 291 ? -15.347 4.647 22.237 1.00 93.06 291 HIS A N 1
ATOM 2239 C CA . HIS A 1 291 ? -13.907 4.789 22.004 1.00 93.06 291 HIS A CA 1
ATOM 2240 C C . HIS A 1 291 ? -13.527 4.852 20.517 1.00 93.06 291 HIS A C 1
ATOM 2242 O O . HIS A 1 291 ? -12.376 5.125 20.208 1.00 93.06 291 HIS A O 1
ATOM 2248 N N . ILE A 1 292 ? -14.461 4.604 19.589 1.00 91.75 292 ILE A N 1
ATOM 2249 C CA . ILE A 1 292 ? -14.178 4.601 18.139 1.00 91.75 292 ILE A CA 1
ATOM 2250 C C . ILE A 1 292 ? -13.771 5.988 17.625 1.00 91.75 292 ILE A C 1
ATOM 2252 O O . ILE A 1 292 ? -12.926 6.084 16.741 1.00 91.75 292 ILE A O 1
ATOM 2256 N N . ASP A 1 293 ? -14.366 7.045 18.177 1.00 87.88 293 ASP A N 1
ATOM 2257 C CA . ASP A 1 293 ? -14.200 8.422 17.696 1.00 87.88 293 ASP A CA 1
ATOM 2258 C C . ASP A 1 293 ? -13.251 9.248 18.589 1.00 87.88 293 ASP A C 1
ATOM 2260 O O . ASP A 1 293 ? -13.343 10.475 18.613 1.00 87.88 293 ASP A O 1
ATOM 2264 N N . ILE A 1 294 ? -12.397 8.592 19.384 1.00 89.44 294 ILE A N 1
ATOM 2265 C CA . ILE A 1 294 ? -11.468 9.279 20.288 1.00 89.44 294 ILE A CA 1
ATOM 2266 C C . ILE A 1 294 ? -10.151 9.612 19.576 1.00 89.44 294 ILE A C 1
ATOM 2268 O O . ILE A 1 294 ? -9.671 8.839 18.746 1.00 89.44 294 ILE A O 1
ATOM 2272 N N . GLU A 1 295 ? -9.560 10.760 19.906 1.00 90.19 295 GLU A N 1
ATOM 2273 C CA . GLU A 1 295 ? -8.264 11.164 19.356 1.00 90.19 295 GLU A CA 1
ATOM 2274 C C . GLU A 1 295 ? -7.134 10.299 19.938 1.00 90.19 295 GLU A C 1
ATOM 2276 O O . GLU A 1 295 ? -7.198 9.835 21.081 1.00 90.19 295 GLU A O 1
ATOM 2281 N N . CYS A 1 296 ? -6.058 10.096 19.172 1.00 88.12 296 CYS A N 1
ATOM 2282 C CA . CYS A 1 296 ? -4.951 9.223 19.576 1.00 88.12 296 CYS A CA 1
ATOM 2283 C C . CYS A 1 296 ? -4.330 9.673 20.907 1.00 88.12 296 CYS A C 1
ATOM 2285 O O . CYS A 1 296 ? -4.054 8.848 21.776 1.00 88.12 296 CYS A O 1
ATOM 2287 N N . GLU A 1 297 ? -4.147 10.981 21.098 1.00 88.44 297 GLU A N 1
ATOM 2288 C CA . GLU A 1 297 ? -3.521 11.590 22.275 1.00 88.44 297 GLU A CA 1
ATOM 2289 C C . GLU A 1 297 ? -4.389 11.489 23.534 1.00 88.44 297 GLU A C 1
ATOM 2291 O O . GLU A 1 297 ? -3.907 11.711 24.655 1.00 88.44 297 GLU A O 1
ATOM 2296 N N . ASP A 1 298 ? -5.672 11.158 23.385 1.00 89.81 298 ASP A N 1
ATOM 2297 C CA . ASP A 1 298 ? -6.551 10.930 24.521 1.00 89.81 298 ASP A CA 1
ATOM 2298 C C . ASP A 1 298 ? -6.229 9.614 25.231 1.00 89.81 298 ASP A C 1
ATOM 2300 O O . ASP A 1 298 ? -6.257 9.579 26.463 1.00 89.81 298 ASP A O 1
ATOM 2304 N N . CYS A 1 299 ? -5.785 8.601 24.485 1.00 89.75 299 CYS A N 1
ATOM 2305 C CA . CYS A 1 299 ? -5.295 7.330 25.021 1.00 89.75 299 CYS A CA 1
ATOM 2306 C C . CYS A 1 299 ? -3.759 7.308 25.143 1.00 89.75 299 CYS A C 1
ATOM 2308 O O . CYS A 1 299 ? -3.202 6.994 26.198 1.00 89.75 299 CYS A O 1
ATOM 2310 N N . HIS A 1 300 ? -3.053 7.696 24.083 1.00 88.75 300 HIS A N 1
ATOM 2311 C CA . HIS A 1 300 ? -1.598 7.627 23.953 1.00 88.75 300 HIS A CA 1
ATOM 2312 C C . HIS A 1 300 ? -0.925 8.922 24.415 1.00 88.75 300 HIS A C 1
ATOM 2314 O O . HIS A 1 300 ? -0.379 9.715 23.642 1.00 88.75 300 HIS A O 1
ATOM 2320 N N . LYS A 1 301 ? -0.967 9.156 25.731 1.00 85.31 301 LYS A N 1
ATOM 2321 C CA . LYS A 1 301 ? -0.424 10.371 26.352 1.00 85.31 301 LYS A CA 1
ATOM 2322 C C . LYS A 1 301 ? 1.068 10.546 26.056 1.00 85.31 301 LYS A C 1
ATOM 2324 O O . LYS A 1 301 ? 1.865 9.632 26.252 1.00 85.31 301 LYS A O 1
ATOM 2329 N N . ASN A 1 302 ? 1.449 11.766 25.667 1.00 81.75 302 ASN A N 1
ATOM 2330 C CA . ASN A 1 302 ? 2.816 12.134 25.267 1.00 81.75 302 ASN A CA 1
ATOM 2331 C C . ASN A 1 302 ? 3.369 11.278 24.114 1.00 81.75 302 ASN A C 1
ATOM 2333 O O . ASN A 1 302 ? 4.570 11.023 24.082 1.00 81.75 302 ASN A O 1
ATOM 2337 N N . SER A 1 303 ? 2.494 10.816 23.214 1.00 78.12 303 SER A N 1
ATOM 2338 C CA . SER A 1 303 ? 2.860 9.967 22.075 1.00 78.12 303 SER A CA 1
ATOM 2339 C C . SER A 1 303 ? 3.482 8.627 22.486 1.00 78.12 303 SER A C 1
ATOM 2341 O O . SER A 1 303 ? 4.267 8.046 21.744 1.00 78.12 303 SER A O 1
ATOM 2343 N N . ILE A 1 304 ? 3.131 8.115 23.670 1.00 81.06 304 ILE A N 1
ATOM 2344 C CA . ILE A 1 304 ? 3.543 6.786 24.131 1.00 81.06 304 ILE A CA 1
ATOM 2345 C C . ILE A 1 304 ? 2.449 5.787 23.754 1.00 81.06 304 ILE A C 1
ATOM 2347 O O . ILE A 1 304 ? 1.379 5.777 24.366 1.00 81.06 304 ILE A O 1
ATOM 2351 N N . TYR A 1 305 ? 2.736 4.946 22.757 1.00 80.88 305 TYR A N 1
ATOM 2352 C CA . TYR A 1 305 ? 1.791 3.948 22.242 1.00 80.88 305 TYR A CA 1
ATOM 2353 C C . TYR A 1 305 ? 2.026 2.540 22.798 1.00 80.88 305 TYR A C 1
ATOM 2355 O O . TYR A 1 305 ? 1.087 1.761 22.958 1.00 80.88 305 TYR A O 1
ATOM 2363 N N . GLU A 1 306 ? 3.273 2.198 23.131 1.00 79.88 306 GLU A N 1
ATOM 2364 C CA . GLU A 1 306 ? 3.587 0.910 23.745 1.00 79.88 306 GLU A CA 1
ATOM 2365 C C . GLU A 1 306 ? 3.212 0.911 25.232 1.00 79.88 306 GLU A C 1
ATOM 2367 O O . GLU A 1 306 ? 3.597 1.798 25.995 1.00 79.88 306 GLU A O 1
ATOM 2372 N N . GLY A 1 307 ? 2.481 -0.121 25.658 1.00 82.44 307 GLY A N 1
ATOM 2373 C CA . GLY A 1 307 ? 2.123 -0.310 27.064 1.00 82.44 307 GLY A CA 1
ATOM 2374 C C . GLY A 1 307 ? 1.051 0.651 27.579 1.00 82.44 307 GLY A C 1
ATOM 2375 O O . GLY A 1 307 ? 0.847 0.711 28.792 1.00 82.44 307 GLY A O 1
ATOM 2376 N N . THR A 1 308 ? 0.359 1.377 26.693 1.00 89.44 308 THR A N 1
ATOM 2377 C CA . THR A 1 308 ? -0.866 2.098 27.051 1.00 89.44 308 THR A CA 1
ATOM 2378 C C . THR A 1 308 ? -1.843 1.121 27.693 1.00 89.44 308 THR A C 1
ATOM 2380 O O . THR A 1 308 ? -2.107 0.044 27.154 1.00 89.44 308 THR A O 1
ATOM 2383 N N . SER A 1 309 ? -2.319 1.467 28.887 1.00 90.25 309 SER A N 1
ATOM 2384 C CA . SER A 1 309 ? -3.187 0.573 29.643 1.00 90.25 309 SER A CA 1
ATOM 2385 C C . SER A 1 309 ? -4.548 0.451 28.974 1.00 90.25 309 SER A C 1
ATOM 2387 O O . SER A 1 309 ? -5.114 1.438 28.512 1.00 90.25 309 SER A O 1
ATOM 2389 N N . SER A 1 310 ? -5.077 -0.767 28.965 1.00 90.38 310 SER A N 1
ATOM 2390 C CA . SER A 1 310 ? -6.443 -1.076 28.549 1.00 90.38 310 SER A CA 1
ATOM 2391 C C . SER A 1 310 ? -7.407 -1.198 29.733 1.00 90.38 310 SER A C 1
ATOM 2393 O O . SER A 1 310 ? -8.559 -1.584 29.544 1.00 90.38 310 SER A O 1
ATOM 2395 N N . ALA A 1 311 ? -6.938 -0.976 30.965 1.00 91.62 311 ALA A N 1
ATOM 2396 C CA . ALA A 1 311 ? -7.781 -1.068 32.147 1.00 91.62 311 ALA A CA 1
ATOM 2397 C C . ALA A 1 311 ? -8.660 0.182 32.271 1.00 91.62 311 ALA A C 1
ATOM 2399 O O . ALA A 1 311 ? -8.150 1.299 32.308 1.00 91.62 311 ALA A O 1
ATOM 2400 N N . CYS A 1 312 ? -9.974 -0.018 32.403 1.00 92.19 312 CYS A N 1
ATOM 2401 C CA . CYS A 1 312 ? -10.979 1.047 32.478 1.00 92.19 312 CYS A CA 1
ATOM 2402 C C . CYS A 1 312 ? -10.609 2.122 33.511 1.00 92.19 312 CYS A C 1
ATOM 2404 O O . CYS A 1 312 ? -10.642 3.317 33.221 1.00 92.19 312 CYS A O 1
ATOM 2406 N N . VAL A 1 313 ? -10.198 1.682 34.706 1.00 92.25 313 VAL A N 1
ATOM 2407 C CA . VAL A 1 313 ? -9.855 2.558 35.833 1.00 92.25 313 VAL A CA 1
ATOM 2408 C C . VAL A 1 313 ? -8.659 3.466 35.551 1.00 92.25 313 VAL A C 1
ATOM 2410 O O . VAL A 1 313 ? -8.599 4.557 36.101 1.00 92.25 313 VAL A O 1
ATOM 2413 N N . ASP A 1 314 ? -7.721 3.081 34.683 1.00 91.12 314 ASP A N 1
ATOM 2414 C CA . ASP A 1 314 ? -6.527 3.899 34.438 1.00 91.12 314 ASP A CA 1
ATOM 2415 C C . ASP A 1 314 ? -6.855 5.187 33.665 1.00 91.12 314 ASP A C 1
ATOM 2417 O O . ASP A 1 314 ? -6.094 6.155 33.730 1.00 91.12 314 ASP A O 1
ATOM 2421 N N . CYS A 1 315 ? -8.005 5.224 32.983 1.00 90.56 315 CYS A N 1
ATOM 2422 C CA . CYS A 1 315 ? -8.528 6.409 32.302 1.00 90.56 315 CYS A CA 1
ATOM 2423 C C . CYS A 1 315 ? -9.733 7.018 33.033 1.00 90.56 315 CYS A C 1
ATOM 2425 O O . CYS A 1 315 ? -9.816 8.236 33.154 1.00 90.56 315 CYS A O 1
ATOM 2427 N N . HIS A 1 316 ? -10.630 6.182 33.557 1.00 92.56 316 HIS A N 1
ATOM 2428 C CA . HIS A 1 316 ? -11.906 6.598 34.145 1.00 92.56 316 HIS A CA 1
ATOM 2429 C C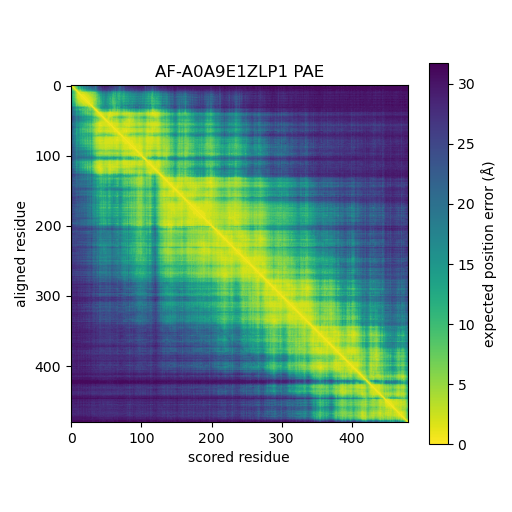 . HIS A 1 316 ? -11.890 6.676 35.679 1.00 92.56 316 HIS A C 1
ATOM 2431 O O . HIS A 1 316 ? -12.945 6.677 36.306 1.00 92.56 316 HIS A O 1
ATOM 2437 N N . LEU A 1 317 ? -10.715 6.755 36.320 1.00 90.94 317 LEU A N 1
ATOM 2438 C CA . LEU A 1 317 ? -10.625 6.872 37.784 1.00 90.94 317 LEU A CA 1
ATOM 2439 C C . LEU A 1 317 ? -11.380 8.095 38.323 1.00 90.94 317 LEU A C 1
ATOM 2441 O O . LEU A 1 317 ? -11.989 8.022 39.386 1.00 90.94 317 LEU A O 1
ATOM 2445 N N . GLU A 1 318 ? -11.301 9.225 37.618 1.00 90.69 318 GLU A N 1
ATOM 2446 C CA . GLU A 1 318 ? -11.980 10.464 38.020 1.00 90.69 318 GLU A CA 1
ATOM 2447 C C . GLU A 1 318 ? -13.476 10.461 37.669 1.00 90.69 318 GLU A C 1
ATOM 2449 O O . GLU A 1 318 ? -14.226 11.252 38.239 1.00 90.69 318 GLU A O 1
ATOM 2454 N N . ASP A 1 319 ? -13.902 9.552 36.787 1.00 90.81 319 ASP A N 1
ATOM 2455 C CA . ASP A 1 319 ? -15.297 9.369 36.374 1.00 90.81 319 ASP A CA 1
ATOM 2456 C C . ASP A 1 319 ? -16.037 8.337 37.253 1.00 90.81 319 ASP A C 1
ATOM 2458 O O . ASP A 1 319 ? -17.241 8.133 37.087 1.00 90.81 319 ASP A O 1
ATOM 2462 N N . ASP A 1 320 ? -15.343 7.659 38.179 1.00 90.69 320 ASP A N 1
ATOM 2463 C CA . ASP A 1 320 ? -15.951 6.648 39.048 1.00 90.69 320 ASP A CA 1
ATOM 2464 C C . ASP A 1 320 ? -16.842 7.271 40.135 1.00 90.69 320 ASP A C 1
ATOM 2466 O O . ASP A 1 320 ? -16.411 7.591 41.248 1.00 90.69 320 ASP A O 1
ATOM 2470 N N . GLU A 1 321 ? -18.134 7.357 39.832 1.00 88.44 321 GLU A N 1
ATOM 2471 C CA . GLU A 1 321 ? -19.188 7.797 40.754 1.00 88.44 321 GLU A CA 1
ATOM 2472 C C . GLU A 1 321 ? -19.327 6.890 41.998 1.00 88.44 321 GLU A C 1
ATOM 2474 O O . GLU A 1 321 ? -19.874 7.309 43.023 1.00 88.44 321 GLU A O 1
ATOM 2479 N N . HIS A 1 322 ? -18.800 5.658 41.964 1.00 85.81 322 HIS A N 1
ATOM 2480 C CA . HIS A 1 322 ? -18.876 4.712 43.083 1.00 85.81 322 HIS A CA 1
ATOM 2481 C C . HIS A 1 322 ? -17.767 4.902 44.120 1.00 85.81 322 HIS A C 1
ATOM 2483 O O . HIS A 1 322 ? -17.754 4.209 45.139 1.00 85.81 322 HIS A O 1
ATOM 2489 N N . ASN A 1 323 ? -16.830 5.830 43.895 1.00 85.75 323 ASN A N 1
ATOM 2490 C CA . ASN A 1 323 ? -15.725 6.116 44.811 1.00 85.75 323 ASN A CA 1
ATOM 2491 C C . ASN A 1 323 ? -14.904 4.859 45.194 1.00 85.75 323 ASN A C 1
ATOM 2493 O O . ASN A 1 323 ? -14.427 4.738 46.327 1.00 85.75 323 ASN A O 1
ATOM 2497 N N . GLY A 1 324 ? -14.754 3.909 44.266 1.00 86.81 324 GLY A N 1
ATOM 2498 C CA . GLY A 1 324 ? -13.991 2.674 44.435 1.00 86.81 324 GLY A CA 1
ATOM 2499 C C . GLY A 1 324 ? -14.683 1.556 45.223 1.00 86.81 324 GLY A C 1
ATOM 2500 O O . GLY A 1 324 ? -14.026 0.565 45.551 1.00 86.81 324 GLY A O 1
ATOM 2501 N N . GLU A 1 325 ? -15.978 1.666 45.544 1.00 84.00 325 GLU A N 1
ATOM 2502 C CA . GLU A 1 325 ? -16.699 0.657 46.343 1.00 84.00 325 GLU A CA 1
ATOM 2503 C C . GLU A 1 325 ? -16.786 -0.724 45.658 1.00 84.00 325 GLU A C 1
ATOM 2505 O O . GLU A 1 325 ? -16.792 -1.757 46.336 1.00 84.00 325 GLU A O 1
ATOM 2510 N N . PHE A 1 326 ? -16.784 -0.756 44.320 1.00 83.75 326 PHE A N 1
ATOM 2511 C CA . PHE A 1 326 ? -16.935 -1.977 43.513 1.00 83.75 326 PHE A CA 1
ATOM 2512 C C . PHE A 1 326 ? -15.631 -2.494 42.886 1.00 83.75 326 PHE A C 1
ATOM 2514 O O . PHE A 1 326 ? -15.650 -3.456 42.124 1.00 83.75 326 PHE A O 1
ATOM 2521 N N . GLY A 1 327 ? -14.479 -1.917 43.237 1.00 88.31 327 GLY A N 1
ATOM 2522 C CA . GLY A 1 327 ? -13.194 -2.302 42.647 1.00 88.31 327 GLY A CA 1
ATOM 2523 C C . GLY A 1 327 ? -12.993 -1.730 41.240 1.00 88.31 327 GLY A C 1
ATOM 2524 O O . GLY A 1 327 ? -13.451 -0.632 40.951 1.00 88.31 327 GLY A O 1
ATOM 2525 N N . VAL A 1 328 ? -12.246 -2.444 40.390 1.00 90.88 328 VAL A N 1
ATOM 2526 C CA . VAL A 1 328 ? -11.769 -1.935 39.081 1.00 90.88 328 VAL A CA 1
ATOM 2527 C C . VAL A 1 328 ? -12.329 -2.691 37.872 1.00 90.88 328 VAL A C 1
ATOM 2529 O O . VAL A 1 328 ? -11.987 -2.374 36.738 1.00 90.88 328 VAL A O 1
ATOM 2532 N N . GLU A 1 329 ? -13.170 -3.697 38.112 1.00 89.75 329 GLU A N 1
ATOM 2533 C CA . GLU A 1 329 ? -13.757 -4.574 37.089 1.00 89.75 329 GLU A CA 1
ATOM 2534 C C . GLU A 1 329 ? -15.077 -3.969 36.579 1.00 89.75 329 GLU A C 1
ATOM 2536 O O . GLU A 1 329 ? -16.156 -4.547 36.726 1.00 89.75 329 GLU A O 1
ATOM 2541 N N . CYS A 1 330 ? -15.000 -2.751 36.031 1.00 90.50 330 CYS A N 1
ATOM 2542 C CA . CYS A 1 330 ? -16.160 -1.970 35.590 1.00 90.50 330 CYS A CA 1
ATOM 2543 C C . CYS A 1 330 ? -17.022 -2.724 34.562 1.00 90.50 330 CYS A C 1
ATOM 2545 O O . CYS A 1 330 ? -18.242 -2.570 34.543 1.00 90.50 330 CYS A O 1
ATOM 2547 N N . GLU A 1 331 ? -16.398 -3.566 33.736 1.00 88.69 331 GLU A N 1
ATOM 2548 C CA . GLU A 1 331 ? -17.023 -4.363 32.678 1.00 88.69 331 GLU A CA 1
ATOM 2549 C C . GLU A 1 331 ? -17.978 -5.454 33.186 1.00 88.69 331 GLU A C 1
ATOM 2551 O O . GLU A 1 331 ? -18.706 -6.051 32.396 1.00 88.69 331 GLU A O 1
ATOM 2556 N N . GLN A 1 332 ? -18.008 -5.717 34.498 1.00 86.19 332 GLN A N 1
ATOM 2557 C CA . GLN A 1 332 ? -19.024 -6.592 35.095 1.00 86.19 332 GLN A CA 1
ATOM 2558 C C . GLN A 1 332 ? -20.418 -5.962 35.107 1.00 86.19 332 GLN A C 1
ATOM 2560 O O . GLN A 1 332 ? -21.404 -6.690 35.219 1.00 86.19 332 GLN A O 1
ATOM 2565 N N . CYS A 1 333 ? -20.481 -4.631 35.009 1.00 87.25 333 CYS A N 1
ATOM 2566 C CA . CYS A 1 333 ? -21.706 -3.846 35.108 1.00 87.25 333 CYS A CA 1
ATOM 2567 C C . CYS A 1 333 ? -21.902 -2.911 33.909 1.00 87.25 333 CYS A C 1
ATOM 2569 O O . CYS A 1 333 ? -23.022 -2.768 33.426 1.00 87.25 333 CYS A O 1
ATOM 2571 N N . HIS A 1 334 ? -20.835 -2.276 33.424 1.00 91.31 334 HIS A N 1
ATOM 2572 C CA . HIS A 1 334 ? -20.886 -1.241 32.393 1.00 91.31 334 HIS A CA 1
ATOM 2573 C C . HIS A 1 334 ? -20.362 -1.745 31.047 1.00 91.31 334 HIS A C 1
ATOM 2575 O O . HIS A 1 334 ? -19.548 -2.664 30.973 1.00 91.31 334 HIS A O 1
ATOM 2581 N N . THR A 1 335 ? -20.791 -1.096 29.963 1.00 90.56 335 THR A N 1
ATOM 2582 C CA . THR A 1 335 ? -20.280 -1.358 28.611 1.00 90.56 335 THR A CA 1
ATOM 2583 C C . THR A 1 335 ? -19.634 -0.107 28.023 1.00 90.56 335 THR A C 1
ATOM 2585 O O . THR A 1 335 ? -20.047 1.015 28.312 1.00 90.56 335 THR A O 1
ATOM 2588 N N . SER A 1 336 ? -18.666 -0.285 27.120 1.00 89.56 336 SER A N 1
ATOM 2589 C CA . SER A 1 336 ? -18.033 0.815 26.373 1.00 89.56 336 SER A CA 1
ATOM 2590 C C . SER A 1 336 ? -18.982 1.520 25.388 1.00 89.56 336 SER A C 1
ATOM 2592 O O . SER A 1 336 ? -18.652 2.574 24.842 1.00 89.56 336 SER A O 1
ATOM 2594 N N .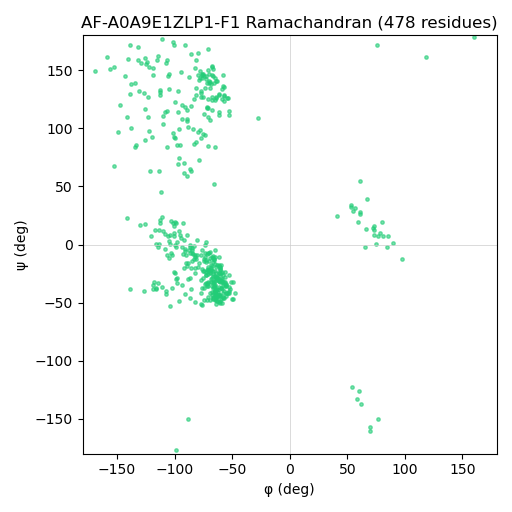 ILE A 1 337 ? -20.161 0.944 25.129 1.00 90.69 337 ILE A N 1
ATOM 2595 C CA . ILE A 1 337 ? -21.174 1.494 24.220 1.00 90.69 337 ILE A CA 1
ATOM 2596 C C . ILE A 1 337 ? -22.018 2.546 24.939 1.00 90.69 337 ILE A C 1
ATOM 2598 O O . ILE A 1 337 ? -22.226 3.644 24.413 1.00 90.69 337 ILE A O 1
ATOM 2602 N N . ASN A 1 338 ? -22.512 2.196 26.126 1.00 89.50 338 ASN A N 1
ATOM 2603 C CA . ASN A 1 338 ? -23.274 3.087 26.983 1.00 89.50 338 ASN A CA 1
ATOM 2604 C C . ASN A 1 338 ? -23.005 2.746 28.451 1.00 89.50 338 ASN A C 1
ATOM 2606 O O . ASN A 1 338 ? -23.283 1.632 28.895 1.00 89.50 338 ASN A O 1
ATOM 2610 N N . TRP A 1 339 ? -22.480 3.723 29.188 1.00 88.06 339 TRP A N 1
ATOM 2611 C CA . TRP A 1 339 ? -22.141 3.569 30.600 1.00 88.06 339 TRP A CA 1
ATOM 2612 C C . TRP A 1 339 ? -23.379 3.572 31.504 1.00 88.06 339 TRP A C 1
ATOM 2614 O O . TRP A 1 339 ? -23.372 2.940 32.557 1.00 88.06 339 TRP A O 1
ATOM 2624 N N . GLU A 1 340 ? -24.449 4.257 31.086 1.00 86.06 340 GLU A N 1
ATOM 2625 C CA . GLU A 1 340 ? -25.708 4.346 31.840 1.00 86.06 340 GLU A CA 1
ATOM 2626 C C . GLU A 1 340 ? -26.530 3.050 31.761 1.00 86.06 340 GLU A C 1
ATOM 2628 O O . GLU A 1 340 ? -27.342 2.774 32.644 1.00 86.06 340 GLU A O 1
ATOM 2633 N N . ASP A 1 341 ? -26.305 2.233 30.726 1.00 86.31 341 ASP A N 1
ATOM 2634 C CA . ASP A 1 341 ? -26.956 0.934 30.574 1.00 86.31 341 ASP A CA 1
ATOM 2635 C C . ASP A 1 341 ? -26.198 -0.116 31.396 1.00 86.31 341 ASP A C 1
ATOM 2637 O O . ASP A 1 341 ? -25.296 -0.797 30.906 1.00 86.31 341 ASP A O 1
ATOM 2641 N N . VAL A 1 342 ? -26.569 -0.224 32.672 1.00 85.12 342 VAL A N 1
ATOM 2642 C CA . VAL A 1 342 ? -25.972 -1.179 33.608 1.00 85.12 342 VAL A CA 1
ATOM 2643 C C . VAL A 1 342 ? -26.584 -2.567 33.432 1.00 85.12 342 VAL A C 1
ATOM 2645 O O . VAL A 1 342 ? -27.802 -2.745 33.493 1.00 85.12 342 VAL A O 1
ATOM 2648 N N . THR A 1 343 ? -25.733 -3.577 33.283 1.00 81.31 343 THR A N 1
ATOM 2649 C CA . THR A 1 343 ? -26.126 -4.987 33.254 1.00 81.31 343 THR A CA 1
ATOM 2650 C C . THR A 1 343 ? -25.335 -5.771 34.285 1.00 81.31 343 THR A C 1
ATOM 2652 O O . THR A 1 343 ? -24.128 -5.901 34.142 1.00 81.31 343 THR A O 1
ATOM 2655 N N . PHE A 1 344 ? -26.006 -6.341 35.286 1.00 84.44 344 PHE A N 1
ATOM 2656 C CA . PHE A 1 344 ? -25.380 -7.222 36.272 1.00 84.44 344 PHE A CA 1
ATOM 2657 C C . PHE A 1 344 ? -26.080 -8.582 36.299 1.00 84.44 344 PHE A C 1
ATOM 2659 O O . PHE A 1 344 ? -27.303 -8.666 36.464 1.00 84.44 344 PHE A O 1
ATOM 2666 N N . ASP A 1 345 ? -25.304 -9.656 36.155 1.00 85.94 345 ASP A N 1
ATOM 2667 C CA . ASP A 1 345 ? -25.832 -11.015 36.232 1.00 85.94 345 ASP A CA 1
ATOM 2668 C C . ASP A 1 345 ? -26.019 -11.447 37.693 1.00 85.94 345 ASP A C 1
ATOM 2670 O O . ASP A 1 345 ? -25.106 -11.943 38.359 1.00 85.94 345 ASP A O 1
ATOM 2674 N N . HIS A 1 346 ? -27.251 -11.311 38.185 1.00 88.94 346 HIS A N 1
ATOM 2675 C CA . HIS A 1 346 ? -27.616 -11.735 39.533 1.00 88.94 346 HIS A CA 1
ATOM 2676 C C . HIS A 1 346 ? -27.447 -13.239 39.776 1.00 88.94 346 HIS A C 1
ATOM 2678 O O . HIS A 1 346 ? -27.366 -13.642 40.939 1.00 88.94 346 HIS A O 1
ATOM 2684 N N . ALA A 1 347 ? -27.348 -14.080 38.737 1.00 88.69 347 ALA A N 1
ATOM 2685 C CA . ALA A 1 347 ? -27.065 -15.504 38.912 1.00 88.69 347 ALA A CA 1
ATOM 2686 C C . ALA A 1 347 ? -25.677 -15.762 39.525 1.00 88.69 347 ALA A C 1
ATOM 2688 O O . ALA A 1 347 ? -25.441 -16.838 40.075 1.00 88.69 347 ALA A O 1
ATOM 2689 N N . LEU A 1 348 ? -24.776 -14.777 39.461 1.00 84.62 348 LEU A N 1
ATOM 2690 C CA . LEU A 1 348 ? -23.451 -14.817 40.081 1.00 84.62 348 LEU A CA 1
ATOM 2691 C C . LEU A 1 348 ? -23.457 -14.353 41.547 1.00 84.62 348 LEU A C 1
ATOM 2693 O O . LEU A 1 348 ? -22.441 -14.458 42.234 1.00 84.62 348 LEU A O 1
ATOM 2697 N N . SER A 1 349 ? -24.586 -13.841 42.036 1.00 85.69 349 SER A N 1
ATOM 2698 C CA . SER A 1 349 ? -24.724 -13.316 43.393 1.00 85.69 349 SER A CA 1
ATOM 2699 C C . SER A 1 349 ? -25.187 -14.383 44.396 1.00 85.69 349 SER A C 1
ATOM 2701 O O . SER A 1 349 ? -25.606 -15.485 44.038 1.00 85.69 349 SER A O 1
ATOM 2703 N N . ASN A 1 350 ? -25.169 -14.036 45.687 1.00 85.19 350 ASN A N 1
ATOM 2704 C CA . ASN A 1 350 ? -25.718 -14.888 46.750 1.00 85.19 350 ASN A CA 1
ATOM 2705 C C . ASN A 1 350 ? -27.258 -14.965 46.744 1.00 85.19 350 ASN A C 1
ATOM 2707 O O . ASN A 1 350 ? -27.822 -15.750 47.507 1.00 85.19 350 ASN A O 1
ATOM 2711 N N . PHE A 1 351 ? -27.935 -14.164 45.916 1.00 88.12 351 PHE A N 1
ATOM 2712 C CA . PHE A 1 351 ? -29.383 -14.196 45.733 1.00 88.12 351 PHE A CA 1
ATOM 2713 C C . PHE A 1 351 ? -29.723 -14.149 44.236 1.00 88.12 351 PHE A C 1
ATOM 2715 O O . PHE A 1 351 ? -29.983 -13.077 43.687 1.00 88.12 351 PHE A O 1
ATOM 2722 N N . PRO A 1 352 ? -29.700 -15.304 43.547 1.00 91.06 352 PRO A N 1
ATOM 2723 C CA . PRO A 1 352 ? -30.126 -15.380 42.157 1.00 91.06 352 PRO A CA 1
ATOM 2724 C C . PRO A 1 352 ? -31.578 -14.921 42.013 1.00 91.06 352 PRO A C 1
ATOM 2726 O O . PRO A 1 352 ? -32.466 -15.457 42.677 1.00 91.06 352 PRO A O 1
ATOM 2729 N N . LEU A 1 353 ? -31.825 -13.944 41.137 1.00 91.06 353 LEU A N 1
ATOM 2730 C CA . LEU A 1 353 ? -33.183 -13.495 40.844 1.00 91.06 353 LEU A CA 1
ATOM 2731 C C . LEU A 1 353 ? -33.915 -14.582 40.050 1.00 91.06 353 LEU A C 1
ATOM 2733 O O . LEU A 1 353 ? -33.614 -14.834 38.884 1.00 91.06 353 LEU A O 1
ATOM 2737 N N . ASP A 1 354 ? -34.885 -15.228 40.692 1.00 92.12 354 ASP A N 1
ATOM 2738 C CA . ASP A 1 354 ? -35.737 -16.247 40.093 1.00 92.12 354 ASP A CA 1
ATOM 2739 C C . ASP A 1 354 ? -37.227 -15.998 40.389 1.00 92.12 354 ASP A C 1
ATOM 2741 O O . ASP A 1 354 ? -37.615 -15.105 41.151 1.00 92.12 354 ASP A O 1
ATOM 2745 N N . GLY A 1 355 ? -38.089 -16.757 39.711 1.00 91.94 355 GLY A N 1
ATOM 2746 C CA . GLY A 1 355 ? -39.535 -16.664 39.880 1.00 91.94 355 GLY A CA 1
ATOM 2747 C C . GLY A 1 355 ? -40.081 -15.248 39.687 1.00 91.94 355 GLY A C 1
ATOM 2748 O O . GLY A 1 355 ? -39.906 -14.640 38.631 1.00 91.94 355 GLY A O 1
ATOM 2749 N N . ALA A 1 356 ? -40.766 -14.727 40.704 1.00 92.12 356 ALA A N 1
ATOM 2750 C CA . ALA A 1 356 ? -41.341 -13.386 40.683 1.00 92.12 356 ALA A CA 1
ATOM 2751 C C . ALA A 1 356 ? -40.290 -12.266 40.799 1.00 92.12 356 ALA A C 1
ATOM 2753 O O . ALA A 1 356 ? -40.608 -11.121 40.483 1.00 92.12 356 ALA A O 1
ATOM 2754 N N . HIS A 1 357 ? -39.055 -12.577 41.208 1.00 92.81 357 HIS A N 1
ATOM 2755 C CA . HIS A 1 357 ? -37.997 -11.586 41.407 1.00 92.81 357 HIS A CA 1
ATOM 2756 C C . HIS A 1 357 ? -37.224 -11.242 40.123 1.00 92.81 357 HIS A C 1
ATOM 2758 O O . HIS A 1 357 ? -36.437 -10.310 40.131 1.00 92.81 357 HIS A O 1
ATOM 2764 N N . ILE A 1 358 ? -37.451 -11.939 39.002 1.00 91.12 358 ILE A N 1
ATOM 2765 C CA . ILE A 1 358 ? -36.674 -11.754 37.754 1.00 91.12 358 ILE A CA 1
ATOM 2766 C C . ILE A 1 358 ? -36.755 -10.322 37.193 1.00 91.12 358 ILE A C 1
ATOM 2768 O O . ILE A 1 358 ? -35.809 -9.860 36.566 1.00 91.12 358 ILE A O 1
ATOM 2772 N N . ASN A 1 359 ? -37.876 -9.627 37.402 1.00 88.38 359 ASN A N 1
ATOM 2773 C CA . ASN A 1 359 ? -38.136 -8.301 36.828 1.00 88.38 359 ASN A CA 1
ATOM 2774 C C . ASN A 1 359 ? -38.193 -7.178 37.880 1.00 88.38 359 ASN A C 1
ATOM 2776 O O . ASN A 1 359 ? -38.792 -6.137 37.609 1.00 88.38 359 ASN A O 1
ATOM 2780 N N . VAL A 1 360 ? -37.657 -7.395 39.084 1.00 89.50 360 VAL A N 1
ATOM 2781 C CA . VAL A 1 360 ? -37.560 -6.321 40.091 1.00 89.50 360 VAL A CA 1
ATOM 2782 C C . VAL A 1 360 ? -36.526 -5.295 39.643 1.00 89.50 360 VAL A C 1
ATOM 2784 O O . VAL A 1 360 ? -35.556 -5.655 38.971 1.00 89.50 360 VAL A O 1
ATOM 2787 N N . THR A 1 361 ? -36.733 -4.020 39.973 1.00 89.25 361 THR A N 1
ATOM 2788 C CA . THR A 1 361 ? -35.704 -3.016 39.686 1.00 89.25 361 THR A CA 1
ATOM 2789 C C . THR A 1 361 ? -34.631 -3.057 40.767 1.00 89.25 361 THR A C 1
ATOM 2791 O O . THR A 1 361 ? -34.860 -3.545 41.875 1.00 89.25 361 THR A O 1
ATOM 2794 N N . CYS A 1 362 ? -33.439 -2.551 40.454 1.00 87.31 362 CYS A N 1
ATOM 2795 C CA . CYS A 1 362 ? -32.316 -2.550 41.386 1.00 87.31 362 CYS A CA 1
ATOM 2796 C C . CYS A 1 362 ? -32.682 -1.859 42.707 1.00 87.31 362 CYS A C 1
ATOM 2798 O O . CYS A 1 362 ? -32.355 -2.363 43.775 1.00 87.31 362 CYS A O 1
ATOM 2800 N N . GLU A 1 363 ? -33.400 -0.737 42.640 1.00 88.62 363 GLU A N 1
ATOM 2801 C CA . GLU A 1 363 ? -33.755 0.114 43.780 1.00 88.62 363 GLU A CA 1
ATOM 2802 C C . GLU A 1 363 ? -34.780 -0.529 44.721 1.00 88.62 363 GLU A C 1
ATOM 2804 O O . GLU A 1 363 ? -34.841 -0.156 45.894 1.00 88.62 363 GLU A O 1
ATOM 2809 N N . ASP A 1 364 ? -35.557 -1.507 44.239 1.00 89.12 364 ASP A N 1
ATOM 2810 C CA . ASP A 1 364 ? -36.500 -2.260 45.073 1.00 89.12 364 ASP A CA 1
ATOM 2811 C C . ASP A 1 364 ? -35.764 -3.123 46.116 1.00 89.12 364 ASP A C 1
ATOM 2813 O O . ASP A 1 364 ? -36.300 -3.404 47.191 1.00 89.12 364 ASP A O 1
ATOM 2817 N N . CYS A 1 365 ? -34.523 -3.530 45.820 1.00 88.62 365 CYS A N 1
ATOM 2818 C CA . CYS A 1 365 ? -33.672 -4.314 46.718 1.00 88.62 365 CYS A CA 1
ATOM 2819 C C . CYS A 1 365 ? -32.515 -3.487 47.305 1.00 88.62 365 CYS A C 1
ATOM 2821 O O . CYS A 1 365 ? -32.224 -3.568 48.501 1.00 88.62 365 CYS A O 1
ATOM 2823 N N . HIS A 1 366 ? -31.865 -2.673 46.478 1.00 87.81 366 HIS A N 1
ATOM 2824 C CA . HIS A 1 366 ? -30.688 -1.868 46.805 1.00 87.81 366 HIS A CA 1
ATOM 2825 C C . HIS A 1 366 ? -31.086 -0.433 47.146 1.00 87.81 366 HIS A C 1
ATOM 2827 O O . HIS A 1 366 ? -30.831 0.523 46.409 1.00 87.81 366 HIS A O 1
ATOM 2833 N N . VAL A 1 367 ? -31.743 -0.297 48.298 1.00 85.75 367 VAL A N 1
ATOM 2834 C CA . VAL A 1 367 ? -32.206 0.989 48.831 1.00 85.75 367 VAL A CA 1
ATOM 2835 C C . VAL A 1 367 ? -31.024 1.946 49.008 1.00 85.75 367 VAL A C 1
ATOM 2837 O O . VAL A 1 367 ? -29.964 1.551 49.493 1.00 85.75 367 VAL A O 1
ATOM 2840 N N . ASP A 1 368 ? -31.216 3.203 48.603 1.00 83.50 368 ASP A N 1
ATOM 2841 C CA . ASP A 1 368 ? -30.190 4.255 48.612 1.00 83.50 368 ASP A CA 1
ATOM 2842 C C . ASP A 1 368 ? -28.902 3.869 47.855 1.00 83.50 368 ASP A C 1
ATOM 2844 O O . ASP A 1 368 ? -27.823 4.355 48.183 1.00 83.50 368 ASP A O 1
ATOM 2848 N N . GLN A 1 369 ? -29.020 2.996 46.841 1.00 78.56 369 GLN A N 1
ATOM 2849 C CA . GLN A 1 369 ? -27.907 2.501 46.018 1.00 78.56 369 GLN A CA 1
ATOM 2850 C C . GLN A 1 369 ? -26.843 1.733 46.822 1.00 78.56 369 GLN A C 1
ATOM 2852 O O . GLN A 1 369 ? -25.687 1.639 46.419 1.00 78.56 369 GLN A O 1
ATOM 2857 N N . VAL A 1 370 ? -27.232 1.139 47.954 1.00 82.56 370 VAL A N 1
ATOM 2858 C CA . VAL A 1 370 ? -26.354 0.265 48.738 1.00 82.56 370 VAL A CA 1
ATOM 2859 C C . VAL A 1 370 ? -26.475 -1.169 48.223 1.00 82.56 370 VAL A C 1
ATOM 2861 O O . VAL A 1 370 ? -27.428 -1.889 48.537 1.00 82.56 370 VAL A O 1
ATOM 2864 N N . PHE A 1 371 ? -25.490 -1.589 47.425 1.00 81.38 371 PHE A N 1
ATOM 2865 C CA . PHE A 1 371 ? -25.461 -2.921 46.810 1.00 81.38 371 PHE A CA 1
ATOM 2866 C C . PHE A 1 371 ? -24.789 -3.987 47.686 1.00 81.38 371 PHE A C 1
ATOM 2868 O O . PHE A 1 371 ? -25.147 -5.165 47.632 1.00 81.38 371 PHE A O 1
ATOM 2875 N N . GLN A 1 372 ? -23.830 -3.593 48.530 1.00 79.94 372 GLN A N 1
ATOM 2876 C CA . GLN A 1 372 ? -23.157 -4.529 49.426 1.00 79.94 372 GLN A CA 1
ATOM 2877 C C . GLN A 1 372 ? -23.973 -4.816 50.690 1.00 79.94 372 GLN A C 1
ATOM 2879 O O . GLN A 1 372 ? -24.455 -3.918 51.377 1.00 79.94 372 GLN A O 1
ATOM 2884 N N . GLY A 1 373 ? -24.068 -6.100 51.047 1.00 82.38 373 GLY A N 1
ATOM 2885 C CA . GLY A 1 373 ? -24.698 -6.532 52.297 1.00 82.38 373 GLY A CA 1
ATOM 2886 C C . GLY A 1 373 ? -26.225 -6.428 52.312 1.00 82.38 373 GLY A C 1
ATOM 2887 O O . GLY A 1 373 ? -26.818 -6.502 53.392 1.00 82.38 373 GLY A O 1
ATOM 2888 N N . THR A 1 374 ? -26.862 -6.280 51.145 1.00 88.31 374 THR A N 1
ATOM 2889 C CA . THR A 1 374 ? -28.317 -6.384 51.009 1.00 88.31 374 THR A CA 1
ATOM 2890 C C . THR A 1 374 ? -28.788 -7.712 51.588 1.00 88.31 374 THR A C 1
ATOM 2892 O O . THR A 1 374 ? -28.269 -8.784 51.269 1.00 88.31 374 THR A O 1
ATOM 2895 N N . LYS A 1 375 ? -29.744 -7.619 52.509 1.00 89.12 375 LYS A N 1
ATOM 2896 C CA . LYS A 1 375 ? -30.293 -8.770 53.220 1.00 89.12 375 LYS A CA 1
ATOM 2897 C C . LYS A 1 375 ? -31.091 -9.641 52.261 1.00 89.12 375 LYS A C 1
ATOM 2899 O O . LYS A 1 375 ? -31.850 -9.124 51.451 1.00 89.12 375 LYS A O 1
ATOM 2904 N N . THR A 1 376 ? -30.929 -10.951 52.382 1.00 89.19 376 THR A N 1
ATOM 2905 C CA . THR A 1 376 ? -31.561 -11.940 51.497 1.00 89.19 376 THR A CA 1
ATOM 2906 C C . THR A 1 376 ? -32.675 -12.716 52.192 1.00 89.19 376 THR A C 1
ATOM 2908 O O . THR A 1 376 ? -33.355 -13.535 51.575 1.00 89.19 376 THR A O 1
ATOM 2911 N N . GLU A 1 377 ? -32.884 -12.476 53.488 1.00 89.38 377 GLU A N 1
ATOM 2912 C CA . GLU A 1 377 ? -33.972 -13.086 54.235 1.00 89.38 377 GLU A CA 1
ATOM 2913 C C . GLU A 1 377 ? -35.322 -12.520 53.782 1.00 89.38 377 GLU A C 1
ATOM 2915 O O . GLU A 1 377 ? -35.503 -11.306 53.711 1.00 89.38 377 GLU A O 1
ATOM 2920 N N . CYS A 1 378 ? -36.315 -13.388 53.569 1.00 90.38 378 CYS A N 1
ATOM 2921 C CA . CYS A 1 378 ? -37.644 -12.988 53.093 1.00 90.38 378 CYS A CA 1
ATOM 2922 C C . CYS A 1 378 ? -38.263 -11.876 53.960 1.00 90.38 378 CYS A C 1
ATOM 2924 O O . CYS A 1 378 ? -38.806 -10.908 53.436 1.00 90.38 378 CYS A O 1
ATOM 2926 N N . ALA A 1 379 ? -38.114 -11.989 55.284 1.00 89.06 379 ALA A N 1
ATOM 2927 C CA . ALA A 1 379 ? -38.640 -11.041 56.265 1.00 89.06 379 ALA A CA 1
ATOM 2928 C C . ALA A 1 379 ? -37.940 -9.666 56.264 1.00 89.06 379 ALA A C 1
ATOM 2930 O O . ALA A 1 379 ? -38.417 -8.740 56.917 1.00 89.06 379 ALA A O 1
ATOM 2931 N N . ALA A 1 380 ? -36.804 -9.516 55.571 1.00 88.06 380 ALA A N 1
ATOM 2932 C CA . ALA A 1 380 ? -36.142 -8.223 55.419 1.00 88.06 380 ALA A CA 1
ATOM 2933 C C . ALA A 1 380 ? -36.900 -7.294 54.456 1.00 88.06 380 ALA A C 1
ATOM 2935 O O . ALA A 1 380 ? -36.810 -6.076 54.603 1.00 88.06 380 ALA A O 1
ATOM 2936 N N . CYS A 1 381 ? -37.658 -7.868 53.515 1.00 88.69 381 CYS A N 1
ATOM 2937 C CA . CYS A 1 381 ? -38.403 -7.137 52.487 1.00 88.69 381 CYS A CA 1
ATOM 2938 C C . CYS A 1 381 ? -39.917 -7.367 52.584 1.00 88.69 381 CYS A C 1
ATOM 2940 O O . CYS A 1 381 ? -40.706 -6.463 52.319 1.00 88.69 381 CYS A O 1
ATOM 2942 N N . HIS A 1 382 ? -40.335 -8.570 52.976 1.00 90.06 382 HIS A N 1
ATOM 2943 C CA . HIS A 1 382 ? -41.735 -8.957 53.061 1.00 90.06 382 HIS A CA 1
ATOM 2944 C C . HIS A 1 382 ? -42.187 -9.031 54.513 1.00 90.06 382 HIS A C 1
ATOM 2946 O O . HIS A 1 382 ? -41.727 -9.869 55.287 1.00 90.06 382 HIS A O 1
ATOM 2952 N N . GLU A 1 383 ? -43.115 -8.152 54.875 1.00 88.69 383 GLU A N 1
ATOM 2953 C CA . GLU A 1 383 ? -43.720 -8.151 56.202 1.00 88.69 383 GLU A CA 1
ATOM 2954 C C . GLU A 1 383 ? -44.672 -9.345 56.373 1.00 88.69 383 GLU A C 1
ATOM 2956 O O . GLU A 1 383 ? -45.436 -9.688 55.467 1.00 88.69 383 GLU A O 1
ATOM 2961 N N . ASP A 1 384 ? -44.623 -9.971 57.550 1.00 87.31 384 ASP A N 1
ATOM 2962 C CA . ASP A 1 384 ? -45.489 -11.093 57.912 1.00 87.31 384 ASP A CA 1
ATOM 2963 C C . ASP A 1 384 ? -46.950 -10.606 58.032 1.00 87.31 384 ASP A C 1
ATOM 2965 O O . ASP A 1 384 ? -47.250 -9.757 58.881 1.00 87.31 384 ASP A O 1
ATOM 2969 N N . PRO A 1 385 ? -47.879 -11.075 57.176 1.00 85.56 385 PRO A N 1
ATOM 2970 C CA . PRO A 1 385 ? -49.250 -10.589 57.179 1.00 85.56 385 PRO A CA 1
ATOM 2971 C C . PRO A 1 385 ? -49.990 -10.969 58.468 1.00 85.56 385 PRO A C 1
ATOM 2973 O O . PRO A 1 385 ? -49.788 -12.035 59.047 1.00 85.56 385 PRO A O 1
ATOM 2976 N N . ILE A 1 386 ? -50.959 -10.131 58.856 1.00 81.75 386 ILE A N 1
ATOM 2977 C CA . ILE A 1 386 ? -51.751 -10.266 60.098 1.00 81.75 386 ILE A CA 1
ATOM 2978 C C . ILE A 1 386 ? -52.339 -11.677 60.297 1.00 81.75 386 ILE A C 1
ATOM 2980 O O . ILE A 1 386 ? -52.448 -12.134 61.430 1.00 81.75 386 ILE A O 1
ATOM 2984 N N . TYR A 1 387 ? -52.683 -12.384 59.217 1.00 80.94 387 TYR A N 1
ATOM 2985 C CA . TYR A 1 387 ? -53.300 -13.715 59.265 1.00 80.94 387 TYR A CA 1
ATOM 2986 C C . TYR A 1 387 ? -52.456 -14.785 59.966 1.00 80.94 387 TYR A C 1
ATOM 2988 O O . TYR A 1 387 ? -53.018 -15.737 60.509 1.00 80.94 387 TYR A O 1
ATOM 2996 N N . HIS A 1 388 ? -51.130 -14.656 59.946 1.00 86.19 388 HIS A N 1
ATOM 2997 C CA . HIS A 1 388 ? -50.235 -15.587 60.629 1.00 86.19 388 HIS A CA 1
ATOM 2998 C C . HIS A 1 388 ? -49.033 -14.916 61.297 1.00 86.19 388 HIS A C 1
ATOM 3000 O O . HIS A 1 388 ? -48.031 -15.576 61.591 1.00 86.19 388 HIS A O 1
ATOM 3006 N N . ALA A 1 389 ? -49.181 -13.624 61.594 1.00 84.88 389 ALA A N 1
ATOM 3007 C CA . ALA A 1 389 ? -48.162 -12.800 62.214 1.00 84.88 389 ALA A CA 1
ATOM 3008 C C . ALA A 1 389 ? -47.619 -13.441 63.500 1.00 84.88 389 ALA A C 1
ATOM 3010 O O . ALA A 1 389 ? -48.332 -13.593 64.494 1.00 84.88 389 ALA A O 1
ATOM 3011 N N . GLY A 1 390 ? -46.337 -13.806 63.481 1.00 82.38 390 GLY A N 1
ATOM 3012 C CA . GLY A 1 390 ? -45.635 -14.358 64.641 1.00 82.38 390 GLY A CA 1
ATOM 3013 C C . GLY A 1 390 ? -45.942 -15.826 64.966 1.00 82.38 390 GLY A C 1
ATOM 3014 O O . GLY A 1 390 ? -45.463 -16.316 65.988 1.00 82.38 390 GLY A O 1
ATOM 3015 N N . LEU A 1 391 ? -46.692 -16.540 64.117 1.00 82.88 391 LEU A N 1
ATOM 3016 C CA . LEU A 1 391 ? -47.030 -17.953 64.337 1.00 82.88 391 LEU A CA 1
ATOM 3017 C C . LEU A 1 391 ? -45.957 -18.920 63.807 1.00 82.88 391 LEU A C 1
ATOM 3019 O O . LEU A 1 391 ? -45.680 -19.930 64.452 1.00 82.88 391 LEU A O 1
ATOM 3023 N N . PHE A 1 392 ? -45.340 -18.616 62.657 1.00 83.06 392 PHE A N 1
ATOM 3024 C CA . PHE A 1 392 ? -44.453 -19.551 61.934 1.00 83.06 392 PHE A CA 1
ATOM 3025 C C . PHE A 1 392 ? -42.976 -19.121 61.873 1.00 83.06 392 PHE A C 1
ATOM 3027 O O . PHE A 1 392 ? -42.141 -19.842 61.330 1.00 83.06 392 PHE A O 1
ATOM 3034 N N . GLY A 1 393 ? -42.617 -17.981 62.468 1.00 83.00 393 GLY A N 1
ATOM 3035 C CA . GLY A 1 393 ? -41.249 -17.456 62.425 1.00 83.00 393 GLY A CA 1
ATOM 3036 C C . GLY A 1 393 ? -40.841 -16.954 61.032 1.00 83.00 393 GLY A C 1
ATOM 3037 O O . GLY A 1 393 ? -41.688 -16.580 60.230 1.00 83.00 393 GLY A O 1
ATOM 3038 N N . ALA A 1 394 ? -39.534 -16.912 60.756 1.00 83.31 394 ALA A N 1
ATOM 3039 C CA . ALA A 1 394 ? -38.974 -16.332 59.526 1.00 83.31 394 ALA A CA 1
ATOM 3040 C C . ALA A 1 394 ? -38.722 -17.352 58.395 1.00 83.31 394 ALA A C 1
ATOM 3042 O O . ALA A 1 394 ? -38.137 -17.000 57.373 1.00 83.31 394 ALA A O 1
ATOM 3043 N N . ASP A 1 395 ? -39.128 -18.613 58.568 1.00 86.50 395 ASP A N 1
ATOM 3044 C CA . ASP A 1 395 ? -38.893 -19.674 57.582 1.00 86.50 395 ASP A CA 1
ATOM 3045 C C . ASP A 1 395 ? -40.008 -19.725 56.524 1.00 86.50 395 ASP A C 1
ATOM 3047 O O . ASP A 1 395 ? -40.794 -20.669 56.427 1.00 86.50 395 ASP A O 1
ATOM 3051 N N . CYS A 1 396 ? -40.108 -18.651 55.740 1.00 89.56 396 CYS A N 1
ATOM 3052 C CA . CYS A 1 396 ? -41.188 -18.454 54.775 1.00 89.56 396 CYS A CA 1
ATOM 3053 C C . CYS A 1 396 ? -41.219 -19.539 53.683 1.00 89.56 396 CYS A C 1
ATOM 3055 O O . CYS A 1 396 ? -42.294 -19.863 53.175 1.00 89.56 396 CYS A O 1
ATOM 3057 N N . ILE A 1 397 ? -40.060 -20.111 53.328 1.00 88.44 397 ILE A N 1
ATOM 3058 C CA . ILE A 1 397 ? -39.926 -21.057 52.208 1.00 88.44 397 ILE A CA 1
ATOM 3059 C C . ILE A 1 397 ? -40.531 -22.437 52.491 1.00 88.44 397 ILE A C 1
ATOM 3061 O O . ILE A 1 397 ? -40.775 -23.214 51.570 1.00 88.44 397 ILE A O 1
ATOM 3065 N N . THR A 1 398 ? -40.843 -22.729 53.756 1.00 87.25 398 THR A N 1
ATOM 3066 C CA . THR A 1 398 ? -41.607 -23.927 54.129 1.00 87.25 398 THR A CA 1
ATOM 3067 C C . THR A 1 398 ? -43.029 -23.896 53.552 1.00 87.25 398 THR A C 1
ATOM 3069 O O . THR A 1 398 ? -43.599 -24.951 53.263 1.00 87.25 398 THR A O 1
ATOM 3072 N N . CYS A 1 399 ? -43.585 -22.699 53.330 1.00 88.00 399 CYS A N 1
ATOM 3073 C CA . CYS A 1 399 ? -44.948 -22.516 52.830 1.00 88.00 399 CYS A CA 1
ATOM 3074 C C . CYS A 1 399 ? -45.026 -21.813 51.470 1.00 88.00 399 CYS A C 1
ATOM 3076 O O . CYS A 1 399 ? -45.940 -22.089 50.690 1.00 88.00 399 CYS A O 1
ATOM 3078 N N . HIS A 1 400 ? -44.099 -20.898 51.192 1.00 91.50 400 HIS A N 1
ATOM 3079 C CA . HIS A 1 400 ? -44.095 -20.038 50.012 1.00 91.50 400 HIS A CA 1
ATOM 3080 C C . HIS A 1 400 ? -42.912 -20.355 49.097 1.00 91.50 400 HIS A C 1
ATOM 3082 O O . HIS A 1 400 ? -41.934 -20.970 49.509 1.00 91.50 400 HIS A O 1
ATOM 3088 N N . THR A 1 401 ? -42.982 -19.918 47.841 1.00 91.31 401 THR A N 1
ATOM 3089 C CA . THR A 1 401 ? -41.880 -20.081 46.881 1.00 91.31 401 THR A CA 1
ATOM 3090 C C . THR A 1 401 ? -41.510 -18.735 46.281 1.00 91.31 401 THR A C 1
ATOM 3092 O O . THR A 1 401 ? -42.331 -17.819 46.258 1.00 91.31 401 THR A O 1
ATOM 3095 N N . THR A 1 402 ? -40.311 -18.623 45.717 1.00 91.19 402 THR A N 1
ATOM 3096 C CA . THR A 1 402 ? -39.882 -17.414 44.999 1.00 91.19 402 THR A CA 1
ATOM 3097 C C . THR A 1 402 ? -40.727 -17.119 43.755 1.00 91.19 402 THR A C 1
ATOM 3099 O O . THR A 1 402 ? -40.755 -15.986 43.285 1.00 91.19 402 THR A O 1
ATOM 3102 N N . ASN A 1 403 ? -41.487 -18.097 43.245 1.00 91.69 403 ASN A N 1
ATOM 3103 C CA . ASN A 1 403 ? -42.421 -17.902 42.134 1.00 91.69 403 ASN A CA 1
ATOM 3104 C C . ASN A 1 403 ? -43.693 -17.144 42.538 1.00 91.69 403 ASN A C 1
ATOM 3106 O O . ASN A 1 403 ? -44.227 -16.387 41.731 1.00 91.69 403 ASN A O 1
ATOM 3110 N N . ALA A 1 404 ? -44.214 -17.389 43.744 1.00 90.31 404 ALA A N 1
ATOM 3111 C CA . ALA A 1 404 ? -45.433 -16.758 44.246 1.00 90.31 404 ALA A CA 1
ATOM 3112 C C . ALA A 1 404 ? -45.644 -17.016 45.748 1.00 90.31 404 ALA A C 1
ATOM 3114 O O . ALA A 1 404 ? -45.366 -18.104 46.259 1.00 90.31 404 ALA A O 1
ATOM 3115 N N . TRP A 1 405 ? -46.279 -16.049 46.420 1.00 89.12 405 TRP A N 1
ATOM 3116 C CA . TRP A 1 405 ? -46.796 -16.196 47.788 1.00 89.12 405 TRP A CA 1
ATOM 3117 C C . TRP A 1 405 ? -48.048 -17.084 47.877 1.00 89.12 405 TRP A C 1
ATOM 3119 O O . TRP A 1 405 ? -48.333 -17.636 48.937 1.00 89.12 405 TRP A O 1
ATOM 3129 N N . SER A 1 406 ? -48.812 -17.221 46.788 1.00 85.94 406 SER A N 1
ATOM 3130 C CA . SER A 1 406 ? -50.065 -17.984 46.748 1.00 85.94 406 SER A CA 1
ATOM 3131 C C . SER A 1 406 ? -50.129 -18.891 45.511 1.00 85.94 406 SER A C 1
ATOM 3133 O O . SER A 1 406 ? -49.787 -18.421 44.422 1.00 85.94 406 SER A O 1
ATOM 3135 N N . PRO A 1 407 ? -50.621 -20.141 45.638 1.00 84.88 407 PRO A N 1
ATOM 3136 C CA . PRO A 1 407 ? -51.071 -20.781 46.878 1.00 84.88 407 PRO A CA 1
ATOM 3137 C C . PRO A 1 407 ? -49.893 -21.164 47.786 1.00 84.88 407 PRO A C 1
ATOM 3139 O O . PRO A 1 407 ? -48.856 -21.611 47.306 1.00 84.88 407 PRO A O 1
ATOM 3142 N N . ALA A 1 408 ? -50.072 -21.007 49.097 1.00 85.19 408 ALA A N 1
ATOM 3143 C CA . ALA A 1 408 ? -49.140 -21.546 50.081 1.00 85.19 408 ALA A CA 1
ATOM 3144 C C . ALA A 1 408 ? -49.401 -23.045 50.280 1.00 85.19 408 ALA A C 1
ATOM 3146 O O . ALA A 1 408 ? -50.552 -23.489 50.229 1.00 85.19 408 ALA A O 1
ATOM 3147 N N . THR A 1 409 ? -48.351 -23.820 50.534 1.00 81.75 409 THR A N 1
ATOM 3148 C CA . THR A 1 409 ? -48.464 -25.258 50.810 1.00 81.75 409 THR A CA 1
ATOM 3149 C C . THR A 1 409 ? -48.092 -25.556 52.250 1.00 81.75 409 THR A C 1
ATOM 3151 O O . THR A 1 409 ? -47.044 -25.125 52.707 1.00 81.75 409 THR A O 1
ATOM 3154 N N . TYR A 1 410 ? -48.904 -26.341 52.952 1.00 79.25 410 TYR A N 1
ATOM 3155 C CA . TYR A 1 410 ? -48.588 -26.825 54.294 1.00 79.25 410 TYR A CA 1
ATOM 3156 C C . TYR A 1 410 ? -48.639 -28.351 54.288 1.00 79.25 410 TYR A C 1
ATOM 3158 O O . TYR A 1 410 ? -49.706 -28.940 54.131 1.00 79.25 410 TYR A O 1
ATOM 3166 N N . ASN A 1 411 ? -47.471 -28.986 54.405 1.00 75.44 411 ASN A N 1
ATOM 3167 C CA . ASN A 1 411 ? -47.325 -30.446 54.325 1.00 75.44 411 ASN A CA 1
ATOM 3168 C C . ASN A 1 411 ? -47.124 -31.109 55.698 1.00 75.44 411 ASN A C 1
ATOM 3170 O O . ASN A 1 411 ? -46.955 -32.326 55.782 1.00 75.44 411 ASN A O 1
ATOM 3174 N N . GLU A 1 412 ? -47.122 -30.314 56.765 1.00 77.56 412 GLU A N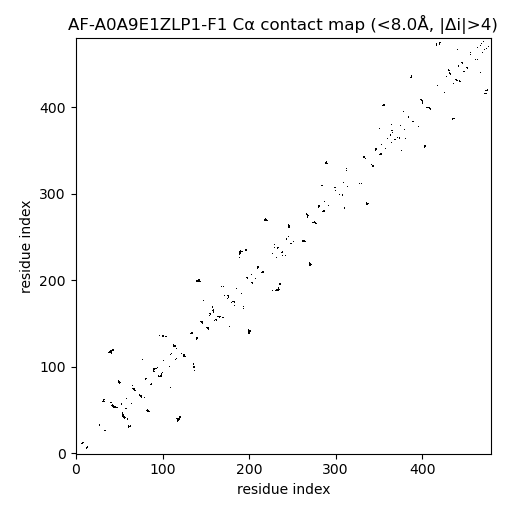 1
ATOM 3175 C CA . GLU A 1 412 ? -46.988 -30.805 58.131 1.00 77.56 412 GLU A CA 1
ATOM 3176 C C . GLU A 1 412 ? -48.321 -31.348 58.667 1.00 77.56 412 GLU A C 1
ATOM 3178 O O . GLU A 1 412 ? -49.400 -31.130 58.108 1.00 77.56 412 GLU A O 1
ATOM 3183 N N . ARG A 1 413 ? -48.260 -32.108 59.766 1.00 76.31 413 ARG A N 1
ATOM 3184 C CA . ARG A 1 413 ? -49.469 -32.673 60.382 1.00 76.31 413 ARG A CA 1
ATOM 3185 C C . ARG A 1 413 ? -50.301 -31.577 61.042 1.00 76.31 413 ARG A C 1
ATOM 3187 O O . ARG A 1 413 ? -49.878 -30.993 62.033 1.00 76.31 413 ARG A O 1
ATOM 3194 N N . HIS A 1 414 ? -51.518 -31.385 60.546 1.00 80.69 414 HIS A N 1
ATOM 3195 C CA . HIS A 1 414 ? -52.525 -30.551 61.191 1.00 80.69 414 HIS A CA 1
ATOM 3196 C C . HIS A 1 414 ? -53.188 -31.301 62.365 1.00 80.69 414 HIS A C 1
ATOM 3198 O O . HIS A 1 414 ? -53.437 -32.504 62.271 1.00 80.69 414 HIS A O 1
ATOM 3204 N N . THR A 1 415 ? -53.476 -30.605 63.473 1.00 80.81 415 THR A N 1
ATOM 3205 C CA . THR A 1 415 ? -54.106 -31.196 64.677 1.00 80.81 415 THR A CA 1
ATOM 3206 C C . THR A 1 415 ? -55.485 -31.780 64.376 1.00 80.81 415 THR A C 1
ATOM 3208 O O . THR A 1 415 ? -55.879 -32.785 64.960 1.00 80.81 415 THR A O 1
ATOM 3211 N N . PHE A 1 416 ? -56.193 -31.164 63.432 1.00 80.19 416 PHE A N 1
ATOM 3212 C CA . PHE A 1 416 ? -57.478 -31.624 62.923 1.00 80.19 416 PHE A CA 1
ATOM 3213 C C . PHE A 1 416 ? -57.321 -32.252 61.527 1.00 80.19 416 PHE A C 1
ATOM 3215 O O . PHE A 1 416 ? -56.645 -31.645 60.687 1.00 80.19 416 PHE A O 1
ATOM 3222 N N . PRO A 1 417 ? -57.916 -33.425 61.235 1.00 77.19 417 PRO A N 1
ATOM 3223 C CA . PRO A 1 417 ? -57.770 -34.074 59.935 1.00 77.19 417 PRO A CA 1
ATOM 3224 C C . PRO A 1 417 ? -58.328 -33.208 58.800 1.00 77.19 417 PRO A C 1
ATOM 3226 O O . PRO A 1 417 ? -59.533 -33.041 58.662 1.00 77.19 417 PRO A O 1
ATOM 3229 N N . MET A 1 418 ? -57.466 -32.686 57.926 1.00 73.62 418 MET A N 1
ATOM 3230 C CA . MET A 1 418 ? -57.898 -31.861 56.782 1.00 73.62 418 MET A CA 1
ATOM 3231 C C . MET A 1 418 ? -58.653 -32.646 55.691 1.00 73.62 418 MET A C 1
ATOM 3233 O O . MET A 1 418 ? -59.159 -32.054 54.740 1.00 73.62 418 MET A O 1
ATOM 3237 N N . ASN A 1 419 ? -58.720 -33.973 55.809 1.00 69.12 419 ASN A N 1
ATOM 3238 C CA . ASN A 1 419 ? -59.307 -34.896 54.840 1.00 69.12 419 ASN A CA 1
ATOM 3239 C C . ASN A 1 419 ? -60.611 -35.564 55.325 1.00 69.12 419 ASN A C 1
ATOM 3241 O O . ASN A 1 419 ? -60.935 -36.656 54.851 1.00 69.12 419 ASN A O 1
ATOM 3245 N N . HIS A 1 420 ? -61.345 -34.958 56.265 1.00 69.38 420 HIS A N 1
ATOM 3246 C CA . HIS A 1 420 ? -62.673 -35.440 56.658 1.00 69.38 420 HIS A CA 1
ATOM 3247 C C . HIS A 1 420 ? -63.740 -34.851 55.715 1.00 69.38 420 HIS A C 1
ATOM 3249 O O . HIS A 1 420 ? -63.820 -33.644 55.525 1.00 69.38 420 HIS A O 1
ATOM 3255 N N . GLU A 1 421 ? -64.452 -35.742 55.020 1.00 61.97 421 GLU A N 1
ATOM 3256 C CA . GLU A 1 421 ? -65.662 -35.530 54.198 1.00 61.97 421 GLU A CA 1
ATOM 3257 C C . GLU A 1 421 ? -65.776 -34.286 53.287 1.00 61.97 421 GLU A C 1
ATOM 3259 O O . GLU A 1 421 ? -66.871 -33.913 52.877 1.00 61.97 421 GLU A O 1
ATOM 3264 N N . SER A 1 422 ? -64.671 -33.678 52.855 1.00 57.84 422 SER A N 1
ATOM 3265 C CA . SER A 1 422 ? -64.710 -32.602 51.856 1.00 57.84 422 SER A CA 1
ATOM 3266 C C . SER A 1 422 ? -64.434 -33.105 50.438 1.00 57.84 422 SER A C 1
ATOM 3268 O O . SER A 1 422 ? -63.461 -33.811 50.178 1.00 57.84 422 SER A O 1
ATOM 3270 N N . SER A 1 423 ? -65.290 -32.680 49.505 1.00 53.69 423 SER A N 1
ATOM 3271 C CA . SER A 1 423 ? -65.141 -32.861 48.053 1.00 53.69 423 SER A CA 1
ATOM 3272 C C . SER A 1 423 ? -64.582 -31.610 47.343 1.00 53.69 423 SER A C 1
ATOM 3274 O O . SER A 1 423 ? -64.762 -31.480 46.133 1.00 53.69 423 SER A O 1
ATOM 3276 N N . GLY A 1 424 ? -63.955 -30.665 48.061 1.00 56.44 424 GLY A N 1
ATOM 3277 C CA . GLY A 1 424 ? -63.529 -29.369 47.507 1.00 56.44 424 GLY A CA 1
ATOM 3278 C C . GLY A 1 424 ? -62.151 -28.865 47.956 1.00 56.44 424 GLY A C 1
ATOM 3279 O O . GLY A 1 424 ? -61.522 -29.428 48.850 1.00 56.44 424 GLY A O 1
ATOM 3280 N N . ASP A 1 425 ? -61.698 -27.779 47.311 1.00 57.25 425 ASP A N 1
ATOM 3281 C CA . ASP A 1 425 ? -60.465 -27.036 47.619 1.00 57.25 425 ASP A CA 1
ATOM 3282 C C . ASP A 1 425 ? -60.560 -26.376 49.009 1.00 57.25 425 ASP A C 1
ATOM 3284 O O . ASP A 1 425 ? -60.915 -25.202 49.152 1.00 57.25 425 ASP A O 1
ATOM 3288 N N . ASN A 1 426 ? -60.253 -27.137 50.059 1.00 65.62 426 ASN A N 1
ATOM 3289 C CA . ASN A 1 426 ? -60.204 -26.644 51.433 1.00 65.62 426 ASN A CA 1
ATOM 3290 C C . ASN A 1 426 ? -58.983 -25.730 51.633 1.00 65.62 426 ASN A C 1
ATOM 3292 O O . ASN A 1 426 ? -57.926 -26.161 52.090 1.00 65.62 426 ASN A O 1
ATOM 3296 N N . SER A 1 427 ? -59.127 -24.449 51.293 1.00 76.00 427 SER A N 1
ATOM 3297 C CA . SER A 1 427 ? -58.198 -23.403 51.731 1.00 76.00 427 SER A CA 1
ATOM 3298 C C . SER A 1 427 ? -58.144 -23.357 53.262 1.00 76.00 427 SER A C 1
ATOM 3300 O O . SER A 1 427 ? -59.175 -23.495 53.915 1.00 76.00 427 SER A O 1
ATOM 3302 N N . CYS A 1 428 ? -56.980 -23.051 53.847 1.00 79.50 428 CYS A N 1
ATOM 3303 C CA . CYS A 1 428 ? -56.855 -22.802 55.291 1.00 79.50 428 CYS A CA 1
ATOM 3304 C C . CYS A 1 428 ? -57.889 -21.773 55.792 1.00 79.50 428 CYS A C 1
ATOM 3306 O O . CYS A 1 428 ? -58.395 -21.894 56.903 1.00 79.50 428 CYS A O 1
ATOM 3308 N N . ARG A 1 429 ? -58.260 -20.802 54.939 1.00 79.19 429 ARG A N 1
ATOM 3309 C CA . ARG A 1 429 ? -59.248 -19.748 55.236 1.00 79.19 429 ARG A CA 1
ATOM 3310 C C . ARG A 1 429 ? -60.678 -20.244 55.423 1.00 79.19 429 ARG A C 1
ATOM 3312 O O . ARG A 1 429 ? -61.507 -19.497 55.924 1.00 79.19 429 ARG A O 1
ATOM 3319 N N . THR A 1 430 ? -60.976 -21.471 55.010 1.00 79.00 430 THR A N 1
ATOM 3320 C CA . THR A 1 430 ? -62.287 -22.080 55.243 1.00 79.00 430 THR A CA 1
ATOM 3321 C C . THR A 1 430 ? -62.523 -22.307 56.735 1.00 79.00 430 THR A C 1
ATOM 3323 O O . THR A 1 430 ? -63.614 -22.038 57.227 1.00 79.00 430 THR A O 1
ATOM 3326 N N . CYS A 1 431 ? -61.492 -22.758 57.456 1.00 79.94 431 CYS A N 1
ATOM 3327 C CA . CYS A 1 431 ? -61.560 -22.964 58.902 1.00 79.94 431 CYS A CA 1
ATOM 3328 C C . CYS A 1 431 ? -61.058 -21.739 59.672 1.00 79.94 431 CYS A C 1
ATOM 3330 O O . CYS A 1 431 ? -61.596 -21.435 60.730 1.00 79.94 431 CYS A O 1
ATOM 3332 N N . HIS A 1 432 ? -60.052 -21.043 59.138 1.00 84.62 432 HIS A N 1
ATOM 3333 C CA . HIS A 1 432 ? -59.384 -19.907 59.769 1.00 84.62 432 HIS A CA 1
ATOM 3334 C C . HIS A 1 432 ? -59.780 -18.580 59.108 1.00 84.62 432 HIS A C 1
ATOM 3336 O O . HIS A 1 432 ? -59.090 -18.085 58.214 1.00 84.62 432 HIS A O 1
ATOM 3342 N N . ASP A 1 433 ? -60.911 -18.015 59.526 1.00 79.81 433 ASP A N 1
ATOM 3343 C CA . ASP A 1 433 ? -61.521 -16.829 58.911 1.00 79.81 433 ASP A CA 1
ATOM 3344 C C . ASP A 1 433 ? -60.836 -15.503 59.293 1.00 79.81 433 ASP A C 1
ATOM 3346 O O . ASP A 1 433 ? -60.802 -14.571 58.486 1.00 79.81 433 ASP A O 1
ATOM 3350 N N . ILE A 1 434 ? -60.269 -15.426 60.501 1.00 82.00 434 ILE A N 1
ATOM 3351 C CA . ILE A 1 434 ? -59.586 -14.238 61.035 1.00 82.00 434 ILE A CA 1
ATOM 3352 C C . ILE A 1 434 ? -58.060 -14.411 61.004 1.00 82.00 434 ILE A C 1
ATOM 3354 O O . ILE A 1 434 ? -57.356 -13.562 60.457 1.00 82.00 434 ILE A O 1
ATOM 3358 N N . SER A 1 435 ? -57.546 -15.502 61.573 1.00 85.94 435 SER A N 1
ATOM 3359 C CA . SER A 1 435 ? -56.115 -15.820 61.676 1.00 85.94 435 SER A CA 1
ATOM 3360 C C . SER A 1 435 ? -55.919 -17.323 61.881 1.00 85.94 435 SER A C 1
ATOM 3362 O O . SER A 1 435 ? -56.852 -18.022 62.270 1.00 85.94 435 SER A O 1
ATOM 3364 N N . PHE A 1 436 ? -54.723 -17.855 61.618 1.00 84.12 436 PHE A N 1
ATOM 3365 C CA . PHE A 1 436 ? -54.473 -19.305 61.693 1.00 84.12 436 PHE A CA 1
ATOM 3366 C C . PHE A 1 436 ? -54.484 -19.891 63.119 1.00 84.12 436 PHE A C 1
ATOM 3368 O O . PHE A 1 436 ? -54.467 -21.108 63.279 1.00 84.12 436 PHE A O 1
ATOM 3375 N N . ASP A 1 437 ? -54.570 -19.062 64.159 1.00 82.62 437 ASP A N 1
ATOM 3376 C CA . ASP A 1 437 ? -54.806 -19.477 65.549 1.00 82.62 437 ASP A CA 1
ATOM 3377 C C . ASP A 1 437 ? -56.294 -19.471 65.955 1.00 82.62 437 ASP A C 1
ATOM 3379 O O . ASP A 1 437 ? -56.644 -19.985 67.017 1.00 82.62 437 ASP A O 1
ATOM 3383 N N . VAL A 1 438 ? -57.182 -18.943 65.105 1.00 84.31 438 VAL A N 1
ATOM 3384 C CA . VAL A 1 438 ? -58.635 -18.897 65.324 1.00 84.31 438 VAL A CA 1
ATOM 3385 C C . VAL A 1 438 ? -59.322 -19.806 64.315 1.00 84.31 438 VAL A C 1
ATOM 3387 O O . VAL A 1 438 ? -59.034 -19.724 63.127 1.00 84.31 438 VAL A O 1
ATOM 3390 N N . TYR A 1 439 ? -60.229 -20.675 64.762 1.00 84.75 439 TYR A N 1
ATOM 3391 C CA . TYR A 1 439 ? -60.981 -21.564 63.874 1.00 84.75 439 TYR A CA 1
ATOM 3392 C C . TYR A 1 439 ? -62.490 -21.491 64.120 1.00 84.75 439 TYR A C 1
ATOM 3394 O O . TYR A 1 439 ? -62.939 -21.145 65.213 1.00 84.75 439 TYR A O 1
ATOM 3402 N N . THR A 1 440 ? -63.277 -21.850 63.105 1.00 81.19 440 THR A N 1
ATOM 3403 C CA . THR A 1 440 ? -64.737 -21.966 63.194 1.00 81.19 440 THR A CA 1
ATOM 3404 C C . THR A 1 440 ? -65.247 -23.214 62.479 1.00 81.19 440 THR A C 1
ATOM 3406 O O . THR A 1 440 ? -64.821 -23.536 61.373 1.00 81.19 440 THR A O 1
ATOM 3409 N N . CYS A 1 441 ? -66.199 -23.910 63.100 1.00 79.44 441 CYS A N 1
ATOM 3410 C CA . CYS A 1 441 ? -66.904 -25.049 62.501 1.00 79.44 441 CYS A CA 1
ATOM 3411 C C . CYS A 1 441 ? -68.158 -24.596 61.722 1.00 79.44 441 CYS A C 1
ATOM 3413 O O . CYS A 1 441 ? -68.664 -25.303 60.850 1.00 79.44 441 CYS A O 1
ATOM 3415 N N . TYR A 1 442 ? -68.640 -23.376 61.992 1.00 77.62 442 TYR A N 1
ATOM 3416 C CA . TYR A 1 442 ? -69.867 -22.813 61.415 1.00 77.62 442 TYR A CA 1
ATOM 3417 C C . TYR A 1 442 ? -69.726 -22.396 59.942 1.00 77.62 442 TYR A C 1
ATOM 3419 O O . TYR A 1 442 ? -70.720 -22.076 59.293 1.00 77.62 442 TYR A O 1
ATOM 3427 N N . GLY A 1 443 ? -68.498 -22.373 59.415 1.00 71.38 443 GLY A N 1
ATOM 3428 C CA . GLY A 1 443 ? -68.212 -22.049 58.016 1.00 71.38 443 GLY A CA 1
ATOM 3429 C C . GLY A 1 443 ? -68.501 -23.184 57.028 1.00 71.38 443 GLY A C 1
ATOM 3430 O O . GLY A 1 443 ? -68.429 -22.951 55.824 1.00 71.38 443 GLY A O 1
ATOM 3431 N N . CYS A 1 444 ? -68.800 -24.398 57.508 1.00 72.50 444 CYS A N 1
ATOM 3432 C CA . CYS A 1 444 ? -69.035 -25.583 56.671 1.00 72.50 444 CYS A CA 1
ATOM 3433 C C . CYS A 1 444 ? -70.206 -26.455 57.147 1.00 72.50 444 CYS A C 1
ATOM 3435 O O . CYS A 1 444 ? -70.952 -26.957 56.309 1.00 72.50 444 CYS A O 1
ATOM 3437 N N . HIS A 1 445 ? -70.398 -26.629 58.461 1.00 71.62 445 HIS A N 1
ATOM 3438 C CA . HIS A 1 445 ? -71.558 -27.359 58.987 1.00 71.62 445 HIS A CA 1
ATOM 3439 C C . HIS A 1 445 ? -72.822 -26.489 58.910 1.00 71.62 445 HIS A C 1
ATOM 3441 O O . HIS A 1 445 ? -72.734 -25.270 59.075 1.00 71.62 445 HIS A O 1
ATOM 3447 N N . GLU A 1 446 ? -73.967 -27.121 58.606 1.00 64.56 446 GLU A N 1
ATOM 3448 C CA . GLU A 1 446 ? -75.235 -26.505 58.180 1.00 64.56 446 GLU A CA 1
ATOM 3449 C C . GLU A 1 446 ? -75.441 -25.073 58.695 1.00 64.56 446 GLU A C 1
ATOM 3451 O O . GLU A 1 446 ? -75.652 -24.845 59.883 1.00 64.56 446 GLU A O 1
ATOM 3456 N N . HIS A 1 447 ? -75.350 -24.118 57.762 1.00 66.75 447 HIS A N 1
ATOM 3457 C CA . HIS A 1 447 ? -74.860 -22.747 57.952 1.00 66.75 447 HIS A CA 1
ATOM 3458 C C . HIS A 1 447 ? -75.662 -21.792 58.857 1.00 66.75 447 HIS A C 1
ATOM 3460 O O . HIS A 1 447 ? -75.925 -20.655 58.463 1.00 66.75 447 HIS A O 1
ATOM 3466 N N . THR A 1 448 ? -75.996 -22.179 60.084 1.00 77.44 448 THR A N 1
ATOM 3467 C CA . THR A 1 448 ? -76.212 -21.262 61.205 1.00 77.44 448 THR A CA 1
ATOM 3468 C C . THR A 1 448 ? -75.999 -21.990 62.538 1.00 77.44 448 THR A C 1
ATOM 3470 O O . THR A 1 448 ? -76.364 -23.158 62.683 1.00 77.44 448 THR A O 1
ATOM 3473 N N . PRO A 1 449 ? -75.564 -21.273 63.591 1.00 81.62 449 PRO A N 1
ATOM 3474 C CA . PRO A 1 449 ? -75.610 -21.795 64.956 1.00 81.62 449 PRO A CA 1
ATOM 3475 C C . PRO A 1 449 ? -76.997 -22.308 65.372 1.00 81.62 449 PRO A C 1
ATOM 3477 O O . PRO A 1 449 ? -77.103 -23.176 66.231 1.00 81.62 449 PRO A O 1
ATOM 3480 N N . SER A 1 450 ? -78.077 -21.793 64.765 1.00 83.69 450 SER A N 1
ATOM 3481 C CA . SER A 1 450 ? -79.440 -22.236 65.070 1.00 83.69 450 SER A CA 1
ATOM 3482 C C . SER A 1 450 ? -79.754 -23.639 64.564 1.00 83.69 450 SER A C 1
ATOM 3484 O O . SER A 1 450 ? -80.509 -24.338 65.232 1.00 83.69 450 SER A O 1
ATOM 3486 N N . ASN A 1 451 ? -79.219 -24.027 63.404 1.00 83.12 451 ASN A N 1
ATOM 3487 C CA . ASN A 1 451 ? -79.469 -25.343 62.820 1.00 83.12 451 ASN A CA 1
ATOM 3488 C C . ASN A 1 451 ? -78.694 -26.406 63.588 1.00 83.12 451 ASN A C 1
ATOM 3490 O O . ASN A 1 451 ? -79.295 -27.344 64.093 1.00 83.12 451 ASN A O 1
ATOM 3494 N N . ILE A 1 452 ? -77.407 -26.155 63.834 1.00 83.31 452 ILE A N 1
ATOM 3495 C CA . ILE A 1 452 ? -76.563 -27.005 64.680 1.00 83.31 452 ILE A CA 1
ATOM 3496 C C . ILE A 1 452 ? -77.193 -27.189 66.070 1.00 83.31 452 ILE A C 1
ATOM 3498 O O . ILE A 1 452 ? -77.290 -28.306 66.569 1.00 83.31 452 ILE A O 1
ATOM 3502 N N . ALA A 1 453 ? -77.700 -26.114 66.680 1.00 84.44 453 ALA A N 1
ATOM 3503 C CA . ALA A 1 453 ? -78.418 -26.185 67.954 1.00 84.44 453 ALA A CA 1
ATOM 3504 C C . ALA A 1 453 ? -79.762 -26.935 67.886 1.00 84.44 453 ALA A C 1
ATOM 3506 O O . ALA A 1 453 ? -80.289 -27.331 68.928 1.00 84.44 453 ALA A O 1
ATOM 3507 N N . SER A 1 454 ? -80.373 -27.039 66.703 1.00 85.44 454 SER A N 1
ATOM 3508 C CA . SER A 1 454 ? -81.596 -27.813 66.489 1.00 85.44 454 SER A CA 1
ATOM 3509 C C . SER A 1 454 ? -81.270 -29.298 66.451 1.00 85.44 454 SER A C 1
ATOM 3511 O O . SER A 1 454 ? -81.828 -30.028 67.262 1.00 85.44 454 SER A O 1
ATOM 3513 N N . GLU A 1 455 ? -80.311 -29.701 65.618 1.00 83.94 455 GLU A N 1
ATOM 3514 C CA . GLU A 1 455 ? -79.906 -31.104 65.453 1.00 83.94 455 GLU A CA 1
ATOM 3515 C C . GLU A 1 455 ? -79.386 -31.700 66.766 1.00 83.94 455 GLU A C 1
ATOM 3517 O O . GLU A 1 455 ? -79.913 -32.693 67.259 1.00 83.94 455 GLU A O 1
ATOM 3522 N N . HIS A 1 456 ? -78.472 -31.007 67.457 1.00 86.44 456 HIS A N 1
ATOM 3523 C CA . HIS A 1 456 ? -78.001 -31.466 68.770 1.00 86.44 456 HIS A CA 1
ATOM 3524 C C . HIS A 1 456 ? -79.141 -31.603 69.792 1.00 86.44 456 HIS A C 1
ATOM 3526 O O . HIS A 1 456 ? -79.088 -32.461 70.670 1.00 86.44 456 HIS A O 1
ATOM 3532 N N . ARG A 1 457 ? -80.198 -30.779 69.696 1.00 85.19 457 ARG A N 1
ATOM 3533 C CA . ARG A 1 457 ? -81.365 -30.891 70.583 1.00 85.19 457 ARG A CA 1
ATOM 3534 C C . ARG A 1 457 ? -82.230 -32.102 70.238 1.00 85.19 457 ARG A C 1
ATOM 3536 O O . ARG A 1 457 ? -82.824 -32.661 71.161 1.00 85.19 457 ARG A O 1
ATOM 3543 N N . GLU A 1 458 ? -82.329 -32.474 68.963 1.00 84.62 458 GLU A N 1
ATOM 3544 C CA . GLU A 1 458 ? -83.028 -33.688 68.524 1.00 84.62 458 GLU A CA 1
ATOM 3545 C C . GLU A 1 458 ? -82.333 -34.941 69.072 1.00 84.62 458 GLU A C 1
ATOM 3547 O O . GLU A 1 458 ? -83.010 -35.799 69.640 1.00 84.62 458 GLU A O 1
ATOM 3552 N N . GLU A 1 459 ? -80.999 -34.939 69.095 1.00 81.81 459 GLU A N 1
ATOM 3553 C CA . GLU A 1 459 ? -80.163 -35.993 69.694 1.00 81.81 459 GLU A CA 1
ATOM 3554 C C . GLU A 1 459 ? -80.012 -35.887 71.230 1.00 81.81 459 GLU A C 1
ATOM 3556 O O . GLU A 1 459 ? -79.307 -36.657 71.881 1.00 81.81 459 GLU A O 1
ATOM 3561 N N . GLY A 1 460 ? -80.692 -34.929 71.872 1.00 85.94 460 GLY A N 1
ATOM 3562 C CA . GLY A 1 460 ? -80.680 -34.771 73.332 1.00 85.94 460 GLY A CA 1
ATOM 3563 C C . GLY A 1 460 ? -79.370 -34.228 73.924 1.00 85.94 460 GLY A C 1
ATOM 3564 O O . GLY A 1 460 ? -79.189 -34.256 75.146 1.00 85.94 460 GLY A O 1
ATOM 3565 N N . ILE A 1 461 ? -78.479 -33.688 73.096 1.00 83.38 461 ILE A N 1
ATOM 3566 C CA . ILE A 1 461 ? -77.194 -33.099 73.476 1.00 83.38 461 ILE A CA 1
ATOM 3567 C C . ILE A 1 461 ? -77.395 -31.607 73.777 1.00 83.38 461 ILE A C 1
ATOM 3569 O O . ILE A 1 461 ? -77.748 -30.804 72.918 1.00 83.38 461 ILE A O 1
ATOM 3573 N N . SER A 1 462 ? -77.166 -31.201 75.029 1.00 81.56 462 SER A N 1
ATOM 3574 C CA . SER A 1 462 ? -77.350 -29.805 75.466 1.00 81.56 462 SER A CA 1
ATOM 3575 C C . SER A 1 462 ? -76.050 -29.030 75.705 1.00 81.56 462 SER A C 1
ATOM 3577 O O . SER A 1 462 ? -76.113 -27.835 75.974 1.00 81.56 462 SER A O 1
ATOM 3579 N N . ASN A 1 463 ? -74.894 -29.699 75.678 1.00 84.88 463 ASN A N 1
ATOM 3580 C CA . ASN A 1 463 ? -73.576 -29.092 75.872 1.00 84.88 463 ASN A CA 1
ATOM 3581 C C . ASN A 1 463 ? -72.670 -29.455 74.688 1.00 84.88 463 ASN A C 1
ATOM 3583 O O . ASN A 1 463 ? -72.030 -30.498 74.723 1.00 84.88 463 ASN A O 1
ATOM 3587 N N . TYR A 1 464 ? -72.675 -28.618 73.650 1.00 83.00 464 TYR A N 1
ATOM 3588 C CA . TYR A 1 464 ? -71.988 -28.855 72.368 1.00 83.00 464 TYR A CA 1
ATOM 3589 C C . TYR A 1 464 ? -71.124 -27.655 71.926 1.00 83.00 464 TYR A C 1
ATOM 3591 O O . TYR A 1 464 ? -70.755 -27.538 70.762 1.00 83.00 464 TYR A O 1
ATOM 3599 N N . GLU A 1 465 ? -70.815 -26.732 72.847 1.00 81.56 465 GLU A N 1
ATOM 3600 C CA . GLU A 1 465 ? -70.021 -25.530 72.538 1.00 81.56 465 GLU A CA 1
ATOM 3601 C C . GLU A 1 465 ? -68.567 -25.868 72.159 1.00 81.56 465 GLU A C 1
ATOM 3603 O O . GLU A 1 465 ? -67.979 -25.181 71.326 1.00 81.56 465 GLU A O 1
ATOM 3608 N N . ASP A 1 466 ? -67.992 -26.935 72.729 1.00 85.19 466 ASP A N 1
ATOM 3609 C CA . ASP A 1 466 ? -66.687 -27.465 72.318 1.00 85.19 466 ASP A CA 1
ATOM 3610 C C . ASP A 1 466 ? -66.879 -28.601 71.307 1.00 85.19 466 ASP A C 1
ATOM 3612 O O . ASP A 1 466 ? -66.937 -29.782 71.649 1.00 85.19 466 ASP A O 1
ATOM 3616 N N . CYS A 1 467 ? -67.002 -28.225 70.034 1.00 82.12 467 CYS A N 1
ATOM 3617 C CA . CYS A 1 467 ? -67.229 -29.170 68.942 1.00 82.12 467 CYS A CA 1
ATOM 3618 C C . CYS A 1 467 ? -66.130 -30.246 68.867 1.00 82.12 467 CYS A C 1
ATOM 3620 O O . CYS A 1 467 ? -66.405 -31.387 68.504 1.00 82.12 467 CYS A O 1
ATOM 3622 N N . MET A 1 468 ? -64.894 -29.898 69.237 1.00 83.44 468 MET A N 1
ATOM 3623 C CA . MET A 1 468 ? -63.727 -30.777 69.152 1.00 83.44 468 MET A CA 1
ATOM 3624 C C . MET A 1 468 ? -63.691 -31.843 70.253 1.00 83.44 468 MET A C 1
ATOM 3626 O O . MET A 1 468 ? -63.025 -32.864 70.080 1.00 83.44 468 MET A O 1
ATOM 3630 N N . GLU A 1 469 ? -64.401 -31.636 71.367 1.00 85.31 469 GLU A N 1
ATOM 3631 C CA . GLU A 1 469 ? -64.551 -32.648 72.420 1.00 85.31 469 GLU A CA 1
ATOM 3632 C C . GLU A 1 469 ? -65.364 -33.852 71.920 1.00 85.31 469 GLU A C 1
ATOM 3634 O O . GLU A 1 469 ? -65.042 -34.998 72.243 1.00 85.31 469 GLU A O 1
ATOM 3639 N N . CYS A 1 470 ? -66.389 -33.596 71.102 1.00 84.06 470 CYS A N 1
ATOM 3640 C CA . CYS A 1 470 ? -67.298 -34.620 70.589 1.00 84.06 470 CYS A CA 1
ATOM 3641 C C . CYS A 1 470 ? -66.941 -35.099 69.172 1.00 84.06 470 CYS A C 1
ATOM 3643 O O . CYS A 1 470 ? -67.111 -36.282 68.886 1.00 84.06 470 CYS A O 1
ATOM 3645 N N . HIS A 1 471 ? -66.398 -34.224 68.317 1.00 83.25 471 HIS A N 1
ATOM 3646 C CA . HIS A 1 471 ? -66.072 -34.505 66.910 1.00 83.25 471 HIS A CA 1
ATOM 3647 C C . HIS A 1 471 ? -64.577 -34.286 66.599 1.00 83.25 471 HIS A C 1
ATOM 3649 O O . HIS A 1 471 ? -64.221 -33.422 65.792 1.00 83.25 471 HIS A O 1
ATOM 3655 N N . PRO A 1 472 ? -63.657 -35.058 67.208 1.00 83.12 472 PRO A N 1
ATOM 3656 C CA . PRO A 1 472 ? -62.215 -34.853 67.044 1.00 83.12 472 PRO A CA 1
ATOM 3657 C C . PRO A 1 472 ? -61.697 -35.169 65.630 1.00 83.12 472 PRO A C 1
ATOM 3659 O O . PRO A 1 472 ? -60.611 -34.722 65.258 1.00 83.12 472 PRO A O 1
ATOM 3662 N N . ASP A 1 473 ? -62.445 -35.947 64.844 1.00 81.31 473 ASP A N 1
ATOM 3663 C CA . ASP A 1 473 ? -62.132 -36.282 63.452 1.00 81.31 473 ASP A CA 1
ATOM 3664 C C . ASP A 1 473 ? -63.000 -35.522 62.432 1.00 81.31 473 ASP A C 1
ATOM 3666 O O . ASP A 1 473 ? -62.857 -35.749 61.229 1.00 81.31 473 ASP A O 1
ATOM 3670 N N . GLY A 1 474 ? -63.863 -34.620 62.916 1.00 77.38 474 GLY A N 1
ATOM 3671 C CA . GLY A 1 474 ? -64.756 -33.787 62.114 1.00 77.38 474 GLY A CA 1
ATOM 3672 C C . GLY A 1 474 ? -65.948 -34.521 61.507 1.00 77.38 474 GLY A C 1
ATOM 3673 O O . GLY A 1 474 ? -66.645 -33.948 60.673 1.00 77.38 474 GLY A O 1
ATOM 3674 N N . ARG A 1 475 ? -66.183 -35.785 61.874 1.00 74.81 475 ARG A N 1
ATOM 3675 C CA . ARG A 1 475 ? -67.289 -36.575 61.330 1.00 74.81 475 ARG A CA 1
ATOM 3676 C C . ARG A 1 475 ? -68.511 -36.503 62.227 1.00 74.81 475 ARG A C 1
ATOM 3678 O O . ARG A 1 475 ? -68.405 -36.427 63.452 1.00 74.81 475 ARG A O 1
ATOM 3685 N N . GLU A 1 476 ? -69.675 -36.581 61.599 1.00 71.38 476 GLU A N 1
ATOM 3686 C CA . GLU A 1 476 ? -70.893 -36.965 62.296 1.00 71.38 476 GLU A CA 1
ATOM 3687 C C . GLU A 1 476 ? -70.725 -38.413 62.776 1.00 71.38 476 GLU A C 1
ATOM 3689 O O . GLU A 1 476 ? -70.314 -39.299 62.021 1.00 71.38 476 GLU A O 1
ATOM 3694 N N . HIS A 1 477 ? -70.942 -38.635 64.068 1.00 66.25 477 HIS A N 1
ATOM 3695 C CA . HIS A 1 477 ? -70.924 -39.966 64.650 1.00 66.25 477 HIS A CA 1
ATOM 3696 C C . HIS A 1 477 ? -72.376 -40.396 64.816 1.00 66.25 477 HIS A C 1
ATOM 3698 O O . HIS A 1 477 ? -72.995 -40.072 65.823 1.00 66.25 477 HIS A O 1
ATOM 3704 N N . ASP A 1 478 ? -72.904 -41.090 63.808 1.00 57.62 478 ASP A N 1
ATOM 3705 C CA . ASP A 1 478 ? -74.205 -41.744 63.912 1.00 57.62 478 ASP A CA 1
ATOM 3706 C C . ASP A 1 478 ? -74.150 -42.802 65.026 1.00 57.62 478 ASP A C 1
ATOM 3708 O O . ASP A 1 478 ? -73.235 -43.635 65.063 1.00 57.62 478 ASP A O 1
ATOM 3712 N N . ASP A 1 479 ? -75.126 -42.766 65.934 1.00 50.03 479 ASP A N 1
ATOM 3713 C CA . ASP A 1 479 ? -75.316 -43.782 66.968 1.00 50.03 479 ASP A CA 1
ATOM 3714 C C . ASP A 1 479 ? -75.601 -45.156 66.322 1.00 50.03 479 ASP A C 1
ATOM 3716 O O . ASP A 1 479 ? -76.651 -45.366 65.709 1.00 50.03 479 ASP A O 1
ATOM 3720 N N . ASP A 1 480 ? -74.676 -46.106 66.492 1.00 36.72 480 ASP A N 1
ATOM 3721 C CA . ASP A 1 480 ? -74.919 -47.551 66.319 1.00 36.72 480 ASP A CA 1
ATOM 3722 C C . ASP A 1 480 ? -75.624 -48.155 67.552 1.00 36.72 480 ASP A C 1
ATOM 3724 O O . ASP A 1 480 ? -75.131 -47.955 68.694 1.00 36.72 480 ASP A O 1
#

Radius of gyration: 59.53 Å; Cα contacts (8 Å, |Δi|>4): 387; chains: 1; bounding box: 126×76×152 Å

Solvent-accessible surface area (backbone atoms only — not comparable to full-atom values): 29892 Å² total; per-residue (Å²): 140,83,82,82,74,64,74,76,75,34,73,67,41,48,51,49,52,51,51,51,48,50,49,51,50,52,45,39,74,74,57,38,54,55,92,74,54,88,47,48,40,26,52,62,67,51,97,59,66,41,75,86,37,41,28,60,41,79,50,68,59,49,61,66,68,47,48,50,56,94,88,52,93,57,46,44,62,63,38,50,33,69,33,40,46,70,58,50,51,32,52,72,34,74,88,30,71,61,13,31,56,47,72,79,32,86,83,69,52,67,55,76,40,41,46,71,32,73,27,45,85,44,71,49,72,53,79,62,77,92,70,62,66,41,54,58,74,63,40,29,55,72,66,57,53,50,46,98,88,68,49,68,64,53,71,50,81,63,28,48,94,47,79,93,46,77,57,74,62,55,55,55,60,54,46,32,73,75,37,48,70,58,44,53,55,47,33,75,42,39,46,81,63,56,72,67,72,48,37,31,65,46,67,83,44,97,79,47,66,57,68,80,48,95,68,57,57,49,50,73,53,55,78,59,57,68,72,79,75,45,82,63,38,60,42,68,68,48,57,70,65,53,81,82,52,65,40,80,77,41,57,90,70,46,88,65,76,61,75,80,58,66,63,57,73,66,36,33,44,68,72,46,59,89,62,64,52,71,72,38,78,80,50,100,60,59,61,49,59,64,52,61,83,57,60,66,62,78,70,21,55,95,77,40,69,80,85,54,79,82,55,63,47,84,76,41,58,89,70,46,87,65,76,62,76,81,64,69,65,56,73,62,36,35,42,66,67,42,66,85,60,67,50,71,70,40,76,80,47,101,63,54,59,44,64,63,48,62,79,62,58,68,62,82,68,22,57,94,75,42,72,78,86,58,76,81,56,64,66,76,79,46,78,73,55,80,47,54,53,84,73,72,72,79,62,56,69,75,37,30,50,68,62,39,73,69,81,62,48,81,89,69,89,62,93,53,60,90,81,49,93,69,96,66,91,80,51,72,57,59,39,22,78,77,23,77,92,43,76,50,67,62,71,76,47,67,83,42,75,68,51,53,56,45,55,36,49,74,75,70,52,88,84,67,89,59,54,60,82,80,30,61,58,72,54,87,80,78,90,128

Sequence (480 aa):
MKSHRFGCLSATGIITAILTLTLIVGFSLTQGGVLFSPGKLNAEKGEQAWGGVRSHAEISGDCAACHAPPWGRETMGDRCVVCHTNIAEELQNTESLHSVLFVQNTTFTCKDCHPDHRGADAKLTLLDLNRFPHEATGFALNAHQKMNNGEPFSCENCHGKDITKFDVNTCEECHRDLDQVFTIAHQETFSKECLVCHDGVDIYGGEFDHNRFEFPLEGEHANLTCSKCHFGDTSTEELQATPQECYACHKEDDEHNGEFGESCGICHIPSDWENATFDHALSGFPLEGKHIDIECEDCHKNSIYEGTSSACVDCHLEDDEHNGEFGVECEQCHTSINWEDVTFDHALSNFPLDGAHINVTCEDCHVDQVFQGTKTECAACHEDPIYHAGLFGADCITCHTTNAWSPATYNERHTFPMNHESSGDNSCRTCHDISFDVYTCYGCHEHTPSNIASEHREEGISNYEDCMECHPDGREHDDD